Protein AF-0000000066461807 (afdb_homodimer)

InterPro domains:
  IPR013830 SGNH hydrolase-type esterase domain [PF13472] (25-255)
  IPR036514 SGNH hydrolase superfamily [G3DSA:3.40.50.1110] (18-288)
  IPR045136 Isoamyl acetate-hydrolyzing esterase Iah1-like [PTHR14209] (19-285)

Organism: Ajellomyces capsulatus (strain G186AR / H82 / ATCC MYA-2454 / RMSCC 2432) (NCBI:txid447093)

Secondary structure (DSSP, 8-state):
--------------PPP-PPEEEEEEESHHHHGGG---SS----SSSS-----HHHHTTTTEEEEEEE-TT--HHHHHHHHHHHSPPTTT--EEEEEEE--TTTTSPTTSTT---HHHHHHHHHHHHT-HHHHTSTT-EEEEEPPPP--GGG--TTTTT--------------------------HHHHHHHHHHHHHHHHHHT--EE-HHHHHHHHTT--TTS--TT-TTS---HHHHTTBSSSSSB-HHHHHHHHHHHHHHHHHH-GGGSGGGSPPSS--TTTS---/--------------PPP-PPEEEEEEESHHHHGGG---SS-----TTTS----HHHHTTTTEEEEEEE-TT--HHHHHHHHHHHSPPTTT--EEEEEEE--TTTTSPTTSTT---HHHHHHHHHHHHT-HHHHTSTT-EEEEEPPPP--GGG--TTTTT--------------------------HHHHHHHHHHHHHHHHHHT--EE-HHHHHHHHTT--TTS--TT-TTS---HHHHTTBSSSSSB-HHHHHHHHHHHHHHHHHH-GGGSGGGSPPSS--TTTS---

Structure (mmCIF, N/CA/C/O backbone):
data_AF-0000000066461807-model_v1
#
loop_
_entity.id
_entity.type
_entity.pdbx_description
1 polymer 'GDSL Lipase/Acylhydrolase'
#
loop_
_atom_site.group_PDB
_atom_site.id
_atom_site.type_symbol
_atom_site.label_atom_id
_atom_site.label_alt_id
_atom_site.label_comp_id
_atom_site.label_asym_id
_atom_site.label_entity_id
_atom_site.label_seq_id
_atom_site.pdbx_PDB_ins_code
_atom_site.Cartn_x
_atom_site.Cartn_y
_atom_site.Cartn_z
_atom_site.occupancy
_atom_site.B_iso_or_equiv
_atom_site.auth_seq_id
_atom_site.auth_comp_id
_atom_site.auth_asym_id
_atom_site.auth_atom_id
_atom_site.pdbx_PDB_model_num
ATOM 1 N N . MET A 1 1 ? -31.359 -56.625 12.461 1 30.34 1 MET A N 1
ATOM 2 C CA . MET A 1 1 ? -30.047 -56.156 12.062 1 30.34 1 MET A CA 1
ATOM 3 C C . MET A 1 1 ? -30.031 -54.656 11.883 1 30.34 1 MET A C 1
ATOM 5 O O . MET A 1 1 ? -30.688 -54.125 10.977 1 30.34 1 MET A O 1
ATOM 9 N N . LEU A 1 2 ? -29.828 -53.844 12.953 1 30.19 2 LEU A N 1
ATOM 10 C CA . LEU A 1 2 ? -29.969 -52.375 13.094 1 30.19 2 LEU A CA 1
ATOM 11 C C . LEU A 1 2 ? -28.828 -51.656 12.359 1 30.19 2 LEU A C 1
ATOM 13 O O . LEU A 1 2 ? -27.656 -51.844 12.695 1 30.19 2 LEU A O 1
ATOM 17 N N . ILE A 1 3 ? -28.938 -51.406 11.062 1 28.05 3 ILE A N 1
ATOM 18 C CA . ILE A 1 3 ? -27.938 -50.656 10.297 1 28.05 3 ILE A CA 1
ATOM 19 C C . ILE A 1 3 ? -27.641 -49.312 10.969 1 28.05 3 ILE A C 1
ATOM 21 O O . ILE A 1 3 ? -28.516 -48.469 11.055 1 28.05 3 ILE A O 1
ATOM 25 N N . LYS A 1 4 ? -26.703 -49.281 11.93 1 34.62 4 LYS A N 1
ATOM 26 C CA . LYS A 1 4 ? -26.219 -48 12.445 1 34.62 4 LYS A CA 1
ATOM 27 C C . LYS A 1 4 ? -25.859 -47.062 11.312 1 34.62 4 LYS A C 1
ATOM 29 O O . LYS A 1 4 ? -25 -47.375 10.484 1 34.62 4 LYS A O 1
ATOM 34 N N . HIS A 1 5 ? -26.797 -46.188 10.898 1 34.47 5 HIS A N 1
ATOM 35 C CA . HIS A 1 5 ? -26.484 -45.094 9.977 1 34.47 5 HIS A CA 1
ATOM 36 C C . HIS A 1 5 ? -25.266 -44.312 10.445 1 34.47 5 HIS A C 1
ATOM 38 O O . HIS A 1 5 ? -25.281 -43.75 11.539 1 34.47 5 HIS A O 1
ATOM 44 N N . THR A 1 6 ? -24.094 -44.719 10.172 1 34.88 6 THR A N 1
ATOM 45 C CA . THR A 1 6 ? -22.906 -43.906 10.406 1 34.88 6 THR A CA 1
ATOM 46 C C . THR A 1 6 ? -23.141 -42.469 9.945 1 34.88 6 THR A C 1
ATOM 48 O O . THR A 1 6 ? -23.391 -42.219 8.766 1 34.88 6 THR A O 1
ATOM 51 N N . VAL A 1 7 ? -23.641 -41.625 10.797 1 34.41 7 VAL A N 1
ATOM 52 C CA . VAL A 1 7 ? -23.734 -40.188 10.547 1 34.41 7 VAL A CA 1
ATOM 53 C C . VAL A 1 7 ? -22.438 -39.688 9.93 1 34.41 7 VAL A C 1
ATOM 55 O O . VAL A 1 7 ? -21.344 -39.969 10.438 1 34.41 7 VAL A O 1
ATOM 58 N N . ILE A 1 8 ? -22.297 -39.562 8.633 1 36.09 8 ILE A N 1
ATOM 59 C CA . ILE A 1 8 ? -21.219 -38.844 7.973 1 36.09 8 ILE A CA 1
ATOM 60 C C . ILE A 1 8 ? -20.875 -37.594 8.781 1 36.09 8 ILE A C 1
ATOM 62 O O . ILE A 1 8 ? -21.75 -36.844 9.211 1 36.09 8 ILE A O 1
ATOM 66 N N . PRO A 1 9 ? -19.75 -37.594 9.461 1 35.88 9 PRO A N 1
ATOM 67 C CA . PRO A 1 9 ? -19.391 -36.406 10.219 1 35.88 9 PRO A CA 1
ATOM 68 C C . PRO A 1 9 ? -19.797 -35.125 9.5 1 35.88 9 PRO A C 1
ATOM 70 O O . PRO A 1 9 ? -19.859 -35.062 8.273 1 35.88 9 PRO A O 1
ATOM 73 N N . GLU A 1 10 ? -20.609 -34.25 10.102 1 36 10 GLU A N 1
ATOM 74 C CA . GLU A 1 10 ? -21.109 -32.906 9.734 1 36 10 GLU A CA 1
ATOM 75 C C . GLU A 1 10 ? -20.078 -32.156 8.898 1 36 10 GLU A C 1
ATOM 77 O O . GLU A 1 10 ? -18.875 -32.438 8.969 1 36 10 GLU A O 1
ATOM 82 N N . ALA A 1 11 ? -20.453 -31.281 7.93 1 39.19 11 ALA A N 1
ATOM 83 C CA . ALA A 1 11 ? -19.875 -30.281 7.035 1 39.19 11 ALA A CA 1
ATOM 84 C C . ALA A 1 11 ? -18.719 -29.547 7.715 1 39.19 11 ALA A C 1
ATOM 86 O O . ALA A 1 11 ? -18.875 -29.031 8.828 1 39.19 11 ALA A O 1
ATOM 87 N N . SER A 1 12 ? -17.453 -29.859 7.672 1 45.81 12 SER A N 1
ATOM 88 C CA . SER A 1 12 ? -16.203 -29.25 8.102 1 45.81 12 SER A CA 1
ATOM 89 C C . SER A 1 12 ? -16.312 -27.719 8.148 1 45.81 12 SER A C 1
ATOM 91 O O . SER A 1 12 ? -16.609 -27.094 7.137 1 45.81 12 SER A O 1
ATOM 93 N N . SER A 1 13 ? -16.812 -26.969 9.18 1 55.5 13 SER A N 1
ATOM 94 C CA . SER A 1 13 ? -17.078 -25.578 9.492 1 55.5 13 SER A CA 1
ATOM 95 C C . SER A 1 13 ? -15.984 -24.656 8.953 1 55.5 13 SER A C 1
ATOM 97 O O . SER A 1 13 ? -14.805 -24.875 9.234 1 55.5 13 SER A O 1
ATOM 99 N N . SER A 1 14 ? -16.094 -24.047 7.797 1 68.5 14 SER A N 1
ATOM 100 C CA . SER A 1 14 ? -15.188 -23.047 7.254 1 68.5 14 SER A CA 1
ATOM 101 C C . SER A 1 14 ? -14.719 -22.078 8.336 1 68.5 14 SER A C 1
ATOM 103 O O . SER A 1 14 ? -15.484 -21.734 9.234 1 68.5 14 SER A O 1
ATOM 105 N N . PRO A 1 15 ? -13.367 -21.969 8.5 1 79.88 15 PRO A N 1
ATOM 106 C CA . PRO A 1 15 ? -12.875 -21.016 9.5 1 79.88 15 PRO A CA 1
ATOM 107 C C . PRO A 1 15 ? -13.539 -19.641 9.391 1 79.88 15 PRO A C 1
ATOM 109 O O . PRO A 1 15 ? -13.953 -19.234 8.305 1 79.88 15 PRO A O 1
ATOM 112 N N . PRO A 1 16 ? -13.805 -19.062 10.469 1 87.5 16 PRO A N 1
ATOM 113 C CA . PRO A 1 16 ? -14.477 -17.766 10.492 1 87.5 16 PRO A CA 1
ATOM 114 C C . PRO A 1 16 ? -13.664 -16.672 9.797 1 87.5 16 PRO A C 1
ATOM 116 O O . PRO A 1 16 ? -12.438 -16.75 9.75 1 87.5 16 PRO A O 1
ATOM 119 N N . TYR A 1 17 ? -14.375 -15.703 9.297 1 92.5 17 TYR A N 1
ATOM 120 C CA . TYR A 1 17 ? -13.766 -14.531 8.68 1 92.5 17 TYR A CA 1
ATOM 121 C C . TYR A 1 17 ? -13.023 -13.703 9.727 1 92.5 17 TYR A C 1
ATOM 123 O O . TYR A 1 17 ? -13.562 -13.414 10.797 1 92.5 17 TYR A O 1
ATOM 131 N N . VAL A 1 18 ? -11.766 -13.391 9.406 1 93 18 VAL A N 1
ATOM 132 C CA . VAL A 1 18 ? -10.938 -12.531 10.25 1 93 18 VAL A CA 1
ATOM 133 C C . VAL A 1 18 ? -10.836 -11.141 9.625 1 93 18 VAL A C 1
ATOM 135 O O . VAL A 1 18 ? -10.195 -10.961 8.586 1 93 18 VAL A O 1
ATOM 138 N N . GLU A 1 19 ? -11.445 -10.195 10.234 1 92.12 19 GLU A N 1
ATOM 139 C CA . GLU A 1 19 ? -11.406 -8.82 9.75 1 92.12 19 GLU A CA 1
ATOM 140 C C . GLU A 1 19 ? -10.117 -8.125 10.156 1 92.12 19 GLU A C 1
ATOM 142 O O . GLU A 1 19 ? -9.773 -8.07 11.344 1 92.12 19 GLU A O 1
ATOM 147 N N . TYR A 1 20 ? -9.375 -7.645 9.203 1 93.94 20 TYR A N 1
ATOM 148 C CA . TYR A 1 20 ? -8.227 -6.793 9.5 1 93.94 20 TYR A CA 1
ATOM 149 C C . TYR A 1 20 ? -8.68 -5.406 9.945 1 93.94 20 TYR A C 1
ATOM 151 O O . TYR A 1 20 ? -9.469 -4.754 9.25 1 93.94 20 TYR A O 1
ATOM 159 N N . GLU A 1 21 ? -8.25 -5.016 11.078 1 96.06 21 GLU A N 1
ATOM 160 C CA . GLU A 1 21 ? -8.469 -3.629 11.484 1 96.06 21 GLU A CA 1
ATOM 161 C C . GLU A 1 21 ? -7.594 -2.672 10.68 1 96.06 21 GLU A C 1
ATOM 163 O O . GLU A 1 21 ? -6.699 -3.107 9.953 1 96.06 21 GLU A O 1
ATOM 168 N N . GLN A 1 22 ? -7.938 -1.334 10.805 1 95.44 22 GLN A N 1
ATOM 169 C CA . GLN A 1 22 ? -7.344 -0.446 9.812 1 95.44 22 GLN A CA 1
ATOM 170 C C . GLN A 1 22 ? -6.555 0.678 10.477 1 95.44 22 GLN A C 1
ATOM 172 O O . GLN A 1 22 ? -6.941 1.168 11.539 1 95.44 22 GLN A O 1
ATOM 177 N N . PHE A 1 23 ? -5.406 1.031 9.875 1 94.38 23 PHE A N 1
ATOM 178 C CA . PHE A 1 23 ? -4.789 2.348 9.977 1 94.38 23 PHE A CA 1
ATOM 179 C C . PHE A 1 23 ? -5.195 3.232 8.805 1 94.38 23 PHE A C 1
ATOM 181 O O . PHE A 1 23 ? -5.043 2.846 7.648 1 94.38 23 PHE A O 1
ATOM 188 N N . ILE A 1 24 ? -5.777 4.379 9.055 1 95.12 24 ILE A N 1
ATOM 189 C CA . ILE A 1 24 ? -6.117 5.312 7.988 1 95.12 24 ILE A CA 1
ATOM 190 C C . ILE A 1 24 ? -5.145 6.492 8.008 1 95.12 24 ILE A C 1
ATOM 192 O O . ILE A 1 24 ? -4.949 7.129 9.047 1 95.12 24 ILE A O 1
ATOM 196 N N . ILE A 1 25 ? -4.465 6.719 6.895 1 94 25 ILE A N 1
ATOM 197 C CA . ILE A 1 25 ? -3.639 7.906 6.715 1 94 25 ILE A CA 1
ATOM 198 C C . ILE A 1 25 ? -4.391 8.938 5.875 1 94 25 ILE A C 1
ATOM 200 O O . ILE A 1 25 ? -4.613 8.734 4.68 1 94 25 ILE A O 1
ATOM 204 N N . PHE A 1 26 ? -4.832 9.992 6.496 1 97.25 26 PHE A N 1
ATOM 205 C CA . PHE A 1 26 ? -5.664 11.039 5.914 1 97.25 26 PHE A CA 1
ATOM 206 C C . PHE A 1 26 ? -4.855 12.312 5.684 1 97.25 26 PHE A C 1
ATOM 208 O O . PHE A 1 26 ? -4.383 12.938 6.637 1 97.25 26 PHE A O 1
ATOM 215 N N . GLY A 1 27 ? -4.672 12.633 4.402 1 97.25 27 GLY A N 1
ATOM 216 C CA . GLY A 1 27 ? -3.844 13.789 4.102 1 97.25 27 GLY A CA 1
ATOM 217 C C . GLY A 1 27 ? -3.973 14.258 2.666 1 97.25 27 GLY A C 1
ATOM 218 O O . GLY A 1 27 ? -5.012 14.062 2.035 1 97.25 27 GLY A O 1
ATOM 219 N N . ASP A 1 28 ? -3.01 15.023 2.223 1 96 28 ASP A N 1
ATOM 220 C CA . ASP A 1 28 ? -3.043 15.641 0.9 1 96 28 ASP A CA 1
ATOM 221 C C . ASP A 1 28 ? -2.201 14.852 -0.096 1 96 28 ASP A C 1
ATOM 223 O O . ASP A 1 28 ? -2.223 13.617 -0.09 1 96 28 ASP A O 1
ATOM 227 N N . SER A 1 29 ? -1.485 15.539 -1 1 92.56 29 SER A N 1
ATOM 228 C CA . SER A 1 29 ? -0.713 14.883 -2.049 1 92.56 29 SER A CA 1
ATOM 229 C C . SER A 1 29 ? 0.466 14.109 -1.465 1 92.56 29 SER A C 1
ATOM 231 O O . SER A 1 29 ? 0.88 13.086 -2.016 1 92.56 29 SER A O 1
ATOM 233 N N . ILE A 1 30 ? 1.027 14.57 -0.386 1 90.44 30 ILE A N 1
ATOM 234 C CA . ILE A 1 30 ? 2.15 13.883 0.242 1 90.44 30 ILE A CA 1
ATOM 235 C C . ILE A 1 30 ? 1.698 12.516 0.753 1 90.44 30 ILE A C 1
ATOM 237 O O . ILE A 1 30 ? 2.395 11.516 0.567 1 90.44 30 ILE A O 1
ATOM 241 N N . THR A 1 31 ? 0.494 12.445 1.362 1 91.12 31 THR A N 1
ATOM 242 C CA . THR A 1 31 ? -0.103 11.188 1.79 1 91.12 31 THR A CA 1
ATOM 243 C C . THR A 1 31 ? -0.442 10.312 0.586 1 91.12 31 THR A C 1
ATOM 245 O O . THR A 1 31 ? -0.129 9.117 0.57 1 91.12 31 THR A O 1
ATOM 248 N N . GLN A 1 32 ? -1.07 10.977 -0.403 1 86.81 32 GLN A N 1
ATOM 249 C CA . GLN A 1 32 ? -1.472 10.242 -1.598 1 86.81 32 GLN A CA 1
ATOM 250 C C . GLN A 1 32 ? -0.282 9.516 -2.225 1 86.81 32 GLN A C 1
ATOM 252 O O . GLN A 1 32 ? -0.41 8.383 -2.684 1 86.81 32 GLN A O 1
ATOM 257 N N . GLY A 1 33 ? 0.854 10.164 -2.139 1 80 33 GLY A N 1
ATOM 258 C CA . GLY A 1 33 ? 2.049 9.633 -2.775 1 80 33 GLY A CA 1
ATOM 259 C C . GLY A 1 33 ? 2.846 8.711 -1.872 1 80 33 GLY A C 1
ATOM 260 O O . GLY A 1 33 ? 3.875 8.164 -2.281 1 80 33 GLY A O 1
ATOM 261 N N . SER A 1 34 ? 2.396 8.445 -0.672 1 76.56 34 SER A N 1
ATOM 262 C CA . SER A 1 34 ? 3.197 7.719 0.308 1 76.56 34 SER A CA 1
ATOM 263 C C . SER A 1 34 ? 3.238 6.23 -0.008 1 76.56 34 SER A C 1
ATOM 265 O O . SER A 1 34 ? 4.102 5.508 0.494 1 76.56 34 SER A O 1
ATOM 267 N N . CYS A 1 35 ? 2.273 5.629 -0.763 1 60.19 35 CYS A N 1
ATOM 268 C CA . CYS A 1 35 ? 2.311 4.211 -1.104 1 60.19 35 CYS A CA 1
ATOM 269 C C . CYS A 1 35 ? 3.146 3.973 -2.357 1 60.19 35 CYS A C 1
ATOM 271 O O . CYS A 1 35 ? 3.402 2.826 -2.729 1 60.19 35 CYS A O 1
ATOM 273 N N . ASP A 1 36 ? 3.418 4.98 -3.119 1 47.44 36 ASP A N 1
ATOM 274 C CA . ASP A 1 36 ? 4.066 4.898 -4.422 1 47.44 36 ASP A CA 1
ATOM 275 C C . ASP A 1 36 ? 5.566 4.668 -4.277 1 47.44 36 ASP A C 1
ATOM 277 O O . ASP A 1 36 ? 6.375 5.477 -4.738 1 47.44 36 ASP A O 1
ATOM 281 N N . GLN A 1 37 ? 5.957 4.062 -3.283 1 41.78 37 GLN A N 1
ATOM 282 C CA . GLN A 1 37 ? 7.406 4.219 -3.221 1 41.78 37 GLN A CA 1
ATOM 283 C C . GLN A 1 37 ? 8.102 3.283 -4.207 1 41.78 37 GLN A C 1
ATOM 285 O O . GLN A 1 37 ? 8.273 2.094 -3.93 1 41.78 37 GLN A O 1
ATOM 290 N N . GLY A 1 38 ? 7.633 3.098 -5.426 1 33.34 38 GLY A N 1
ATOM 291 C CA . GLY A 1 38 ? 8.367 2.404 -6.473 1 33.34 38 GLY A CA 1
ATOM 292 C C . GLY A 1 38 ? 9.867 2.566 -6.359 1 33.34 38 GLY A C 1
ATOM 293 O O . GLY A 1 38 ? 10.617 2.092 -7.219 1 33.34 38 GLY A O 1
ATOM 294 N N . ARG A 1 39 ? 10.5 3.76 -6.172 1 30.89 39 ARG A N 1
ATOM 295 C CA . ARG A 1 39 ? 11.891 3.705 -6.594 1 30.89 39 ARG A CA 1
ATOM 296 C C . ARG A 1 39 ? 12.617 2.535 -5.941 1 30.89 39 ARG A C 1
ATOM 298 O O . ARG A 1 39 ? 12.133 1.961 -4.965 1 30.89 39 ARG A O 1
ATOM 305 N N . GLY A 1 40 ? 13.922 2.273 -6.449 1 28.5 40 GLY A N 1
ATOM 306 C CA . GLY A 1 40 ? 14.969 1.264 -6.453 1 28.5 40 GLY A CA 1
ATOM 307 C C . GLY A 1 40 ? 15.172 0.615 -5.098 1 28.5 40 GLY A C 1
ATOM 308 O O . GLY A 1 40 ? 16.109 -0.159 -4.91 1 28.5 40 GLY A O 1
ATOM 309 N N . PHE A 1 41 ? 14.883 1.37 -4.055 1 27.2 41 PHE A N 1
ATOM 310 C CA . PHE A 1 41 ? 15.625 0.701 -2.994 1 27.2 41 PHE A CA 1
ATOM 311 C C . PHE A 1 41 ? 14.922 -0.583 -2.57 1 27.2 41 PHE A C 1
ATOM 313 O O . PHE A 1 41 ? 13.922 -0.542 -1.841 1 27.2 41 PHE A O 1
ATOM 320 N N . ALA A 1 42 ? 14.445 -1.368 -3.467 1 28.17 42 ALA A N 1
ATOM 321 C CA . ALA A 1 42 ? 14.062 -2.688 -2.973 1 28.17 42 ALA A CA 1
ATOM 322 C C . ALA A 1 42 ? 14.836 -3.051 -1.712 1 28.17 42 ALA A C 1
ATOM 324 O O . ALA A 1 42 ? 16.031 -3.344 -1.775 1 28.17 42 ALA A O 1
ATOM 325 N N . PHE A 1 43 ? 14.719 -2.221 -0.64 1 26.17 43 PHE A N 1
ATOM 326 C CA . PHE A 1 43 ? 15.305 -2.922 0.498 1 26.17 43 PHE A CA 1
ATOM 327 C C . PHE A 1 43 ? 14.641 -4.281 0.696 1 26.17 43 PHE A C 1
ATOM 329 O O . PHE A 1 43 ? 13.422 -4.406 0.559 1 26.17 43 PHE A O 1
ATOM 336 N N . SER A 1 44 ? 15.055 -5.438 0.244 1 26.92 44 SER A N 1
ATOM 337 C CA . SER A 1 44 ? 14.836 -6.77 0.802 1 26.92 44 SER A CA 1
ATOM 338 C C . SER A 1 44 ? 14.086 -6.695 2.127 1 26.92 44 SER A C 1
ATOM 340 O O . SER A 1 44 ? 14.195 -5.711 2.859 1 26.92 44 SER A O 1
ATOM 342 N N . PRO A 1 45 ? 12.938 -7.301 2.621 1 27.86 45 PRO A N 1
ATOM 343 C CA . PRO A 1 45 ? 12.891 -7.363 4.086 1 27.86 45 PRO A CA 1
ATOM 344 C C . PRO A 1 45 ? 14.172 -6.863 4.742 1 27.86 45 PRO A C 1
ATOM 346 O O . PRO A 1 45 ? 15.203 -6.738 4.078 1 27.86 45 PRO A O 1
ATOM 349 N N . ALA A 1 46 ? 14.406 -7.008 6.125 1 27.53 46 ALA A N 1
ATOM 350 C CA . ALA A 1 46 ? 15.742 -7.168 6.695 1 27.53 46 ALA A CA 1
ATOM 351 C C . ALA A 1 46 ? 16.656 -7.91 5.73 1 27.53 46 ALA A C 1
ATOM 353 O O . ALA A 1 46 ? 17.797 -8.258 6.082 1 27.53 46 ALA A O 1
ATOM 354 N N . LEU A 1 47 ? 16.688 -8.625 4.746 1 29.58 47 LEU A N 1
ATOM 355 C CA . LEU A 1 47 ? 18.094 -9.008 4.855 1 29.58 47 LEU A CA 1
ATOM 356 C C . LEU A 1 47 ? 18.984 -7.781 4.867 1 29.58 47 LEU A C 1
ATOM 358 O O . LEU A 1 47 ? 19.891 -7.672 5.699 1 29.58 47 LEU A O 1
ATOM 362 N N . GLN A 1 48 ? 19.812 -7.113 3.926 1 28.39 48 GLN A N 1
ATOM 363 C CA . GLN A 1 48 ? 20.672 -6.098 4.539 1 28.39 48 GLN A CA 1
ATOM 364 C C . GLN A 1 48 ? 19.891 -4.816 4.816 1 28.39 48 GLN A C 1
ATOM 366 O O . GLN A 1 48 ? 19.953 -4.277 5.922 1 28.39 48 GLN A O 1
ATOM 371 N N . SER A 1 49 ? 19.734 -3.662 3.871 1 30.11 49 SER A N 1
ATOM 372 C CA . SER A 1 49 ? 19.609 -2.293 4.363 1 30.11 49 SER A CA 1
ATOM 373 C C . SER A 1 49 ? 18.156 -1.964 4.699 1 30.11 49 SER A C 1
ATOM 375 O O . SER A 1 49 ? 17.234 -2.629 4.223 1 30.11 49 SER A O 1
ATOM 377 N N . GLY A 1 50 ? 17.594 -0.958 5.789 1 33.09 50 GLY A N 1
ATOM 378 C CA . GLY A 1 50 ? 16.703 -0.312 6.738 1 33.09 50 GLY A CA 1
ATOM 379 C C . GLY A 1 50 ? 15.398 0.158 6.117 1 33.09 50 GLY A C 1
ATOM 380 O O . GLY A 1 50 ? 14.555 0.733 6.797 1 33.09 50 GLY A O 1
ATOM 381 N N . GLY A 1 51 ? 15.078 0.556 4.934 1 40.34 51 GLY A N 1
ATOM 382 C CA . GLY A 1 51 ? 13.93 1.448 4.887 1 40.34 51 GLY A CA 1
ATOM 383 C C . GLY A 1 51 ? 12.609 0.713 4.805 1 40.34 51 GLY A C 1
ATOM 384 O O . GLY A 1 51 ? 12.227 0.225 3.736 1 40.34 51 GLY A O 1
ATOM 385 N N . ILE A 1 52 ? 12 -0.026 5.883 1 48.44 52 ILE A N 1
ATOM 386 C CA . ILE A 1 52 ? 10.703 -0.657 6.07 1 48.44 52 ILE A CA 1
ATOM 387 C C . ILE A 1 52 ? 9.602 0.406 6.059 1 48.44 52 ILE A C 1
ATOM 389 O O . ILE A 1 52 ? 9.766 1.479 6.645 1 48.44 52 ILE A O 1
ATOM 393 N N . THR A 1 53 ? 8.508 0.259 4.93 1 60.88 53 THR A N 1
ATOM 394 C CA . THR A 1 53 ? 7.312 1.099 4.934 1 60.88 53 THR A CA 1
ATOM 395 C C . THR A 1 53 ? 6.344 0.661 6.027 1 60.88 53 THR A C 1
ATOM 397 O O . THR A 1 53 ? 6.512 -0.407 6.621 1 60.88 53 THR A O 1
ATOM 400 N N . LEU A 1 54 ? 5.488 1.592 6.465 1 60.53 54 LEU A N 1
ATOM 401 C CA . LEU A 1 54 ? 4.422 1.284 7.41 1 60.53 54 LEU A CA 1
ATOM 402 C C . LEU A 1 54 ? 3.639 0.053 6.965 1 60.53 54 LEU A C 1
ATOM 404 O O . LEU A 1 54 ? 3.287 -0.795 7.789 1 60.53 54 LEU A O 1
ATOM 408 N N . SER A 1 55 ? 3.396 -0.126 5.656 1 63.12 55 SER A N 1
ATOM 409 C CA . SER A 1 55 ? 2.611 -1.234 5.125 1 63.12 55 SER A CA 1
ATOM 410 C C . SER A 1 55 ? 3.312 -2.568 5.352 1 63.12 55 SER A C 1
ATOM 412 O O . SER A 1 55 ? 2.676 -3.557 5.727 1 63.12 55 SER A O 1
ATOM 414 N N . LEU A 1 56 ? 4.562 -2.582 5.203 1 67.69 56 LEU A N 1
ATOM 415 C CA . LEU A 1 56 ? 5.289 -3.834 5.395 1 67.69 56 LEU A CA 1
ATOM 416 C C . LEU A 1 56 ? 5.387 -4.188 6.875 1 67.69 56 LEU A C 1
ATOM 418 O O . LEU A 1 56 ? 5.309 -5.359 7.242 1 67.69 56 LEU A O 1
ATOM 422 N N . ASN A 1 57 ? 5.488 -3.105 7.715 1 76.19 57 ASN A N 1
ATOM 423 C CA . ASN A 1 57 ? 5.59 -3.336 9.148 1 76.19 57 ASN A CA 1
ATOM 424 C C . ASN A 1 57 ? 4.309 -3.941 9.711 1 76.19 57 ASN A C 1
ATOM 426 O O . ASN A 1 57 ? 4.348 -4.703 10.68 1 76.19 57 ASN A O 1
ATOM 430 N N . TYR A 1 58 ? 3.262 -3.623 8.977 1 85.62 58 TYR A N 1
ATOM 431 C CA . TYR A 1 58 ? 1.991 -4.051 9.547 1 85.62 58 TYR A CA 1
ATOM 432 C C . TYR A 1 58 ? 1.33 -5.113 8.68 1 85.62 58 TYR A C 1
ATOM 434 O O . TYR A 1 58 ? 0.144 -5.406 8.836 1 85.62 58 TYR A O 1
ATOM 442 N N . ILE A 1 59 ? 2.131 -5.645 7.758 1 82.69 59 ILE A N 1
ATOM 443 C CA . ILE A 1 59 ? 1.604 -6.703 6.902 1 82.69 59 ILE A CA 1
ATOM 444 C C . ILE A 1 59 ? 1.087 -7.852 7.762 1 82.69 59 ILE A C 1
ATOM 446 O O . ILE A 1 59 ? 1.707 -8.211 8.766 1 82.69 59 ILE A O 1
ATOM 450 N N . ARG A 1 60 ? -0.143 -8.43 7.402 1 87.88 60 ARG A N 1
ATOM 451 C CA . ARG A 1 60 ? -0.811 -9.531 8.094 1 87.88 60 ARG A CA 1
ATOM 452 C C . ARG A 1 60 ? -1.293 -9.094 9.477 1 87.88 60 ARG A C 1
ATOM 454 O O . ARG A 1 60 ? -1.668 -9.922 10.305 1 87.88 60 ARG A O 1
ATOM 461 N N . ARG A 1 61 ? -1.178 -7.777 9.82 1 92.44 61 ARG A N 1
ATOM 462 C CA . ARG A 1 61 ? -1.607 -7.234 11.109 1 92.44 61 ARG A CA 1
ATOM 463 C C . ARG A 1 61 ? -2.748 -6.238 10.922 1 92.44 61 ARG A C 1
ATOM 465 O O . ARG A 1 61 ? -3.873 -6.488 11.359 1 92.44 61 ARG A O 1
ATOM 472 N N . PHE A 1 62 ? -2.488 -5.164 10.25 1 92.69 62 PHE A N 1
ATOM 473 C CA . PHE A 1 62 ? -3.467 -4.129 9.945 1 92.69 62 PHE A CA 1
ATOM 474 C C . PHE A 1 62 ? -3.482 -3.832 8.445 1 92.69 62 PHE A C 1
ATOM 476 O O . PHE A 1 62 ? -2.459 -3.963 7.773 1 92.69 62 PHE A O 1
ATOM 483 N N . ASP A 1 63 ? -4.684 -3.488 7.953 1 90.62 63 ASP A N 1
ATOM 484 C CA . ASP A 1 63 ? -4.727 -2.855 6.637 1 90.62 63 ASP A CA 1
ATOM 485 C C . ASP A 1 63 ? -4.391 -1.369 6.73 1 90.62 63 ASP A C 1
ATOM 487 O O . ASP A 1 63 ? -4.969 -0.647 7.547 1 90.62 63 ASP A O 1
ATOM 491 N N . ILE A 1 64 ? -3.422 -0.932 5.965 1 88.69 64 ILE A N 1
ATOM 492 C CA . ILE A 1 64 ? -3.094 0.487 5.867 1 88.69 64 ILE A CA 1
ATOM 493 C C . ILE A 1 64 ? -3.879 1.121 4.723 1 88.69 64 ILE A C 1
ATOM 495 O O . ILE A 1 64 ? -3.695 0.757 3.559 1 88.69 64 ILE A O 1
ATOM 499 N N . ILE A 1 65 ? -4.77 2.049 5.035 1 90.56 65 ILE A N 1
ATOM 500 C CA . ILE A 1 65 ? -5.664 2.676 4.066 1 90.56 65 ILE A CA 1
ATOM 501 C C . ILE A 1 65 ? -5.191 4.098 3.773 1 90.56 65 ILE A C 1
ATOM 503 O O . ILE A 1 65 ? -5.109 4.93 4.68 1 90.56 65 ILE A O 1
ATOM 507 N N . ASN A 1 66 ? -4.805 4.312 2.516 1 88.56 66 ASN A N 1
ATOM 508 C CA . ASN A 1 66 ? -4.375 5.633 2.062 1 88.56 66 ASN A CA 1
ATOM 509 C C . ASN A 1 66 ? -5.562 6.5 1.656 1 88.56 66 ASN A C 1
ATOM 511 O O . ASN A 1 66 ? -6.266 6.188 0.694 1 88.56 66 ASN A O 1
ATOM 515 N N . ARG A 1 67 ? -5.805 7.473 2.402 1 93.5 67 ARG A N 1
ATOM 516 C CA . ARG A 1 67 ? -6.785 8.508 2.076 1 93.5 67 ARG A CA 1
ATOM 517 C C . ARG A 1 67 ? -6.109 9.852 1.843 1 93.5 67 ARG A C 1
ATOM 519 O O . ARG A 1 67 ? -6.387 10.82 2.549 1 93.5 67 ARG A O 1
ATOM 526 N N . GLY A 1 68 ? -5.195 9.828 0.852 1 92.25 68 GLY A N 1
ATOM 527 C CA . GLY A 1 68 ? -4.539 11.039 0.375 1 92.25 68 GLY A CA 1
ATOM 528 C C . GLY A 1 68 ? -5.297 11.727 -0.744 1 92.25 68 GLY A C 1
ATOM 529 O O . GLY A 1 68 ? -5.75 11.078 -1.688 1 92.25 68 GLY A O 1
ATOM 530 N N . PHE A 1 69 ? -5.441 13.016 -0.627 1 93.94 69 PHE A N 1
ATOM 531 C CA . PHE A 1 69 ? -6.164 13.82 -1.607 1 93.94 69 PHE A CA 1
ATOM 532 C C . PHE A 1 69 ? -5.305 14.984 -2.084 1 93.94 69 PHE A C 1
ATOM 534 O O . PHE A 1 69 ? -5.23 16.016 -1.418 1 93.94 69 PHE A O 1
ATOM 541 N N . SER A 1 70 ? -4.723 14.773 -3.252 1 91.94 70 SER A N 1
ATOM 542 C CA . SER A 1 70 ? -3.771 15.734 -3.797 1 91.94 70 SER A CA 1
ATOM 543 C C . SER A 1 70 ? -4.379 17.141 -3.861 1 91.94 70 SER A C 1
ATOM 545 O O . SER A 1 70 ? -5.477 17.312 -4.387 1 91.94 70 SER A O 1
ATOM 547 N N . GLY A 1 71 ? -3.691 18.047 -3.291 1 95.81 71 GLY A N 1
ATOM 548 C CA . GLY A 1 71 ? -4.055 19.453 -3.375 1 95.81 71 GLY A CA 1
ATOM 549 C C . GLY A 1 71 ? -5.035 19.891 -2.299 1 95.81 71 GLY A C 1
ATOM 550 O O . GLY A 1 71 ? -5.246 21.078 -2.086 1 95.81 71 GLY A O 1
ATOM 551 N N . TYR A 1 72 ? -5.629 18.953 -1.583 1 97.06 72 TYR A N 1
ATOM 552 C CA . TYR A 1 72 ? -6.656 19.281 -0.599 1 97.06 72 TYR A CA 1
ATOM 553 C C . TYR A 1 72 ? -6.062 20.078 0.562 1 97.06 72 TYR A C 1
ATOM 555 O O . TYR A 1 72 ? -4.914 19.844 0.951 1 97.06 72 TYR A O 1
ATOM 563 N N . THR A 1 73 ? -6.801 20.969 1.069 1 98.38 73 THR A N 1
ATOM 564 C CA . THR A 1 73 ? -6.52 21.688 2.309 1 98.38 73 THR A CA 1
ATOM 565 C C . THR A 1 73 ? -7.344 21.125 3.461 1 98.38 73 THR A C 1
ATOM 567 O O . THR A 1 73 ? -8.18 20.234 3.258 1 98.38 73 THR A O 1
ATOM 570 N N . SER A 1 74 ? -7.059 21.625 4.676 1 98.56 74 SER A N 1
ATOM 571 C CA . SER A 1 74 ? -7.824 21.219 5.848 1 98.56 74 SER A CA 1
ATOM 572 C C . SER A 1 74 ? -9.305 21.516 5.672 1 98.56 74 SER A C 1
ATOM 574 O O . SER A 1 74 ? -10.164 20.812 6.215 1 98.56 74 SER A O 1
ATOM 576 N N . GLN A 1 75 ? -9.648 22.516 4.887 1 97.69 75 GLN A N 1
ATOM 577 C CA . GLN A 1 75 ? -11.039 22.891 4.641 1 97.69 75 GLN A CA 1
ATOM 578 C C . GLN A 1 75 ? -11.75 21.828 3.803 1 97.69 75 GLN A C 1
ATOM 580 O O . GLN A 1 75 ? -12.867 21.438 4.117 1 97.69 75 GLN A O 1
ATOM 585 N N . GLN A 1 76 ? -11.133 21.438 2.814 1 97.31 76 GLN A N 1
ATOM 586 C CA . GLN A 1 76 ? -11.695 20.391 1.953 1 97.31 76 GLN A CA 1
ATOM 587 C C . GLN A 1 76 ? -11.727 19.047 2.666 1 97.31 76 GLN A C 1
ATOM 589 O O . GLN A 1 76 ? -12.672 18.281 2.506 1 97.31 76 GLN A O 1
ATOM 594 N N . ALA A 1 77 ? -10.648 18.812 3.443 1 97.75 77 ALA A N 1
ATOM 595 C CA . ALA A 1 77 ? -10.578 17.594 4.246 1 97.75 77 ALA A CA 1
ATOM 596 C C . ALA A 1 77 ? -11.781 17.469 5.176 1 97.75 77 ALA A C 1
ATOM 598 O O . ALA A 1 77 ? -12.406 16.406 5.262 1 97.75 77 ALA A O 1
ATOM 599 N N . LEU A 1 78 ? -12.07 18.531 5.852 1 97.38 78 LEU A N 1
ATOM 600 C CA . LEU A 1 78 ? -13.195 18.547 6.781 1 97.38 78 LEU A CA 1
ATOM 601 C C . LEU A 1 78 ? -14.5 18.266 6.051 1 97.38 78 LEU A C 1
ATOM 603 O O . LEU A 1 78 ? -15.344 17.516 6.551 1 97.38 78 LEU A O 1
ATOM 607 N N . ALA A 1 79 ? -14.664 18.75 4.855 1 96.44 79 ALA A N 1
ATOM 608 C CA . ALA A 1 79 ? -15.898 18.625 4.086 1 96.44 79 ALA A CA 1
ATOM 609 C C . ALA A 1 79 ? -16.125 17.172 3.664 1 96.44 79 ALA A C 1
ATOM 611 O O . ALA A 1 79 ? -17.266 16.688 3.664 1 96.44 79 ALA A O 1
ATOM 612 N N . ILE A 1 80 ? -15.062 16.422 3.361 1 95.81 80 ILE A N 1
ATOM 613 C CA . ILE A 1 80 ? -15.258 15.102 2.781 1 95.81 80 ILE A CA 1
ATOM 614 C C . ILE A 1 80 ? -15.141 14.039 3.871 1 95.81 80 ILE A C 1
ATOM 616 O O . ILE A 1 80 ? -15.453 12.867 3.641 1 95.81 80 ILE A O 1
ATOM 620 N N . PHE A 1 81 ? -14.773 14.414 5.078 1 96.5 81 PHE A N 1
ATOM 621 C CA . PHE A 1 81 ? -14.445 13.484 6.152 1 96.5 81 PHE A CA 1
ATOM 622 C C . PHE A 1 81 ? -15.578 12.484 6.371 1 96.5 81 PHE A C 1
ATOM 624 O O . PHE A 1 81 ? -15.352 11.273 6.383 1 96.5 81 PHE A O 1
ATOM 631 N N . PRO A 1 82 ? -16.844 12.906 6.426 1 95.25 82 PRO A N 1
ATOM 632 C CA . PRO A 1 82 ? -17.938 11.953 6.68 1 95.25 82 PRO A CA 1
ATOM 633 C C . PRO A 1 82 ? -18.125 10.961 5.539 1 95.25 82 PRO A C 1
ATOM 635 O O . PRO A 1 82 ? -18.688 9.883 5.738 1 95.25 82 PRO A O 1
ATOM 638 N N . SER A 1 83 ? -17.625 11.359 4.383 1 94.44 83 SER A N 1
ATOM 639 C CA . SER A 1 83 ? -17.891 10.531 3.209 1 94.44 83 SER A CA 1
ATOM 640 C C . SER A 1 83 ? -16.875 9.398 3.092 1 94.44 83 SER A C 1
ATOM 642 O O . SER A 1 83 ? -17.141 8.391 2.436 1 94.44 83 SER A O 1
ATOM 644 N N . PHE A 1 84 ? -15.719 9.531 3.713 1 93.38 84 PHE A N 1
ATOM 645 C CA . PHE A 1 84 ? -14.758 8.453 3.484 1 93.38 84 PHE A CA 1
ATOM 646 C C . PHE A 1 84 ? -14.484 7.691 4.773 1 93.38 84 PHE A C 1
ATOM 648 O O . PHE A 1 84 ? -13.977 6.57 4.742 1 93.38 84 PHE A O 1
ATOM 655 N N . PHE A 1 85 ? -14.656 8.281 5.965 1 96.44 85 PHE A N 1
ATOM 656 C CA . PHE A 1 85 ? -14.391 7.586 7.219 1 96.44 85 PHE A CA 1
ATOM 657 C C . PHE A 1 85 ? -15.445 6.52 7.48 1 96.44 85 PHE A C 1
ATOM 659 O O . PHE A 1 85 ? -16.641 6.824 7.535 1 96.44 85 PHE A O 1
ATOM 666 N N . PRO A 1 86 ? -15.055 5.297 7.672 1 96.12 86 PRO A N 1
ATOM 667 C CA . PRO A 1 86 ? -16.031 4.211 7.688 1 96.12 86 PRO A CA 1
ATOM 668 C C . PRO A 1 86 ? -16.844 4.16 8.984 1 96.12 86 PRO A C 1
ATOM 670 O O . PRO A 1 86 ? -16.297 4.422 10.062 1 96.12 86 PRO A O 1
ATOM 673 N N . PRO A 1 87 ? -18.125 3.867 8.906 1 95.19 87 PRO A N 1
ATOM 674 C CA . PRO A 1 87 ? -18.859 3.518 10.125 1 95.19 87 PRO A CA 1
ATOM 675 C C . PRO A 1 87 ? -18.328 2.25 10.789 1 95.19 87 PRO A C 1
ATOM 677 O O . PRO A 1 87 ? -17.656 1.441 10.141 1 95.19 87 PRO A O 1
ATOM 680 N N . VAL A 1 88 ? -18.641 2.01 12.008 1 94.5 88 VAL A N 1
ATOM 681 C CA . VAL A 1 88 ? -18.062 0.944 12.82 1 94.5 88 VAL A CA 1
ATOM 682 C C . VAL A 1 88 ? -18.484 -0.415 12.258 1 94.5 88 VAL A C 1
ATOM 684 O O . VAL A 1 88 ? -17.766 -1.407 12.438 1 94.5 88 VAL A O 1
ATOM 687 N N . GLN A 1 89 ? -19.609 -0.465 11.5 1 92.38 89 GLN A N 1
ATOM 688 C CA . GLN A 1 89 ? -20.094 -1.721 10.945 1 92.38 89 GLN A CA 1
ATOM 689 C C . GLN A 1 89 ? -19.297 -2.131 9.711 1 92.38 89 GLN A C 1
ATOM 691 O O . GLN A 1 89 ? -19.281 -3.305 9.336 1 92.38 89 GLN A O 1
ATOM 696 N N . LYS A 1 90 ? -18.609 -1.136 9.133 1 93.75 90 LYS A N 1
ATOM 697 C CA . LYS A 1 90 ? -17.891 -1.392 7.887 1 93.75 90 LYS A CA 1
ATOM 698 C C . LYS A 1 90 ? -16.422 -1.696 8.156 1 93.75 90 LYS A C 1
ATOM 700 O O . LYS A 1 90 ? -15.828 -2.547 7.488 1 93.75 90 LYS A O 1
ATOM 705 N N . ALA A 1 91 ? -15.898 -1.028 9.148 1 95.19 91 ALA A N 1
ATOM 706 C CA . ALA A 1 91 ? -14.492 -1.239 9.477 1 95.19 91 ALA A CA 1
ATOM 707 C C . ALA A 1 91 ? -14.188 -0.778 10.898 1 95.19 91 ALA A C 1
ATOM 709 O O . ALA A 1 91 ? -14.906 0.047 11.461 1 95.19 91 ALA A O 1
ATOM 710 N N . LYS A 1 92 ? -13.18 -1.317 11.43 1 96.25 92 LYS A N 1
ATOM 711 C CA . LYS A 1 92 ? -12.641 -0.875 12.711 1 96.25 92 LYS A CA 1
ATOM 712 C C . LYS A 1 92 ? -11.328 -0.116 12.523 1 96.25 92 LYS A C 1
ATOM 714 O O . LYS A 1 92 ? -10.328 -0.696 12.102 1 96.25 92 LYS A O 1
ATOM 719 N N . VAL A 1 93 ? -11.328 1.128 12.844 1 97.94 93 VAL A N 1
ATOM 720 C CA . VAL A 1 93 ? -10.156 1.975 12.688 1 97.94 93 VAL A CA 1
ATOM 721 C C . VAL A 1 93 ? -9.383 2.035 14.008 1 97.94 93 VAL A C 1
ATOM 723 O O . VAL A 1 93 ? -9.906 2.512 15.016 1 97.94 93 VAL A O 1
ATOM 726 N N . ARG A 1 94 ? -8.133 1.571 13.984 1 97.56 94 ARG A N 1
ATOM 727 C CA . ARG A 1 94 ? -7.328 1.513 15.203 1 97.56 94 ARG A CA 1
ATOM 728 C C . ARG A 1 94 ? -6.43 2.738 15.32 1 97.56 94 ARG A C 1
ATOM 730 O O . ARG A 1 94 ? -6.074 3.146 16.438 1 97.56 94 ARG A O 1
ATOM 737 N N . LEU A 1 95 ? -6.074 3.248 14.203 1 97.81 95 LEU A N 1
ATOM 738 C CA . LEU A 1 95 ? -5.254 4.453 14.156 1 97.81 95 LEU A CA 1
ATOM 739 C C . LEU A 1 95 ? -5.668 5.348 12.992 1 97.81 95 LEU A C 1
ATOM 741 O O . LEU A 1 95 ? -5.84 4.867 11.867 1 97.81 95 LEU A O 1
ATOM 745 N N . MET A 1 96 ? -5.867 6.578 13.258 1 97.94 96 MET A N 1
ATOM 746 C CA . MET A 1 96 ? -6.09 7.602 12.242 1 97.94 96 MET A CA 1
ATOM 747 C C . MET A 1 96 ? -4.988 8.656 12.281 1 97.94 96 MET A C 1
ATOM 749 O O . MET A 1 96 ? -4.797 9.32 13.305 1 97.94 96 MET A O 1
ATOM 753 N N . ILE A 1 97 ? -4.289 8.75 11.195 1 97.62 97 ILE A N 1
ATOM 754 C CA . ILE A 1 97 ? -3.252 9.758 11.039 1 97.62 97 ILE A CA 1
ATOM 755 C C . ILE A 1 97 ? -3.799 10.938 10.234 1 97.62 97 ILE A C 1
ATOM 757 O O . ILE A 1 97 ? -4.445 10.75 9.203 1 97.62 97 ILE A O 1
ATOM 761 N N . VAL A 1 98 ? -3.643 12.141 10.734 1 98.75 98 VAL A N 1
ATOM 762 C CA . VAL A 1 98 ? -4.098 13.359 10.078 1 98.75 98 VAL A CA 1
ATOM 763 C C . VAL A 1 98 ? -2.895 14.203 9.672 1 98.75 98 VAL A C 1
ATOM 765 O O . VAL A 1 98 ? -2.068 14.57 10.516 1 98.75 98 VAL A O 1
ATOM 768 N N . PHE A 1 99 ? -2.785 14.492 8.328 1 98.44 99 PHE A N 1
ATOM 769 C CA . PHE A 1 99 ? -1.589 15.133 7.797 1 98.44 99 PHE A CA 1
ATOM 770 C C . PHE A 1 99 ? -1.957 16.203 6.773 1 98.44 99 PHE A C 1
ATOM 772 O O . PHE A 1 99 ? -1.935 15.953 5.566 1 98.44 99 PHE A O 1
ATOM 779 N N . PHE A 1 100 ? -2.271 17.438 7.273 1 98.69 100 PHE A N 1
ATOM 780 C CA . PHE A 1 100 ? -2.604 18.578 6.434 1 98.69 100 PHE A CA 1
ATOM 781 C C . PHE A 1 100 ? -1.804 19.812 6.852 1 98.69 100 PHE A C 1
ATOM 783 O O . PHE A 1 100 ? -1.135 19.797 7.887 1 98.69 100 PHE A O 1
ATOM 790 N N . GLY A 1 101 ? -1.849 20.844 6.078 1 98.75 101 GLY A N 1
ATOM 791 C CA . GLY A 1 101 ? -1.179 22.094 6.375 1 98.75 101 GLY A CA 1
ATOM 792 C C . GLY A 1 101 ? -0.273 22.578 5.254 1 98.75 101 GLY A C 1
ATOM 793 O O . GLY A 1 101 ? -0.056 23.781 5.094 1 98.75 101 GLY A O 1
ATOM 794 N N . ALA A 1 102 ? 0.295 21.625 4.453 1 98.06 102 ALA A N 1
ATOM 795 C CA . ALA A 1 102 ? 1.195 21.984 3.363 1 98.06 102 ALA A CA 1
ATOM 796 C C . ALA A 1 102 ? 0.5 22.906 2.365 1 98.06 102 ALA A C 1
ATOM 798 O O . ALA A 1 102 ? 1.036 23.953 2.004 1 98.06 102 ALA A O 1
ATOM 799 N N . ASN A 1 103 ? -0.675 22.531 1.946 1 98.06 103 ASN A N 1
ATOM 800 C CA . ASN A 1 103 ? -1.427 23.359 0.997 1 98.06 103 ASN A CA 1
ATOM 801 C C . ASN A 1 103 ? -2.104 24.531 1.685 1 98.06 103 ASN A C 1
ATOM 803 O O . ASN A 1 103 ? -2.221 25.609 1.102 1 98.06 103 ASN A O 1
ATOM 807 N N . ASP A 1 104 ? -2.473 24.375 2.953 1 98.62 104 ASP A N 1
ATOM 808 C CA . ASP A 1 104 ? -3.086 25.453 3.73 1 98.62 104 ASP A CA 1
ATOM 809 C C . ASP A 1 104 ? -2.148 26.656 3.846 1 98.62 104 ASP A C 1
ATOM 811 O O . ASP A 1 104 ? -2.6 27.797 3.871 1 98.62 104 ASP A O 1
ATOM 815 N N . ALA A 1 105 ? -0.933 26.391 3.861 1 98.62 105 ALA A N 1
ATOM 816 C CA . ALA A 1 105 ? 0.085 27.391 4.172 1 98.62 105 ALA A CA 1
ATOM 817 C C . ALA A 1 105 ? 0.437 28.219 2.941 1 98.62 105 ALA A C 1
ATOM 819 O O . ALA A 1 105 ? 1.28 29.125 3.01 1 98.62 105 ALA A O 1
ATOM 820 N N . VAL A 1 106 ? -0.174 27.922 1.854 1 97.38 106 VAL A N 1
ATOM 821 C CA . VAL A 1 106 ? -0.017 28.781 0.69 1 97.38 106 VAL A CA 1
ATOM 822 C C . VAL A 1 106 ? -0.329 30.234 1.076 1 97.38 106 VAL A C 1
ATOM 824 O O . VAL A 1 106 ? -1.202 30.484 1.91 1 97.38 106 VAL A O 1
ATOM 827 N N . LEU A 1 107 ? 0.389 31.156 0.447 1 96.5 107 LEU A N 1
ATOM 828 C CA . LEU A 1 107 ? 0.288 32.562 0.838 1 96.5 107 LEU A CA 1
ATOM 829 C C . LEU A 1 107 ? -1.092 33.125 0.505 1 96.5 107 LEU A C 1
ATOM 831 O O . LEU A 1 107 ? -1.759 32.625 -0.41 1 96.5 107 LEU A O 1
ATOM 835 N N . PRO A 1 108 ? -1.525 34.125 1.333 1 95.94 108 PRO A N 1
ATOM 836 C CA . PRO A 1 108 ? -2.781 34.781 0.985 1 95.94 108 PRO A CA 1
ATOM 837 C C . PRO A 1 108 ? -2.797 35.312 -0.454 1 95.94 108 PRO A C 1
ATOM 839 O O . PRO A 1 108 ? -1.777 35.781 -0.953 1 95.94 108 PRO A O 1
ATOM 842 N N . GLY A 1 109 ? -3.99 35.188 -1.09 1 93.75 109 GLY A N 1
ATOM 843 C CA . GLY A 1 109 ? -4.121 35.625 -2.473 1 93.75 109 GLY A CA 1
ATOM 844 C C . GLY A 1 109 ? -4.168 34.469 -3.457 1 93.75 109 GLY A C 1
ATOM 845 O O . GLY A 1 109 ? -4.605 34.656 -4.598 1 93.75 109 GLY A O 1
ATOM 846 N N . PHE A 1 110 ? -3.66 33.406 -2.975 1 93.19 110 PHE A N 1
ATOM 847 C CA . PHE A 1 110 ? -3.729 32.219 -3.811 1 93.19 110 PHE A CA 1
ATOM 848 C C . PHE A 1 110 ? -4.902 31.328 -3.4 1 93.19 110 PHE A C 1
ATOM 850 O O . PHE A 1 110 ? -5.336 31.359 -2.248 1 93.19 110 PHE A O 1
ATOM 857 N N . GLU A 1 111 ? -5.395 30.469 -4.262 1 92 111 GLU A N 1
ATOM 858 C CA . GLU A 1 111 ? -6.648 29.75 -4.117 1 92 111 GLU A CA 1
ATOM 859 C C . GLU A 1 111 ? -6.582 28.766 -2.955 1 92 111 GLU A C 1
ATOM 861 O O . GLU A 1 111 ? -7.574 28.547 -2.254 1 92 111 GLU A O 1
ATOM 866 N N . GLN A 1 112 ? -5.477 28.156 -2.682 1 95.75 112 GLN A N 1
ATOM 867 C CA . GLN A 1 112 ? -5.383 27.094 -1.689 1 95.75 112 GLN A CA 1
ATOM 868 C C . GLN A 1 112 ? -5.191 27.656 -0.287 1 95.75 112 GLN A C 1
ATOM 870 O O . GLN A 1 112 ? -5.297 26.938 0.703 1 95.75 112 GLN A O 1
ATOM 875 N N . HIS A 1 113 ? -4.934 28.953 -0.192 1 97.38 113 HIS A N 1
ATOM 876 C CA . HIS A 1 113 ? -4.629 29.547 1.105 1 97.38 113 HIS A CA 1
ATOM 877 C C . HIS A 1 113 ? -5.773 29.344 2.09 1 97.38 113 HIS A C 1
ATOM 879 O O . HIS A 1 113 ? -6.934 29.594 1.765 1 97.38 113 HIS A O 1
ATOM 885 N N . VAL A 1 114 ? -5.473 28.828 3.289 1 98.44 114 VAL A N 1
ATOM 886 C CA . VAL A 1 114 ? -6.371 28.781 4.438 1 98.44 114 VAL A CA 1
ATOM 887 C C . VAL A 1 114 ? -5.801 29.625 5.578 1 98.44 114 VAL A C 1
ATOM 889 O O . VAL A 1 114 ? -4.723 29.312 6.094 1 98.44 114 VAL A O 1
ATOM 892 N N . PRO A 1 115 ? -6.492 30.672 5.965 1 98.69 115 PRO A N 1
ATOM 893 C CA . PRO A 1 115 ? -5.973 31.453 7.086 1 98.69 115 PRO A CA 1
ATOM 894 C C . PRO A 1 115 ? -5.641 30.609 8.305 1 98.69 115 PRO A C 1
ATOM 896 O O . PRO A 1 115 ? -6.348 29.641 8.602 1 98.69 115 PRO A O 1
ATOM 899 N N . LEU A 1 116 ? -4.578 31 9.039 1 98.69 116 LEU A N 1
ATOM 900 C CA . LEU A 1 116 ? -4.012 30.203 10.133 1 98.69 116 LEU A CA 1
ATOM 901 C C . LEU A 1 116 ? -5.078 29.859 11.172 1 98.69 116 LEU A C 1
ATOM 903 O O . LEU A 1 116 ? -5.211 28.703 11.57 1 98.69 116 LEU A O 1
ATOM 907 N N . PRO A 1 117 ? -5.934 30.797 11.648 1 98.62 117 PRO A N 1
ATOM 908 C CA . PRO A 1 117 ? -6.965 30.438 12.625 1 98.62 117 PRO A CA 1
ATOM 909 C C . PRO A 1 117 ? -7.961 29.422 12.078 1 98.62 117 PRO A C 1
ATOM 911 O O . PRO A 1 117 ? -8.422 28.547 12.82 1 98.62 117 PRO A O 1
ATOM 914 N N . THR A 1 118 ? -8.305 29.562 10.812 1 98.69 118 THR A N 1
ATOM 915 C CA . THR A 1 118 ? -9.219 28.609 10.172 1 98.69 118 THR A CA 1
ATOM 916 C C . THR A 1 118 ? -8.594 27.219 10.094 1 98.69 118 THR A C 1
ATOM 918 O O . THR A 1 118 ? -9.266 26.219 10.352 1 98.69 118 THR A O 1
ATOM 921 N N . TYR A 1 119 ? -7.332 27.172 9.758 1 98.75 119 TYR A N 1
ATOM 922 C CA . TYR A 1 119 ? -6.59 25.922 9.734 1 98.75 119 TYR A CA 1
ATOM 923 C C . TYR A 1 119 ? -6.637 25.219 11.094 1 98.75 119 TYR A C 1
ATOM 925 O O . TYR A 1 119 ? -6.961 24.031 11.18 1 98.75 119 TYR A O 1
ATOM 933 N N . GLU A 1 120 ? -6.32 25.953 12.117 1 98.81 120 GLU A N 1
ATOM 934 C CA . GLU A 1 120 ? -6.355 25.406 13.469 1 98.81 120 GLU A CA 1
ATOM 935 C C . GLU A 1 120 ? -7.746 24.859 13.812 1 98.81 120 GLU A C 1
ATOM 937 O O . GLU A 1 120 ? -7.879 23.766 14.359 1 98.81 120 GLU A O 1
ATOM 942 N N . ALA A 1 121 ? -8.766 25.656 13.492 1 98.75 121 ALA A N 1
ATOM 943 C CA . ALA A 1 121 ? -10.141 25.25 13.773 1 98.75 121 ALA A CA 1
ATOM 944 C C . ALA A 1 121 ? -10.508 23.984 13.016 1 98.75 121 ALA A C 1
ATOM 946 O O . ALA A 1 121 ? -11.188 23.109 13.555 1 98.75 121 ALA A O 1
ATOM 947 N N . ASN A 1 122 ? -10.133 23.953 11.773 1 98.75 122 ASN A N 1
ATOM 948 C CA . ASN A 1 122 ? -10.422 22.781 10.961 1 98.75 122 ASN A CA 1
ATOM 949 C C . ASN A 1 122 ? -9.781 21.516 11.547 1 98.75 122 ASN A C 1
ATOM 951 O O . ASN A 1 122 ? -10.422 20.469 11.609 1 98.75 122 ASN A O 1
ATOM 955 N N . LEU A 1 123 ? -8.461 21.594 11.969 1 98.88 123 LEU A N 1
ATOM 956 C CA . LEU A 1 123 ? -7.801 20.453 12.594 1 98.88 123 LEU A CA 1
ATOM 957 C C . LEU A 1 123 ? -8.57 20 13.828 1 98.88 123 LEU A C 1
ATOM 959 O O . LEU A 1 123 ? -8.773 18.797 14.023 1 98.88 123 LEU A O 1
ATOM 963 N N . ARG A 1 124 ? -8.984 20.953 14.641 1 98.81 124 ARG A N 1
ATOM 964 C CA . ARG A 1 124 ? -9.734 20.625 15.844 1 98.81 124 ARG A CA 1
ATOM 965 C C . ARG A 1 124 ? -11.016 19.875 15.508 1 98.81 124 ARG A C 1
ATOM 967 O O . ARG A 1 124 ? -11.352 18.875 16.141 1 98.81 124 ARG A O 1
ATOM 974 N N . LYS A 1 125 ? -11.734 20.344 14.5 1 98.5 125 LYS A N 1
ATOM 975 C CA . LYS A 1 125 ? -13 19.719 14.102 1 98.5 125 LYS A CA 1
ATOM 976 C C . LYS A 1 125 ? -12.766 18.312 13.555 1 98.5 125 LYS A C 1
ATOM 978 O O . LYS A 1 125 ? -13.547 17.406 13.836 1 98.5 125 LYS A O 1
ATOM 983 N N . ILE A 1 126 ? -11.703 18.125 12.789 1 98.44 126 ILE A N 1
ATOM 984 C CA . ILE A 1 126 ? -11.398 16.812 12.242 1 98.44 126 ILE A CA 1
ATOM 985 C C . ILE A 1 126 ? -11.055 15.852 13.367 1 98.44 126 ILE A C 1
ATOM 987 O O . ILE A 1 126 ? -11.617 14.75 13.445 1 98.44 126 ILE A O 1
ATOM 991 N N . LEU A 1 127 ? -10.219 16.266 14.312 1 98.69 127 LEU A N 1
ATOM 992 C CA . LEU A 1 127 ? -9.688 15.398 15.359 1 98.69 127 LEU A CA 1
ATOM 993 C C . LEU A 1 127 ? -10.758 15.078 16.391 1 98.69 127 LEU A C 1
ATOM 995 O O . LEU A 1 127 ? -10.633 14.109 17.156 1 98.69 127 LEU A O 1
ATOM 999 N N . THR A 1 128 ? -11.82 15.891 16.453 1 98.25 128 THR A N 1
ATOM 1000 C CA . THR A 1 128 ? -12.875 15.68 17.438 1 98.25 128 THR A CA 1
ATOM 1001 C C . THR A 1 128 ? -14.18 15.266 16.75 1 98.25 128 THR A C 1
ATOM 1003 O O . THR A 1 128 ? -15.25 15.344 17.359 1 98.25 128 THR A O 1
ATOM 1006 N N . HIS A 1 129 ? -14.102 14.898 15.523 1 97.25 129 HIS A N 1
ATOM 1007 C CA . HIS A 1 129 ? -15.297 14.594 14.75 1 97.25 129 HIS A CA 1
ATOM 1008 C C . HIS A 1 129 ? -16.109 13.492 15.414 1 97.25 129 HIS A C 1
ATOM 1010 O O . HIS A 1 129 ? -15.555 12.508 15.898 1 97.25 129 HIS A O 1
ATOM 1016 N N . PRO A 1 130 ? -17.422 13.492 15.398 1 96.31 130 PRO A N 1
ATOM 1017 C CA . PRO A 1 130 ? -18.281 12.508 16.062 1 96.31 130 PRO A CA 1
ATOM 1018 C C . PRO A 1 130 ? -18.094 11.102 15.492 1 96.31 130 PRO A C 1
ATOM 1020 O O . PRO A 1 130 ? -18.203 10.117 16.234 1 96.31 130 PRO A O 1
ATOM 1023 N N . LEU A 1 131 ? -17.828 10.969 14.25 1 95.94 131 LEU A N 1
ATOM 1024 C CA . LEU A 1 131 ? -17.656 9.664 13.633 1 95.94 131 LEU A CA 1
ATOM 1025 C C . LEU A 1 131 ? -16.469 8.93 14.227 1 95.94 131 LEU A C 1
ATOM 1027 O O . LEU A 1 131 ? -16.484 7.707 14.359 1 95.94 131 LEU A O 1
ATOM 1031 N N . ILE A 1 132 ? -15.398 9.68 14.586 1 96.94 132 ILE A N 1
ATOM 1032 C CA . ILE A 1 132 ? -14.234 9.078 15.219 1 96.94 132 ILE A CA 1
ATOM 1033 C C . ILE A 1 132 ? -14.609 8.555 16.609 1 96.94 132 ILE A C 1
ATOM 1035 O O . ILE A 1 132 ? -14.188 7.473 17.016 1 96.94 132 ILE A O 1
ATOM 1039 N N . LYS A 1 133 ? -15.422 9.281 17.266 1 95.31 133 LYS A N 1
ATOM 1040 C CA . LYS A 1 133 ? -15.82 8.93 18.625 1 95.31 133 LYS A CA 1
ATOM 1041 C C . LYS A 1 133 ? -16.609 7.621 18.656 1 95.31 133 LYS A C 1
ATOM 1043 O O . LYS A 1 133 ? -16.641 6.926 19.672 1 95.31 133 LYS A O 1
ATOM 1048 N N . GLU A 1 134 ? -17.281 7.359 17.562 1 96 134 GLU A N 1
ATOM 1049 C CA . GLU A 1 134 ? -18.016 6.098 17.469 1 96 134 GLU A CA 1
ATOM 1050 C C . GLU A 1 134 ? -17.047 4.91 17.5 1 96 134 GLU A C 1
ATOM 1052 O O . GLU A 1 134 ? -17.453 3.795 17.844 1 96 134 GLU A O 1
ATOM 1057 N N . HIS A 1 135 ? -15.82 5.102 17 1 96.69 135 HIS A N 1
ATOM 1058 C CA . HIS A 1 135 ? -14.766 4.094 17.094 1 96.69 135 HIS A CA 1
ATOM 1059 C C . HIS A 1 135 ? -14.039 4.172 18.422 1 96.69 135 HIS A C 1
ATOM 1061 O O . HIS A 1 135 ? -13.047 4.898 18.547 1 96.69 135 HIS A O 1
ATOM 1067 N N . LYS A 1 136 ? -14.375 3.449 19.375 1 95.06 136 LYS A N 1
ATOM 1068 C CA . LYS A 1 136 ? -13.93 3.59 20.75 1 95.06 136 LYS A CA 1
ATOM 1069 C C . LYS A 1 136 ? -12.438 3.291 20.875 1 95.06 136 LYS A C 1
ATOM 1071 O O . LYS A 1 136 ? -11.773 3.797 21.797 1 95.06 136 LYS A O 1
ATOM 1076 N N . GLU A 1 137 ? -11.938 2.529 19.984 1 96.31 137 GLU A N 1
ATOM 1077 C CA . GLU A 1 137 ? -10.555 2.092 20.125 1 96.31 137 GLU A CA 1
ATOM 1078 C C . GLU A 1 137 ? -9.633 2.875 19.188 1 96.31 137 GLU A C 1
ATOM 1080 O O . GLU A 1 137 ? -8.445 2.562 19.078 1 96.31 137 GLU A O 1
ATOM 1085 N N . THR A 1 138 ? -10.133 3.877 18.5 1 98.06 138 THR A N 1
ATOM 1086 C CA . THR A 1 138 ? -9.32 4.621 17.531 1 98.06 138 THR A CA 1
ATOM 1087 C C . THR A 1 138 ? -8.328 5.527 18.25 1 98.06 138 THR A C 1
ATOM 1089 O O . THR A 1 138 ? -8.703 6.277 19.156 1 98.06 138 THR A O 1
ATOM 1092 N N . ASN A 1 139 ? -7.113 5.402 17.922 1 98.44 139 ASN A N 1
ATOM 1093 C CA . ASN A 1 139 ? -6.066 6.344 18.312 1 98.44 139 ASN A CA 1
ATOM 1094 C C . ASN A 1 139 ? -5.82 7.391 17.234 1 98.44 139 ASN A C 1
ATOM 1096 O O . ASN A 1 139 ? -6.043 7.129 16.047 1 98.44 139 ASN A O 1
ATOM 1100 N N . LEU A 1 140 ? -5.441 8.586 17.688 1 98.75 140 LEU A N 1
ATOM 1101 C CA . LEU A 1 140 ? -5.195 9.68 16.75 1 98.75 140 LEU A CA 1
ATOM 1102 C C . LEU A 1 140 ? -3.725 10.086 16.766 1 98.75 140 LEU A C 1
ATOM 1104 O O . LEU A 1 140 ? -3.096 10.125 17.812 1 98.75 140 LEU A O 1
ATOM 1108 N N . LEU A 1 141 ? -3.166 10.32 15.625 1 98.75 141 LEU A N 1
ATOM 1109 C CA . LEU A 1 141 ? -1.818 10.852 15.453 1 98.75 141 LEU A CA 1
ATOM 1110 C C . LEU A 1 141 ? -1.812 12.016 14.469 1 98.75 141 LEU A C 1
ATOM 1112 O O . LEU A 1 141 ? -2.252 11.867 13.328 1 98.75 141 LEU A O 1
ATOM 1116 N N . LEU A 1 142 ? -1.403 13.164 14.914 1 98.94 142 LEU A N 1
ATOM 1117 C CA . LEU A 1 142 ? -1.355 14.375 14.109 1 98.94 142 LEU A CA 1
ATOM 1118 C C . LEU A 1 142 ? 0.055 14.625 13.578 1 98.94 142 LEU A C 1
ATOM 1120 O O . LEU A 1 142 ? 1.03 14.492 14.32 1 98.94 142 LEU A O 1
ATOM 1124 N N . LEU A 1 143 ? 0.21 14.859 12.273 1 98.88 143 LEU A N 1
ATOM 1125 C CA . LEU A 1 143 ? 1.506 15.18 11.68 1 98.88 143 LEU A CA 1
ATOM 1126 C C . LEU A 1 143 ? 1.598 16.656 11.32 1 98.88 143 LEU A C 1
ATOM 1128 O O . LEU A 1 143 ? 0.654 17.219 10.766 1 98.88 143 LEU A O 1
ATOM 1132 N N . THR A 1 144 ? 2.676 17.297 11.625 1 98.94 144 THR A N 1
ATOM 1133 C CA . THR A 1 144 ? 2.895 18.672 11.188 1 98.94 144 THR A CA 1
ATOM 1134 C C . THR A 1 144 ? 3.225 18.719 9.695 1 98.94 144 THR A C 1
ATOM 1136 O O . THR A 1 144 ? 3.818 17.781 9.156 1 98.94 144 THR A O 1
ATOM 1139 N N . PRO A 1 145 ? 2.785 19.797 9 1 98.75 145 PRO A N 1
ATOM 1140 C CA . PRO A 1 145 ? 3.266 19.922 7.625 1 98.75 145 PRO A CA 1
ATOM 1141 C C . PRO A 1 145 ? 4.789 20 7.535 1 98.75 145 PRO A C 1
ATOM 1143 O O . PRO A 1 145 ? 5.434 20.516 8.453 1 98.75 145 PRO A O 1
ATOM 1146 N N . PRO A 1 146 ? 5.371 19.453 6.477 1 98.25 146 PRO A N 1
ATOM 1147 C CA . PRO A 1 146 ? 6.824 19.5 6.301 1 98.25 146 PRO A CA 1
ATOM 1148 C C . PRO A 1 146 ? 7.32 20.891 5.883 1 98.25 146 PRO A C 1
ATOM 1150 O O . PRO A 1 146 ? 6.523 21.734 5.5 1 98.25 146 PRO A O 1
ATOM 1153 N N . PRO A 1 147 ? 8.633 21.141 6.094 1 98.56 147 PRO A N 1
ATOM 1154 C CA . PRO A 1 147 ? 9.188 22.375 5.531 1 98.56 147 PRO A CA 1
ATOM 1155 C C . PRO A 1 147 ? 9.18 22.375 4.004 1 98.56 147 PRO A C 1
ATOM 1157 O O . PRO A 1 147 ? 8.977 21.344 3.379 1 98.56 147 PRO A O 1
ATOM 1160 N N . VAL A 1 148 ? 9.297 23.562 3.406 1 97.94 148 VAL A N 1
ATOM 1161 C CA . VAL A 1 148 ? 9.453 23.719 1.963 1 97.94 148 VAL A CA 1
ATOM 1162 C C . VAL A 1 148 ? 10.844 24.25 1.642 1 97.94 148 VAL A C 1
ATOM 1164 O O . VAL A 1 148 ? 11.539 24.766 2.52 1 97.94 148 VAL A O 1
ATOM 1167 N N . ASP A 1 149 ? 11.281 24.031 0.462 1 97.38 149 ASP A N 1
ATOM 1168 C CA . ASP A 1 149 ? 12.5 24.625 -0.076 1 97.38 149 ASP A CA 1
ATOM 1169 C C . ASP A 1 149 ? 12.188 25.578 -1.223 1 97.38 149 ASP A C 1
ATOM 1171 O O . ASP A 1 149 ? 11.961 25.141 -2.355 1 97.38 149 ASP A O 1
ATOM 1175 N N . GLU A 1 150 ? 12.289 26.859 -0.944 1 96 150 GLU A N 1
ATOM 1176 C CA . GLU A 1 150 ? 11.922 27.906 -1.897 1 96 150 GLU A CA 1
ATOM 1177 C C . GLU A 1 150 ? 12.781 27.828 -3.154 1 96 150 GLU A C 1
ATOM 1179 O O . GLU A 1 150 ? 12.328 28.188 -4.242 1 96 150 GLU A O 1
ATOM 1184 N N . TYR A 1 151 ? 13.961 27.312 -3.07 1 94.56 151 TYR A N 1
ATOM 1185 C CA . TYR A 1 151 ? 14.891 27.25 -4.191 1 94.56 151 TYR A CA 1
ATOM 1186 C C . TYR A 1 151 ? 14.406 26.281 -5.254 1 94.56 151 TYR A C 1
ATOM 1188 O O . TYR A 1 151 ? 14.781 26.375 -6.422 1 94.56 151 TYR A O 1
ATOM 1196 N N . GLN A 1 152 ? 13.602 25.344 -4.879 1 93.44 152 GLN A N 1
ATOM 1197 C CA . GLN A 1 152 ? 13.219 24.281 -5.797 1 93.44 152 GLN A CA 1
ATOM 1198 C C . GLN A 1 152 ? 11.898 24.609 -6.496 1 93.44 152 GLN A C 1
ATOM 1200 O O . GLN A 1 152 ? 11.445 23.859 -7.359 1 93.44 152 GLN A O 1
ATOM 1205 N N . PHE A 1 153 ? 11.352 25.719 -6.102 1 89.12 153 PHE A N 1
ATOM 1206 C CA . PHE A 1 153 ? 10.125 26.109 -6.785 1 89.12 153 PHE A CA 1
ATOM 1207 C C . PHE A 1 153 ? 10.438 26.688 -8.156 1 89.12 153 PHE A C 1
ATOM 1209 O O . PHE A 1 153 ? 11.422 27.422 -8.32 1 89.12 153 PHE A O 1
ATOM 1216 N N . SER A 1 154 ? 9.844 26.062 -9.18 1 72.81 154 SER A N 1
ATOM 1217 C CA . SER A 1 154 ? 10.023 26.594 -10.523 1 72.81 154 SER A CA 1
ATOM 1218 C C . SER A 1 154 ? 9.102 27.781 -10.773 1 72.81 154 SER A C 1
ATOM 1220 O O . SER A 1 154 ? 8.133 27.984 -10.039 1 72.81 154 SER A O 1
ATOM 1222 N N . ALA A 1 155 ? 9.555 28.719 -11.781 1 57.5 155 ALA A N 1
ATOM 1223 C CA . ALA A 1 155 ? 8.742 29.844 -12.219 1 57.5 155 ALA A CA 1
ATOM 1224 C C . ALA A 1 155 ? 7.312 29.406 -12.531 1 57.5 155 ALA A C 1
ATOM 1226 O O . ALA A 1 155 ? 6.367 30.188 -12.375 1 57.5 155 ALA A O 1
ATOM 1227 N N . ALA A 1 156 ? 7.152 28.188 -13.086 1 49.31 156 ALA A N 1
ATOM 1228 C CA . ALA A 1 156 ? 5.848 27.656 -13.477 1 49.31 156 ALA A CA 1
ATOM 1229 C C . ALA A 1 156 ? 5.082 27.141 -12.266 1 49.31 156 ALA A C 1
ATOM 1231 O O . ALA A 1 156 ? 3.904 26.797 -12.367 1 49.31 156 ALA A O 1
ATOM 1232 N N . ASP A 1 157 ? 5.789 27 -11.25 1 51.75 157 ASP A N 1
ATOM 1233 C CA . ASP A 1 157 ? 5.141 26.438 -10.07 1 51.75 157 ASP A CA 1
ATOM 1234 C C . ASP A 1 157 ? 4.039 27.359 -9.555 1 51.75 157 ASP A C 1
ATOM 1236 O O . ASP A 1 157 ? 4.152 27.922 -8.453 1 51.75 157 ASP A O 1
ATOM 1240 N N . THR A 1 158 ? 3.588 28.172 -10.609 1 42.19 158 THR A N 1
ATOM 1241 C CA . THR A 1 158 ? 2.34 28.891 -10.336 1 42.19 158 THR A CA 1
ATOM 1242 C C . THR A 1 158 ? 1.209 27.891 -10.062 1 42.19 158 THR A C 1
ATOM 1244 O O . THR A 1 158 ? 1.348 26.703 -10.32 1 42.19 158 THR A O 1
ATOM 1247 N N . ASP A 1 159 ? 0.112 28.359 -9.766 1 42.75 159 ASP A N 1
ATOM 1248 C CA . ASP A 1 159 ? -1.083 27.594 -9.43 1 42.75 159 ASP A CA 1
ATOM 1249 C C . ASP A 1 159 ? -1.261 26.406 -10.383 1 42.75 159 ASP A C 1
ATOM 1251 O O . ASP A 1 159 ? -2.367 25.891 -10.531 1 42.75 159 ASP A O 1
ATOM 1255 N N . THR A 1 160 ? -0.3 26.188 -11.273 1 37.56 160 THR A N 1
ATOM 1256 C CA . THR A 1 160 ? -0.576 25.203 -12.312 1 37.56 160 THR A CA 1
ATOM 1257 C C . THR A 1 160 ? -0.667 23.812 -11.711 1 37.56 160 THR A C 1
ATOM 1259 O O . THR A 1 160 ? -0.324 22.828 -12.375 1 37.56 160 THR A O 1
ATOM 1262 N N . ASP A 1 161 ? -0.626 23.734 -10.516 1 37.28 161 ASP A N 1
ATOM 1263 C CA . ASP A 1 161 ? -0.925 22.328 -10.211 1 37.28 161 ASP A CA 1
ATOM 1264 C C . ASP A 1 161 ? -2.035 21.797 -11.117 1 37.28 161 ASP A C 1
ATOM 1266 O O . ASP A 1 161 ? -2.975 21.156 -10.641 1 37.28 161 ASP A O 1
ATOM 1270 N N . MET A 1 162 ? -2.354 22.609 -12.273 1 31.42 162 MET A N 1
ATOM 1271 C CA . MET A 1 162 ? -3.35 22.172 -13.242 1 31.42 162 MET A CA 1
ATOM 1272 C C . MET A 1 162 ? -2.891 20.906 -13.961 1 31.42 162 MET A C 1
ATOM 1274 O O . MET A 1 162 ? -1.756 20.828 -14.43 1 31.42 162 MET A O 1
ATOM 1278 N N . GLY A 1 163 ? -3.236 19.844 -13.672 1 31.03 163 GLY A N 1
ATOM 1279 C CA . GLY A 1 163 ? -3.111 18.594 -14.398 1 31.03 163 GLY A CA 1
ATOM 1280 C C . GLY A 1 163 ? -3.133 18.766 -15.906 1 31.03 163 GLY A C 1
ATOM 1281 O O . GLY A 1 163 ? -3.324 17.797 -16.641 1 31.03 163 GLY A O 1
ATOM 1282 N N . THR A 1 164 ? -3.443 20.078 -16.469 1 28.36 164 THR A N 1
ATOM 1283 C CA . THR A 1 164 ? -3.59 20.031 -17.922 1 28.36 164 THR A CA 1
ATOM 1284 C C . THR A 1 164 ? -2.225 20 -18.594 1 28.36 164 THR A C 1
ATOM 1286 O O . THR A 1 164 ? -1.422 20.922 -18.422 1 28.36 164 THR A O 1
ATOM 1289 N N . ASP A 1 165 ? -1.596 18.969 -18.875 1 28.7 165 ASP A N 1
ATOM 1290 C CA . ASP A 1 165 ? -0.507 18.812 -19.844 1 28.7 165 ASP A CA 1
ATOM 1291 C C . ASP A 1 165 ? -0.841 19.484 -21.156 1 28.7 165 ASP A C 1
ATOM 1293 O O . ASP A 1 165 ? -1.364 18.859 -22.078 1 28.7 165 ASP A O 1
ATOM 1297 N N . THR A 1 166 ? -1.587 20.672 -21.266 1 27.44 166 THR A N 1
ATOM 1298 C CA . THR A 1 166 ? -1.623 21.203 -22.625 1 27.44 166 THR A CA 1
ATOM 1299 C C . THR A 1 166 ? -0.236 21.672 -23.062 1 27.44 166 THR A C 1
ATOM 1301 O O . THR A 1 166 ? 0.372 22.531 -22.406 1 27.44 166 THR A O 1
ATOM 1304 N N . GLY A 1 167 ? 0.582 20.906 -23.766 1 26.97 167 GLY A N 1
ATOM 1305 C CA . GLY A 1 167 ? 1.785 21.094 -24.562 1 26.97 167 GLY A CA 1
ATOM 1306 C C . GLY A 1 167 ? 1.744 22.328 -25.422 1 26.97 167 GLY A C 1
ATOM 1307 O O . GLY A 1 167 ? 2.277 22.328 -26.531 1 26.97 167 GLY A O 1
ATOM 1308 N N . THR A 1 168 ? 0.901 23.375 -25.25 1 26.77 168 THR A N 1
ATOM 1309 C CA . THR A 1 168 ? 1.139 24.344 -26.312 1 26.77 168 THR A CA 1
ATOM 1310 C C . THR A 1 168 ? 2.498 25.016 -26.141 1 26.77 168 THR A C 1
ATOM 1312 O O . THR A 1 168 ? 2.873 25.391 -25.031 1 26.77 168 THR A O 1
ATOM 1315 N N . ALA A 1 169 ? 3.398 24.906 -27.109 1 28.23 169 ALA A N 1
ATOM 1316 C CA . ALA A 1 169 ? 4.695 25.531 -27.375 1 28.23 169 ALA A CA 1
ATOM 1317 C C . ALA A 1 169 ? 4.609 27.047 -27.297 1 28.23 169 ALA A C 1
ATOM 1319 O O . ALA A 1 169 ? 3.967 27.688 -28.141 1 28.23 169 ALA A O 1
ATOM 1320 N N . THR A 1 170 ? 4.297 27.781 -26.141 1 27.81 170 THR A N 1
ATOM 1321 C CA . THR A 1 170 ? 4.363 29.234 -26.312 1 27.81 170 THR A CA 1
ATOM 1322 C C . THR A 1 170 ? 5.766 29.656 -26.734 1 27.81 170 THR A C 1
ATOM 1324 O O . THR A 1 170 ? 6.758 29.031 -26.359 1 27.81 170 THR A O 1
ATOM 1327 N N . PRO A 1 171 ? 5.879 30.734 -27.562 1 30.28 171 PRO A N 1
ATOM 1328 C CA . PRO A 1 171 ? 7.043 31.344 -28.219 1 30.28 171 PRO A CA 1
ATOM 1329 C C . PRO A 1 171 ? 8.109 31.797 -27.234 1 30.28 171 PRO A C 1
ATOM 1331 O O . PRO A 1 171 ? 7.812 32.031 -26.062 1 30.28 171 PRO A O 1
ATOM 1334 N N . SER A 1 172 ? 9.5 31.875 -27.688 1 31.62 172 SER A N 1
ATOM 1335 C CA . SER A 1 172 ? 10.883 32 -27.234 1 31.62 172 SER A CA 1
ATOM 1336 C C . SER A 1 172 ? 11.109 33.344 -26.562 1 31.62 172 SER A C 1
ATOM 1338 O O . SER A 1 172 ? 12.242 33.719 -26.219 1 31.62 172 SER A O 1
ATOM 1340 N N . GLY A 1 173 ? 10.266 34.438 -26.766 1 33.91 173 GLY A N 1
ATOM 1341 C CA . GLY A 1 173 ? 10.938 35.625 -26.266 1 33.91 173 GLY A CA 1
ATOM 1342 C C . GLY A 1 173 ? 11.273 35.562 -24.797 1 33.91 173 GLY A C 1
ATOM 1343 O O . GLY A 1 173 ? 10.578 34.906 -24.016 1 33.91 173 GLY A O 1
ATOM 1344 N N . THR A 1 174 ? 12.602 35.75 -24.5 1 35.38 174 THR A N 1
ATOM 1345 C CA . THR A 1 174 ? 13.297 35.688 -23.219 1 35.38 174 THR A CA 1
ATOM 1346 C C . THR A 1 174 ? 12.602 36.594 -22.203 1 35.38 174 THR A C 1
ATOM 1348 O O . THR A 1 174 ? 12.859 37.812 -22.156 1 35.38 174 THR A O 1
ATOM 1351 N N . PRO A 1 175 ? 11.242 36.938 -22.312 1 34.97 175 PRO A N 1
ATOM 1352 C CA . PRO A 1 175 ? 10.938 37.969 -21.328 1 34.97 175 PRO A CA 1
ATOM 1353 C C . PRO A 1 175 ? 11.516 37.656 -19.953 1 34.97 175 PRO A C 1
ATOM 1355 O O . PRO A 1 175 ? 11.789 36.5 -19.641 1 34.97 175 PRO A O 1
ATOM 1358 N N . GLU A 1 176 ? 12.047 38.844 -19.281 1 37.5 176 GLU A N 1
ATOM 1359 C CA . GLU A 1 176 ? 12.469 38.75 -17.875 1 37.5 176 GLU A CA 1
ATOM 1360 C C . GLU A 1 176 ? 11.633 37.719 -17.125 1 37.5 176 GLU A C 1
ATOM 1362 O O . GLU A 1 176 ? 10.414 37.656 -17.328 1 37.5 176 GLU A O 1
ATOM 1367 N N . PRO A 1 177 ? 12.266 36.656 -16.781 1 37.53 177 PRO A N 1
ATOM 1368 C CA . PRO A 1 177 ? 11.43 35.688 -16.062 1 37.53 177 PRO A CA 1
ATOM 1369 C C . PRO A 1 177 ? 10.375 36.344 -15.18 1 37.53 177 PRO A C 1
ATOM 1371 O O . PRO A 1 177 ? 10.695 37.25 -14.422 1 37.53 177 PRO A O 1
ATOM 1374 N N . ALA A 1 178 ? 9.281 36.812 -15.727 1 37 178 ALA A N 1
ATOM 1375 C CA . ALA A 1 178 ? 8.172 37.312 -14.93 1 37 178 ALA A CA 1
ATOM 1376 C C . ALA A 1 178 ? 8.281 36.844 -13.484 1 37 178 ALA A C 1
ATOM 1378 O O . ALA A 1 178 ? 8.68 35.719 -13.219 1 37 178 ALA A O 1
ATOM 1379 N N . SER A 1 179 ? 8.562 37.812 -12.477 1 40.97 179 SER A N 1
ATOM 1380 C CA . SER A 1 179 ? 8.602 37.562 -11.039 1 40.97 179 SER A CA 1
ATOM 1381 C C . SER A 1 179 ? 7.691 36.438 -10.633 1 40.97 179 SER A C 1
ATOM 1383 O O . SER A 1 179 ? 6.477 36.5 -10.812 1 40.97 179 SER A O 1
ATOM 1385 N N . VAL A 1 180 ? 7.941 35.219 -10.953 1 48.09 180 VAL A N 1
ATOM 1386 C CA . VAL A 1 180 ? 7.195 34 -10.594 1 48.09 180 VAL A CA 1
ATOM 1387 C C . VAL A 1 180 ? 6.73 34.094 -9.141 1 48.09 180 VAL A C 1
ATOM 1389 O O . VAL A 1 180 ? 7.551 34.219 -8.227 1 48.09 180 VAL A O 1
ATOM 1392 N N . ALA A 1 181 ? 5.535 34.781 -8.891 1 57.38 181 ALA A N 1
ATOM 1393 C CA . ALA A 1 181 ? 4.945 34.938 -7.562 1 57.38 181 ALA A CA 1
ATOM 1394 C C . ALA A 1 181 ? 5.133 33.688 -6.727 1 57.38 181 ALA A C 1
ATOM 1396 O O . ALA A 1 181 ? 4.824 32.594 -7.18 1 57.38 181 ALA A O 1
ATOM 1397 N N . VAL A 1 182 ? 5.957 33.812 -5.648 1 80.12 182 VAL A N 1
ATOM 1398 C CA . VAL A 1 182 ? 6.242 32.781 -4.652 1 80.12 182 VAL A CA 1
ATOM 1399 C C . VAL A 1 182 ? 4.965 32.406 -3.9 1 80.12 182 VAL A C 1
ATOM 1401 O O . VAL A 1 182 ? 4.348 33.25 -3.264 1 80.12 182 VAL A O 1
ATOM 1404 N N . MET A 1 183 ? 4.445 31.25 -4.09 1 91.12 183 MET A N 1
ATOM 1405 C CA . MET A 1 183 ? 3.188 30.812 -3.502 1 91.12 183 MET A CA 1
ATOM 1406 C C . MET A 1 183 ? 3.414 30.234 -2.105 1 91.12 183 MET A C 1
ATOM 1408 O O . MET A 1 183 ? 2.488 30.188 -1.294 1 91.12 183 MET A O 1
ATOM 1412 N N . ARG A 1 184 ? 4.637 29.828 -1.851 1 95.81 184 ARG A N 1
ATOM 1413 C CA . ARG A 1 184 ? 4.977 29.188 -0.585 1 95.81 184 ARG A CA 1
ATOM 1414 C C . ARG A 1 184 ? 6.277 29.75 -0.016 1 95.81 184 ARG A C 1
ATOM 1416 O O . ARG A 1 184 ? 7.227 30.016 -0.76 1 95.81 184 ARG A O 1
ATOM 1423 N N . LYS A 1 185 ? 6.266 29.984 1.251 1 96.88 185 LYS A N 1
ATOM 1424 C CA . LYS A 1 185 ? 7.457 30.453 1.96 1 96.88 185 LYS A CA 1
ATOM 1425 C C . LYS A 1 185 ? 7.781 29.547 3.143 1 96.88 185 LYS A C 1
ATOM 1427 O O . LYS A 1 185 ? 6.875 29.078 3.846 1 96.88 185 LYS A O 1
ATOM 1432 N N . ALA A 1 186 ? 9.047 29.344 3.371 1 97.88 186 ALA A N 1
ATOM 1433 C CA . ALA A 1 186 ? 9.5 28.516 4.488 1 97.88 186 ALA A CA 1
ATOM 1434 C C . ALA A 1 186 ? 8.984 29.062 5.816 1 97.88 186 ALA A C 1
ATOM 1436 O O . ALA A 1 186 ? 8.555 28.297 6.684 1 97.88 186 ALA A O 1
ATOM 1437 N N . SER A 1 187 ? 9.055 30.406 5.93 1 97.81 187 SER A N 1
ATOM 1438 C CA . SER A 1 187 ? 8.617 31.047 7.172 1 97.81 187 SER A CA 1
ATOM 1439 C C . SER A 1 187 ? 7.125 30.844 7.402 1 97.81 187 SER A C 1
ATOM 1441 O O . SER A 1 187 ? 6.691 30.609 8.531 1 97.81 187 SER A O 1
ATOM 1443 N N . GLN A 1 188 ? 6.336 30.938 6.336 1 98.06 188 GLN A N 1
ATOM 1444 C CA . GLN A 1 188 ? 4.895 30.734 6.43 1 98.06 188 GLN A CA 1
ATOM 1445 C C . GLN A 1 188 ? 4.566 29.281 6.816 1 98.06 188 GLN A C 1
ATOM 1447 O O . GLN A 1 188 ? 3.732 29.047 7.695 1 98.06 188 GLN A O 1
ATOM 1452 N N . THR A 1 189 ? 5.203 28.359 6.207 1 98.12 189 THR A N 1
ATOM 1453 C CA . THR A 1 189 ? 4.973 26.953 6.5 1 98.12 189 THR A CA 1
ATOM 1454 C C . THR A 1 189 ? 5.328 26.625 7.949 1 98.12 189 THR A C 1
ATOM 1456 O O . THR A 1 189 ? 4.648 25.828 8.602 1 98.12 189 THR A O 1
ATOM 1459 N N . LYS A 1 190 ? 6.398 27.234 8.445 1 98.62 190 LYS A N 1
ATOM 1460 C CA . LYS A 1 190 ? 6.773 27.047 9.844 1 98.62 190 LYS A CA 1
ATOM 1461 C C . LYS A 1 190 ? 5.645 27.469 10.781 1 98.62 190 LYS A C 1
ATOM 1463 O O . LYS A 1 190 ? 5.387 26.812 11.789 1 98.62 190 LYS A O 1
ATOM 1468 N N . LYS A 1 191 ? 4.961 28.562 10.469 1 98.69 191 LYS A N 1
ATOM 1469 C CA . LYS A 1 191 ? 3.842 29.031 11.289 1 98.69 191 LYS A CA 1
ATOM 1470 C C . LYS A 1 191 ? 2.746 27.969 11.367 1 98.69 191 LYS A C 1
ATOM 1472 O O . LYS A 1 191 ? 2.156 27.766 12.43 1 98.69 191 LYS A O 1
ATOM 1477 N N . TYR A 1 192 ? 2.488 27.344 10.32 1 98.88 192 TYR A N 1
ATOM 1478 C CA . TYR A 1 192 ? 1.441 26.328 10.281 1 98.88 192 TYR A CA 1
ATOM 1479 C C . TYR A 1 192 ? 1.877 25.062 11.023 1 98.88 192 TYR A C 1
ATOM 1481 O O . TYR A 1 192 ? 1.062 24.406 11.68 1 98.88 192 TYR A O 1
ATOM 1489 N N . ALA A 1 193 ? 3.166 24.688 10.953 1 98.88 193 ALA A N 1
ATOM 1490 C CA . ALA A 1 193 ? 3.68 23.578 11.75 1 98.88 193 ALA A CA 1
ATOM 1491 C C . ALA A 1 193 ? 3.555 23.875 13.242 1 98.88 193 ALA A C 1
ATOM 1493 O O . ALA A 1 193 ? 3.15 23.016 14.023 1 98.88 193 ALA A O 1
ATOM 1494 N N . ASP A 1 194 ? 3.893 25.141 13.586 1 98.81 194 ASP A N 1
ATOM 1495 C CA . ASP A 1 194 ? 3.764 25.562 14.977 1 98.81 194 ASP A CA 1
ATOM 1496 C C . ASP A 1 194 ? 2.311 25.484 15.445 1 98.81 194 ASP A C 1
ATOM 1498 O O . ASP A 1 194 ? 2.027 24.984 16.531 1 98.81 194 ASP A O 1
ATOM 1502 N N . ALA A 1 195 ? 1.453 25.969 14.609 1 98.88 195 ALA A N 1
ATOM 1503 C CA . ALA A 1 195 ? 0.029 25.922 14.93 1 98.88 195 ALA A CA 1
ATOM 1504 C C . ALA A 1 195 ? -0.459 24.484 15.078 1 98.88 195 ALA A C 1
ATOM 1506 O O . ALA A 1 195 ? -1.253 24.172 15.969 1 98.88 195 ALA A O 1
ATOM 1507 N N . CYS A 1 196 ? -0.02 23.609 14.211 1 98.94 196 CYS A N 1
ATOM 1508 C CA . CYS A 1 196 ? -0.367 22.203 14.266 1 98.94 196 CYS A CA 1
ATOM 1509 C C . CYS A 1 196 ? 0.046 21.594 15.602 1 98.94 196 CYS A C 1
ATOM 1511 O O . CYS A 1 196 ? -0.744 20.891 16.234 1 98.94 196 CYS A O 1
ATOM 1513 N N . ARG A 1 197 ? 1.28 21.875 16.062 1 98.81 197 ARG A N 1
ATOM 1514 C CA . ARG A 1 197 ? 1.767 21.391 17.344 1 98.81 197 ARG A CA 1
ATOM 1515 C C . ARG A 1 197 ? 0.88 21.875 18.484 1 98.81 197 ARG A C 1
ATOM 1517 O O . ARG A 1 197 ? 0.568 21.125 19.406 1 98.81 197 ARG A O 1
ATOM 1524 N N . GLN A 1 198 ? 0.469 23.094 18.359 1 98.81 198 GLN A N 1
ATOM 1525 C CA . GLN A 1 198 ? -0.358 23.688 19.406 1 98.81 198 GLN A CA 1
ATOM 1526 C C . GLN A 1 198 ? -1.729 23.016 19.469 1 98.81 198 GLN A C 1
ATOM 1528 O O . GLN A 1 198 ? -2.264 22.781 20.562 1 98.81 198 GLN A O 1
ATOM 1533 N N . VAL A 1 199 ? -2.312 22.734 18.312 1 98.88 199 VAL A N 1
ATOM 1534 C CA . VAL A 1 199 ? -3.598 22.047 18.281 1 98.88 199 VAL A CA 1
ATOM 1535 C C . VAL A 1 199 ? -3.461 20.656 18.922 1 98.88 199 VAL A C 1
ATOM 1537 O O . VAL A 1 199 ? -4.301 20.25 19.734 1 98.88 199 VAL A O 1
ATOM 1540 N N . GLY A 1 200 ? -2.377 19.906 18.531 1 98.88 200 GLY A N 1
ATOM 1541 C CA . GLY A 1 200 ? -2.133 18.609 19.141 1 98.88 200 GLY A CA 1
ATOM 1542 C C . GLY A 1 200 ? -2.031 18.672 20.656 1 98.88 200 GLY A C 1
ATOM 1543 O O . GLY A 1 200 ? -2.652 17.891 21.359 1 98.88 200 GLY A O 1
ATOM 1544 N N . LYS A 1 201 ? -1.312 19.641 21.141 1 98.75 201 LYS A N 1
ATOM 1545 C CA . LYS A 1 201 ? -1.14 19.844 22.578 1 98.75 201 LYS A CA 1
ATOM 1546 C C . LYS A 1 201 ? -2.471 20.172 23.25 1 98.75 201 LYS A C 1
ATOM 1548 O O . LYS A 1 201 ? -2.816 19.562 24.266 1 98.75 201 LYS A O 1
ATOM 1553 N N . ALA A 1 202 ? -3.186 21.078 22.688 1 98.75 202 ALA A N 1
ATOM 1554 C CA . ALA A 1 202 ? -4.445 21.531 23.266 1 98.75 202 ALA A CA 1
ATOM 1555 C C . ALA A 1 202 ? -5.449 20.375 23.375 1 98.75 202 ALA A C 1
ATOM 1557 O O . ALA A 1 202 ? -6.234 20.328 24.328 1 98.75 202 ALA A O 1
ATOM 1558 N N . LEU A 1 203 ? -5.457 19.469 22.438 1 98.62 203 LEU A N 1
ATOM 1559 C CA . LEU A 1 203 ? -6.43 18.391 22.375 1 98.62 203 LEU A CA 1
ATOM 1560 C C . LEU A 1 203 ? -5.859 17.125 23 1 98.62 203 LEU A C 1
ATOM 1562 O O . LEU A 1 203 ? -6.539 16.094 23.062 1 98.62 203 LEU A O 1
ATOM 1566 N N . ASN A 1 204 ? -4.574 17.172 23.453 1 98.44 204 ASN A N 1
ATOM 1567 C CA . ASN A 1 204 ? -3.865 15.992 23.953 1 98.44 204 ASN A CA 1
ATOM 1568 C C . ASN A 1 204 ? -3.811 14.883 22.922 1 98.44 204 ASN A C 1
ATOM 1570 O O . ASN A 1 204 ? -4.098 13.727 23.219 1 98.44 204 ASN A O 1
ATOM 1574 N N . VAL A 1 205 ? -3.643 15.25 21.703 1 98.81 205 VAL A N 1
ATOM 1575 C CA . VAL A 1 205 ? -3.389 14.32 20.594 1 98.81 205 VAL A CA 1
ATOM 1576 C C . VAL A 1 205 ? -1.894 14.289 20.281 1 98.81 205 VAL A C 1
ATOM 1578 O O . VAL A 1 205 ? -1.282 15.328 20.031 1 98.81 205 VAL A O 1
ATOM 1581 N N . PRO A 1 206 ? -1.26 13.078 20.359 1 98.88 206 PRO A N 1
ATOM 1582 C CA . PRO A 1 206 ? 0.164 12.992 20.016 1 98.88 206 PRO A CA 1
ATOM 1583 C C . PRO A 1 206 ? 0.475 13.555 18.641 1 98.88 206 PRO A C 1
ATOM 1585 O O . PRO A 1 206 ? -0.318 13.391 17.703 1 98.88 206 PRO A O 1
ATOM 1588 N N . VAL A 1 207 ? 1.634 14.195 18.562 1 98.88 207 VAL A N 1
ATOM 1589 C CA . VAL A 1 207 ? 2.084 14.805 17.312 1 98.88 207 VAL A CA 1
ATOM 1590 C C . VAL A 1 207 ? 3.361 14.117 16.828 1 98.88 207 VAL A C 1
ATOM 1592 O O . VAL A 1 207 ? 4.32 13.977 17.594 1 98.88 207 VAL A O 1
ATOM 1595 N N . ALA A 1 208 ? 3.342 13.531 15.633 1 98.62 208 ALA A N 1
ATOM 1596 C CA . ALA A 1 208 ? 4.582 13.266 14.906 1 98.62 208 ALA A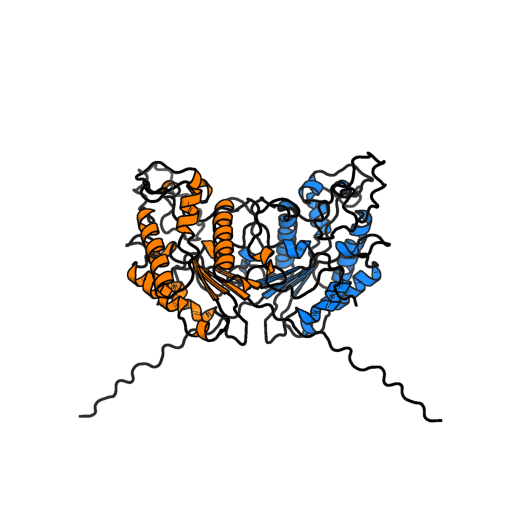 CA 1
ATOM 1597 C C . ALA A 1 208 ? 5.078 14.516 14.195 1 98.62 208 ALA A C 1
ATOM 1599 O O . ALA A 1 208 ? 4.496 14.938 13.195 1 98.62 208 ALA A O 1
ATOM 1600 N N . ASP A 1 209 ? 6.074 15.07 14.672 1 98.81 209 ASP A N 1
ATOM 1601 C CA . ASP A 1 209 ? 6.531 16.391 14.227 1 98.81 209 ASP A CA 1
ATOM 1602 C C . ASP A 1 209 ? 7.406 16.266 12.977 1 98.81 209 ASP A C 1
ATOM 1604 O O . ASP A 1 209 ? 8.633 16.359 13.062 1 98.81 209 ASP A O 1
ATOM 1608 N N . ILE A 1 210 ? 6.781 16.188 11.867 1 98.5 210 ILE A N 1
ATOM 1609 C CA . ILE A 1 210 ? 7.441 15.977 10.586 1 98.5 210 ILE A CA 1
ATOM 1610 C C . ILE A 1 210 ? 8.32 17.172 10.25 1 98.5 210 ILE A C 1
ATOM 1612 O O . ILE A 1 210 ? 9.438 17.016 9.758 1 98.5 210 ILE A O 1
ATOM 1616 N N . TRP A 1 211 ? 7.816 18.391 10.492 1 98.75 211 TRP A N 1
ATOM 1617 C CA . TRP A 1 211 ? 8.602 19.594 10.227 1 98.75 211 TRP A CA 1
ATOM 1618 C C . TRP A 1 211 ? 9.953 19.547 10.93 1 98.75 211 TRP A C 1
ATOM 1620 O O . TRP A 1 211 ? 11 19.672 10.297 1 98.75 211 TRP A O 1
ATOM 1630 N N . THR A 1 212 ? 9.969 19.328 12.195 1 98.5 212 THR A N 1
ATOM 1631 C CA . THR A 1 212 ? 11.195 19.297 12.992 1 98.5 212 THR A CA 1
ATOM 1632 C C . THR A 1 212 ? 12.102 18.141 12.539 1 98.5 212 THR A C 1
ATOM 1634 O O . THR A 1 212 ? 13.32 18.297 12.484 1 98.5 212 THR A O 1
ATOM 1637 N N . ALA A 1 213 ? 11.477 16.969 12.273 1 98.19 213 ALA A N 1
ATOM 1638 C CA . ALA A 1 213 ? 12.266 15.836 11.812 1 98.19 213 ALA A CA 1
ATOM 1639 C C . ALA A 1 213 ? 13.047 16.188 10.547 1 98.19 213 ALA A C 1
ATOM 1641 O O . ALA A 1 213 ? 14.219 15.828 10.414 1 98.19 213 ALA A O 1
ATOM 1642 N N . PHE A 1 214 ? 12.375 16.875 9.602 1 98.38 214 PHE A N 1
ATOM 1643 C CA . PHE A 1 214 ? 13.039 17.297 8.367 1 98.38 214 PHE A CA 1
ATOM 1644 C C . PHE A 1 214 ? 14.141 18.312 8.664 1 98.38 214 PHE A C 1
ATOM 1646 O O . PHE A 1 214 ? 15.242 18.219 8.117 1 98.38 214 PHE A O 1
ATOM 1653 N N . MET A 1 215 ? 13.836 19.25 9.523 1 98.44 215 MET A N 1
ATOM 1654 C CA . MET A 1 215 ? 14.82 20.281 9.859 1 98.44 215 MET A CA 1
ATOM 1655 C C . MET A 1 215 ? 16.031 19.672 10.562 1 98.44 215 MET A C 1
ATOM 1657 O O . MET A 1 215 ? 17.156 20.078 10.312 1 98.44 215 MET A O 1
ATOM 1661 N N . THR A 1 216 ? 15.789 18.719 11.43 1 98.25 216 THR A N 1
ATOM 1662 C CA . THR A 1 216 ? 16.875 18 12.094 1 98.25 216 THR A CA 1
ATOM 1663 C C . THR A 1 216 ? 17.719 17.25 11.078 1 98.25 216 THR A C 1
ATOM 1665 O O . THR A 1 216 ? 18.953 17.312 11.117 1 98.25 216 THR A O 1
ATOM 1668 N N . ALA A 1 217 ? 17.078 16.547 10.141 1 97.5 217 ALA A N 1
ATOM 1669 C CA . ALA A 1 217 ? 17.797 15.836 9.086 1 97.5 217 ALA A CA 1
ATOM 1670 C C . ALA A 1 217 ? 18.625 16.797 8.227 1 97.5 217 ALA A C 1
ATOM 1672 O O . ALA A 1 217 ? 19.672 16.422 7.703 1 97.5 217 ALA A O 1
ATOM 1673 N N . ALA A 1 218 ? 18.109 18.016 8.156 1 97.75 218 ALA A N 1
ATOM 1674 C CA . ALA A 1 218 ? 18.781 19.047 7.363 1 97.75 218 ALA A CA 1
ATOM 1675 C C . ALA A 1 218 ? 19.922 19.688 8.148 1 97.75 218 ALA A C 1
ATOM 1677 O O . ALA A 1 218 ? 20.656 20.531 7.621 1 97.75 218 ALA A O 1
ATOM 1678 N N . GLY A 1 219 ? 20.062 19.375 9.391 1 97.56 219 GLY A N 1
ATOM 1679 C CA . GLY A 1 219 ? 21.141 19.875 10.227 1 97.56 219 GLY A CA 1
ATOM 1680 C C . GLY A 1 219 ? 20.781 21.188 10.914 1 97.56 219 GLY A C 1
ATOM 1681 O O . GLY A 1 219 ? 21.672 21.906 11.383 1 97.56 219 GLY A O 1
ATOM 1682 N N . TRP A 1 220 ? 19.562 21.516 10.938 1 96.81 220 TRP A N 1
ATOM 1683 C CA . TRP A 1 220 ? 19.125 22.781 11.516 1 96.81 220 TRP A CA 1
ATOM 1684 C C . TRP A 1 220 ? 18.875 22.641 13.016 1 96.81 220 TRP A C 1
ATOM 1686 O O . TRP A 1 220 ? 18.344 21.641 13.469 1 96.81 220 TRP A O 1
ATOM 1696 N N . VAL A 1 221 ? 19.219 23.672 13.773 1 94.19 221 VAL A N 1
ATOM 1697 C CA . VAL A 1 221 ? 18.922 23.797 15.195 1 94.19 221 VAL A CA 1
ATOM 1698 C C . VAL A 1 221 ? 18.141 25.094 15.453 1 94.19 221 VAL A C 1
ATOM 1700 O O . VAL A 1 221 ? 18.359 26.094 14.758 1 94.19 221 VAL A O 1
ATOM 1703 N N . GLU A 1 222 ? 17.297 25.016 16.438 1 92.12 222 GLU A N 1
ATOM 1704 C CA . GLU A 1 222 ? 16.484 26.188 16.766 1 92.12 222 GLU A CA 1
ATOM 1705 C C . GLU A 1 222 ? 17.359 27.406 17 1 92.12 222 GLU A C 1
ATOM 1707 O O . GLU A 1 222 ? 18.406 27.328 17.641 1 92.12 222 GLU A O 1
ATOM 1712 N N . GLY A 1 223 ? 16.969 28.484 16.469 1 91.81 223 GLY A N 1
ATOM 1713 C CA . GLY A 1 223 ? 17.734 29.719 16.594 1 91.81 223 GLY A CA 1
ATOM 1714 C C . GLY A 1 223 ? 18.547 30.047 15.359 1 91.81 223 GLY A C 1
ATOM 1715 O O . GLY A 1 223 ? 18.969 31.188 15.188 1 91.81 223 GLY A O 1
ATOM 1716 N N . GLN A 1 224 ? 18.844 29.094 14.578 1 94.5 224 GLN A N 1
ATOM 1717 C CA . GLN A 1 224 ? 19.562 29.328 13.328 1 94.5 224 GLN A CA 1
ATOM 1718 C C . GLN A 1 224 ? 18.625 29.844 12.242 1 94.5 224 GLN A C 1
ATOM 1720 O O . GLN A 1 224 ? 17.406 29.719 12.352 1 94.5 224 GLN A O 1
ATOM 1725 N N . PRO A 1 225 ? 19.281 30.469 11.219 1 95.44 225 PRO A N 1
ATOM 1726 C CA . PRO A 1 225 ? 18.453 30.875 10.094 1 95.44 225 PRO A CA 1
ATOM 1727 C C . PRO A 1 225 ? 17.688 29.719 9.461 1 95.44 225 PRO A C 1
ATOM 1729 O O . PRO A 1 225 ? 18.172 28.578 9.461 1 95.44 225 PRO A O 1
ATOM 1732 N N . LEU A 1 226 ? 16.594 30.031 8.906 1 97.12 226 LEU A N 1
ATOM 1733 C CA . LEU A 1 226 ? 15.625 29.016 8.492 1 97.12 226 LEU A CA 1
ATOM 1734 C C . LEU A 1 226 ? 16 28.422 7.141 1 97.12 226 LEU A C 1
ATOM 1736 O O . LEU A 1 226 ? 15.797 29.047 6.102 1 97.12 226 LEU A O 1
ATOM 1740 N N . PRO A 1 227 ? 16.453 27.156 7.141 1 96.88 227 PRO A N 1
ATOM 1741 C CA . PRO A 1 227 ? 16.688 26.516 5.84 1 96.88 227 PRO A CA 1
ATOM 1742 C C . PRO A 1 227 ? 15.438 26.516 4.961 1 96.88 227 PRO A C 1
ATOM 1744 O O . PRO A 1 227 ? 14.32 26.375 5.469 1 96.88 227 PRO A O 1
ATOM 1747 N N . GLY A 1 228 ? 15.68 26.484 3.6 1 96.94 228 GLY A N 1
ATOM 1748 C CA . GLY A 1 228 ? 14.586 26.516 2.643 1 96.94 228 GLY A CA 1
ATOM 1749 C C . GLY A 1 228 ? 14.172 27.922 2.248 1 96.94 228 GLY A C 1
ATOM 1750 O O . GLY A 1 228 ? 13.516 28.125 1.221 1 96.94 228 GLY A O 1
ATOM 1751 N N . SER A 1 229 ? 14.43 28.906 3.109 1 96.81 229 SER A N 1
ATOM 1752 C CA . SER A 1 229 ? 14.18 30.312 2.787 1 96.81 229 SER A CA 1
ATOM 1753 C C . SER A 1 229 ? 15.242 30.859 1.843 1 96.81 229 SER A C 1
ATOM 1755 O O . SER A 1 229 ? 16.438 30.578 2.006 1 96.81 229 SER A O 1
ATOM 1757 N N . ARG A 1 230 ? 14.836 31.688 0.947 1 94.5 230 ARG A N 1
ATOM 1758 C CA . ARG A 1 230 ? 15.789 32.312 0.02 1 94.5 230 ARG A CA 1
ATOM 1759 C C . ARG A 1 230 ? 16.578 33.406 0.697 1 94.5 230 ARG A C 1
ATOM 1761 O O . ARG A 1 230 ? 17.5 33.969 0.105 1 94.5 230 ARG A O 1
ATOM 1768 N N . ASP A 1 231 ? 16.234 33.656 1.9 1 94.75 231 ASP A N 1
ATOM 1769 C CA . ASP A 1 231 ? 16.969 34.656 2.674 1 94.75 231 ASP A CA 1
ATOM 1770 C C . ASP A 1 231 ? 18.297 34.094 3.166 1 94.75 231 ASP A C 1
ATOM 1772 O O . ASP A 1 231 ? 19.141 34.844 3.666 1 94.75 231 ASP A O 1
ATOM 1776 N N . VAL A 1 232 ? 18.5 32.844 3.154 1 96.25 232 VAL A N 1
ATOM 1777 C CA . VAL A 1 232 ? 19.719 32.156 3.545 1 96.25 232 VAL A CA 1
ATOM 1778 C C . VAL A 1 232 ? 20.188 31.234 2.412 1 96.25 232 VAL A C 1
ATOM 1780 O O . VAL A 1 232 ? 19.422 30.953 1.484 1 96.25 232 VAL A O 1
ATOM 1783 N N . PRO A 1 233 ? 21.422 30.812 2.424 1 96.31 233 PRO A N 1
ATOM 1784 C CA . PRO A 1 233 ? 21.891 29.906 1.366 1 96.31 233 PRO A CA 1
ATOM 1785 C C . PRO A 1 233 ? 21.094 28.609 1.301 1 96.31 233 PRO A C 1
ATOM 1787 O O . PRO A 1 233 ? 20.578 28.141 2.322 1 96.31 233 PRO A O 1
ATOM 1790 N N . ALA A 1 234 ? 21.062 28.141 0.116 1 97.06 234 ALA A N 1
ATOM 1791 C CA . ALA A 1 234 ? 20.359 26.875 -0.09 1 97.06 234 ALA A CA 1
ATOM 1792 C C . ALA A 1 234 ? 20.938 25.781 0.8 1 97.06 234 ALA A C 1
ATOM 1794 O O . ALA A 1 234 ? 22.156 25.703 0.991 1 97.06 234 ALA A O 1
ATOM 1795 N N . ASN A 1 235 ? 20.125 25 1.386 1 98 235 ASN A N 1
ATOM 1796 C CA . ASN A 1 235 ? 20.516 23.859 2.217 1 98 235 ASN A CA 1
ATOM 1797 C C . ASN A 1 235 ? 20.422 22.547 1.445 1 98 235 ASN A C 1
ATOM 1799 O O . ASN A 1 235 ? 19.328 22.031 1.196 1 98 235 ASN A O 1
ATOM 1803 N N . LYS A 1 236 ? 21.547 21.922 1.113 1 97.94 236 LYS A N 1
ATOM 1804 C CA . LYS A 1 236 ? 21.594 20.75 0.249 1 97.94 236 LYS A CA 1
ATOM 1805 C C . LYS A 1 236 ? 20.953 19.531 0.921 1 97.94 236 LYS A C 1
ATOM 1807 O O . LYS A 1 236 ? 20.375 18.688 0.249 1 97.94 236 LYS A O 1
ATOM 1812 N N . LYS A 1 237 ? 21.078 19.453 2.211 1 98.19 237 LYS A N 1
ATOM 1813 C CA . LYS A 1 237 ? 20.484 18.328 2.939 1 98.19 237 LYS A CA 1
ATOM 1814 C C . LYS A 1 237 ? 18.953 18.391 2.887 1 98.19 237 LYS A C 1
ATOM 1816 O O . LYS A 1 237 ? 18.297 17.359 2.711 1 98.19 237 LYS A O 1
ATOM 1821 N N . LEU A 1 238 ? 18.375 19.547 3.051 1 98.25 238 LEU A N 1
ATOM 1822 C CA . LEU A 1 238 ? 16.938 19.688 2.918 1 98.25 238 LEU A CA 1
ATOM 1823 C C . LEU A 1 238 ? 16.484 19.391 1.49 1 98.25 238 LEU A C 1
ATOM 1825 O O . LEU A 1 238 ? 15.5 18.688 1.281 1 98.25 238 LEU A O 1
ATOM 1829 N N . GLN A 1 239 ? 17.203 19.891 0.521 1 97.25 239 GLN A N 1
ATOM 1830 C CA . GLN A 1 239 ? 16.891 19.688 -0.886 1 97.25 239 GLN A CA 1
ATOM 1831 C C . GLN A 1 239 ? 16.891 18.203 -1.233 1 97.25 239 GLN A C 1
ATOM 1833 O O . GLN A 1 239 ? 16.125 17.75 -2.088 1 97.25 239 GLN A O 1
ATOM 1838 N N . ALA A 1 240 ? 17.703 17.5 -0.526 1 95.56 240 ALA A N 1
ATOM 1839 C CA . ALA A 1 240 ? 17.859 16.062 -0.801 1 95.56 240 ALA A CA 1
ATOM 1840 C C . ALA A 1 240 ? 16.656 15.273 -0.279 1 95.56 240 ALA A C 1
ATOM 1842 O O . ALA A 1 240 ? 16.531 14.078 -0.558 1 95.56 240 ALA A O 1
ATOM 1843 N N . LEU A 1 241 ? 15.758 15.914 0.405 1 94.25 241 LEU A N 1
ATOM 1844 C CA . LEU A 1 241 ? 14.594 15.234 0.973 1 94.25 241 LEU A CA 1
ATOM 1845 C C . LEU A 1 241 ? 13.336 15.555 0.175 1 94.25 241 LEU A C 1
ATOM 1847 O O . LEU A 1 241 ? 12.289 14.945 0.391 1 94.25 241 LEU A O 1
ATOM 1851 N N . LEU A 1 242 ? 13.469 16.547 -0.74 1 93.12 242 LEU A N 1
ATOM 1852 C CA . LEU A 1 242 ? 12.312 17.047 -1.476 1 93.12 242 LEU A CA 1
ATOM 1853 C C . LEU A 1 242 ? 12.531 16.922 -2.98 1 93.12 242 LEU A C 1
ATOM 1855 O O . LEU A 1 242 ? 13.656 17.031 -3.459 1 93.12 242 LEU A O 1
ATOM 1859 N N . SER A 1 243 ? 11.484 16.703 -3.734 1 88 243 SER A N 1
ATOM 1860 C CA . SER A 1 243 ? 11.602 16.547 -5.18 1 88 243 SER A CA 1
ATOM 1861 C C . SER A 1 243 ? 11.398 17.875 -5.902 1 88 243 SER A C 1
ATOM 1863 O O . SER A 1 243 ? 11.961 18.094 -6.98 1 88 243 SER A O 1
ATOM 1865 N N . ASP A 1 244 ? 10.555 18.75 -5.305 1 89.75 244 ASP A N 1
ATOM 1866 C CA . ASP A 1 244 ? 10.211 20 -5.969 1 89.75 244 ASP A CA 1
ATOM 1867 C C . ASP A 1 244 ? 10.016 21.125 -4.953 1 89.75 244 ASP A C 1
ATOM 1869 O O . ASP A 1 244 ? 9.273 22.078 -5.207 1 89.75 244 ASP A O 1
ATOM 1873 N N . GLY A 1 245 ? 10.562 20.922 -3.789 1 95.06 245 GLY A N 1
ATOM 1874 C CA . GLY A 1 245 ? 10.469 21.922 -2.738 1 95.06 245 GLY A CA 1
ATOM 1875 C C . GLY A 1 245 ? 9.281 21.719 -1.819 1 95.06 245 GLY A C 1
ATOM 1876 O O . GLY A 1 245 ? 9.172 22.359 -0.777 1 95.06 245 GLY A O 1
ATOM 1877 N N . LEU A 1 246 ? 8.391 20.812 -2.211 1 93.94 246 LEU A N 1
ATOM 1878 C CA . LEU A 1 246 ? 7.172 20.547 -1.45 1 93.94 246 LEU A CA 1
ATOM 1879 C C . LEU A 1 246 ? 7 19.047 -1.202 1 93.94 246 LEU A C 1
ATOM 1881 O O . LEU A 1 246 ? 6.883 18.609 -0.054 1 93.94 246 LEU A O 1
ATOM 1885 N N . HIS A 1 247 ? 7.086 18.297 -2.311 1 91.81 247 HIS A N 1
ATOM 1886 C CA . HIS A 1 247 ? 6.836 16.875 -2.227 1 91.81 247 HIS A CA 1
ATOM 1887 C C . HIS A 1 247 ? 8.094 16.109 -1.81 1 91.81 247 HIS A C 1
ATOM 1889 O O . HIS A 1 247 ? 9.211 16.531 -2.129 1 91.81 247 HIS A O 1
ATOM 1895 N N . PHE A 1 248 ? 7.867 14.992 -1.17 1 89.25 248 PHE A N 1
ATOM 1896 C CA . PHE A 1 248 ? 8.977 14.188 -0.671 1 89.25 248 PHE A CA 1
ATOM 1897 C C . PHE A 1 248 ? 9.586 13.359 -1.793 1 89.25 248 PHE A C 1
ATOM 1899 O O . PHE A 1 248 ? 8.883 12.914 -2.699 1 89.25 248 PHE A O 1
ATOM 1906 N N . ASN A 1 249 ? 10.812 13.227 -1.767 1 83.81 249 ASN A N 1
ATOM 1907 C CA . ASN A 1 249 ? 11.438 12.102 -2.451 1 83.81 249 ASN A CA 1
ATOM 1908 C C . ASN A 1 249 ? 11.594 10.898 -1.527 1 83.81 249 ASN A C 1
ATOM 1910 O O . ASN A 1 249 ? 11.125 10.922 -0.387 1 83.81 249 ASN A O 1
ATOM 1914 N N . PRO A 1 250 ? 12.102 9.75 -1.927 1 79.19 250 PRO A N 1
ATOM 1915 C CA . PRO A 1 250 ? 12.156 8.562 -1.069 1 79.19 250 PRO A CA 1
ATOM 1916 C C . PRO A 1 250 ? 12.852 8.828 0.262 1 79.19 250 PRO A C 1
ATOM 1918 O O . PRO A 1 250 ? 12.414 8.344 1.305 1 79.19 250 PRO A O 1
ATOM 1921 N N . ALA A 1 251 ? 13.898 9.578 0.224 1 86 251 ALA A N 1
ATOM 1922 C CA . ALA A 1 251 ? 14.602 9.914 1.462 1 86 251 ALA A CA 1
ATOM 1923 C C . ALA A 1 251 ? 13.695 10.711 2.4 1 86 251 ALA A C 1
ATOM 1925 O O . ALA A 1 251 ? 13.727 10.516 3.617 1 86 251 ALA A O 1
ATOM 1926 N N . GLY A 1 252 ? 12.938 11.633 1.839 1 90.62 252 GLY A N 1
ATOM 1927 C CA . GLY A 1 252 ? 11.977 12.375 2.635 1 90.62 252 GLY A CA 1
ATOM 1928 C C . GLY A 1 252 ? 10.906 11.5 3.248 1 90.62 252 GLY A C 1
ATOM 1929 O O . GLY A 1 252 ? 10.547 11.672 4.414 1 90.62 252 GLY A O 1
ATOM 1930 N N . TYR A 1 253 ? 10.391 10.562 2.498 1 87.44 253 TYR A N 1
ATOM 1931 C CA . TYR A 1 253 ? 9.398 9.641 3.027 1 87.44 253 TYR A CA 1
ATOM 1932 C C . TYR A 1 253 ? 9.992 8.781 4.145 1 87.44 253 TYR A C 1
ATOM 1934 O O . TYR A 1 253 ? 9.289 8.422 5.094 1 87.44 253 TYR A O 1
ATOM 1942 N N . GLN A 1 254 ? 11.242 8.469 4 1 86.19 254 GLN A N 1
ATOM 1943 C CA . GLN A 1 254 ? 11.891 7.707 5.066 1 86.19 254 GLN A CA 1
ATOM 1944 C C . GLN A 1 254 ? 11.906 8.5 6.371 1 86.19 254 GLN A C 1
ATOM 1946 O O . GLN A 1 254 ? 11.656 7.953 7.441 1 86.19 254 GLN A O 1
ATOM 1951 N N . VAL A 1 255 ? 12.25 9.773 6.246 1 91.75 255 VAL A N 1
ATOM 1952 C CA . VAL A 1 255 ? 12.234 10.633 7.426 1 91.75 255 VAL A CA 1
ATOM 1953 C C . VAL A 1 255 ? 10.844 10.625 8.055 1 91.75 255 VAL A C 1
ATOM 1955 O O . VAL A 1 255 ? 10.703 10.508 9.273 1 91.75 255 VAL A O 1
ATOM 1958 N N . MET A 1 256 ? 9.789 10.711 7.219 1 91.69 256 MET A N 1
ATOM 1959 C CA . MET A 1 256 ? 8.414 10.688 7.703 1 91.69 256 MET A CA 1
ATOM 1960 C C . MET A 1 256 ? 8.094 9.352 8.375 1 91.69 256 MET A C 1
ATOM 1962 O O . MET A 1 256 ? 7.531 9.328 9.477 1 91.69 256 MET A O 1
ATOM 1966 N N . TYR A 1 257 ? 8.453 8.266 7.746 1 87.19 257 TYR A N 1
ATOM 1967 C CA . TYR A 1 257 ? 8.172 6.941 8.281 1 87.19 257 TYR A CA 1
ATOM 1968 C C . TYR A 1 257 ? 8.836 6.754 9.641 1 87.19 257 TYR A C 1
ATOM 1970 O O . TYR A 1 257 ? 8.219 6.238 10.578 1 87.19 257 TYR A O 1
ATOM 1978 N N . ASP A 1 258 ? 10.086 7.172 9.727 1 90.5 258 ASP A N 1
ATOM 1979 C CA . ASP A 1 258 ? 10.812 7.043 10.984 1 90.5 258 ASP A CA 1
ATOM 1980 C C . ASP A 1 258 ? 10.133 7.832 12.094 1 90.5 258 ASP A C 1
ATOM 1982 O O . ASP A 1 258 ? 9.969 7.332 13.211 1 90.5 258 ASP A O 1
ATOM 1986 N N . GLU A 1 259 ? 9.773 9.008 11.781 1 95.06 259 GLU A N 1
ATOM 1987 C CA . GLU A 1 259 ? 9.148 9.859 12.797 1 95.06 259 GLU A CA 1
ATOM 1988 C C . GLU A 1 259 ? 7.781 9.32 13.203 1 95.06 259 GLU A C 1
ATOM 1990 O O . GLU A 1 259 ? 7.43 9.344 14.383 1 95.06 259 GLU A O 1
ATOM 1995 N N . VAL A 1 260 ? 6.98 8.852 12.258 1 94.62 260 VAL A N 1
ATOM 1996 C CA . VAL A 1 260 ? 5.664 8.289 12.539 1 94.62 260 VAL A CA 1
ATOM 1997 C C . VAL A 1 260 ? 5.816 7.027 13.391 1 94.62 260 VAL A C 1
ATOM 1999 O O . VAL A 1 260 ? 5.105 6.848 14.383 1 94.62 260 VAL A O 1
ATOM 2002 N N . THR A 1 261 ? 6.754 6.184 13 1 92.31 261 THR A N 1
ATOM 2003 C CA . THR A 1 261 ? 6.996 4.953 13.75 1 92.31 261 THR A CA 1
ATOM 2004 C C . THR A 1 261 ? 7.449 5.262 15.172 1 92.31 261 THR A C 1
ATOM 2006 O O . THR A 1 261 ? 6.996 4.625 16.125 1 92.31 261 THR A O 1
ATOM 2009 N N . ARG A 1 262 ? 8.352 6.219 15.305 1 95.62 262 ARG A N 1
ATOM 2010 C CA . ARG A 1 262 ? 8.789 6.645 16.625 1 95.62 262 ARG A CA 1
ATOM 2011 C C . ARG A 1 262 ? 7.605 7.117 17.469 1 95.62 262 ARG A C 1
ATOM 2013 O O . ARG A 1 262 ? 7.48 6.754 18.641 1 95.62 262 ARG A O 1
ATOM 2020 N N . ALA A 1 263 ? 6.766 7.957 16.891 1 97.56 263 ALA A N 1
ATOM 2021 C CA . ALA A 1 263 ? 5.609 8.5 17.594 1 97.56 263 ALA A CA 1
ATOM 2022 C C . ALA A 1 263 ? 4.672 7.379 18.047 1 97.56 263 ALA A C 1
ATOM 2024 O O . ALA A 1 263 ? 4.156 7.402 19.156 1 97.56 263 ALA A O 1
ATOM 2025 N N . ILE A 1 264 ? 4.426 6.379 17.172 1 96.62 264 ILE A N 1
ATOM 2026 C CA . ILE A 1 264 ? 3.566 5.25 17.516 1 96.62 264 ILE A CA 1
ATOM 2027 C C . ILE A 1 264 ? 4.168 4.48 18.688 1 96.62 264 ILE A C 1
ATOM 2029 O O . ILE A 1 264 ? 3.471 4.172 19.656 1 96.62 264 ILE A O 1
ATOM 2033 N N . ARG A 1 265 ? 5.445 4.227 18.609 1 96.62 265 ARG A N 1
ATOM 2034 C CA . ARG A 1 265 ? 6.121 3.492 19.672 1 96.62 265 ARG A CA 1
ATOM 2035 C C . ARG A 1 265 ? 6.02 4.234 21 1 96.62 265 ARG A C 1
ATOM 2037 O O . ARG A 1 265 ? 5.844 3.611 22.047 1 96.62 265 ARG A O 1
ATOM 2044 N N . THR A 1 266 ? 6.137 5.5 20.938 1 98.25 266 THR A N 1
ATOM 2045 C CA . THR A 1 266 ? 6.16 6.332 22.141 1 98.25 266 THR A CA 1
ATOM 2046 C C . THR A 1 266 ? 4.762 6.469 22.734 1 98.25 266 THR A C 1
ATOM 2048 O O . THR A 1 266 ? 4.574 6.301 23.938 1 98.25 266 THR A O 1
ATOM 2051 N N . HIS A 1 267 ? 3.76 6.684 21.891 1 98.56 267 HIS A N 1
ATOM 2052 C CA . HIS A 1 267 ? 2.463 7.105 22.406 1 98.56 267 HIS A CA 1
ATOM 2053 C C . HIS A 1 267 ? 1.457 5.961 22.359 1 98.56 267 HIS A C 1
ATOM 2055 O O . HIS A 1 267 ? 0.469 5.973 23.109 1 98.56 267 HIS A O 1
ATOM 2061 N N . TYR A 1 268 ? 1.642 5.016 21.469 1 98.12 268 TYR A N 1
ATOM 2062 C CA . TYR A 1 268 ? 0.766 3.855 21.328 1 98.12 268 TYR A CA 1
ATOM 2063 C C . TYR A 1 268 ? 1.575 2.568 21.219 1 98.12 268 TYR A C 1
ATOM 2065 O O . TYR A 1 268 ? 1.471 1.839 20.234 1 98.12 268 TYR A O 1
ATOM 2073 N N . PRO A 1 269 ? 2.33 2.238 22.25 1 97.25 269 PRO A N 1
ATOM 2074 C CA . PRO A 1 269 ? 3.199 1.061 22.188 1 97.25 269 PRO A CA 1
ATOM 2075 C C . PRO A 1 269 ? 2.438 -0.215 21.828 1 97.25 269 PRO A C 1
ATOM 2077 O O . PRO A 1 269 ? 3.006 -1.131 21.234 1 97.25 269 PRO A O 1
ATOM 2080 N N . HIS A 1 270 ? 1.153 -0.319 22.141 1 97.06 270 HIS A N 1
ATOM 2081 C CA . HIS A 1 270 ? 0.352 -1.5 21.844 1 97.06 270 HIS A CA 1
ATOM 2082 C C . HIS A 1 270 ? 0.117 -1.641 20.344 1 97.06 270 HIS A C 1
ATOM 2084 O O . HIS A 1 270 ? -0.325 -2.693 19.875 1 97.06 270 HIS A O 1
ATOM 2090 N N . LEU A 1 271 ? 0.424 -0.582 19.578 1 96.5 271 LEU A N 1
ATOM 2091 C CA . LEU A 1 271 ? 0.262 -0.624 18.125 1 96.5 271 LEU A CA 1
ATOM 2092 C C . LEU A 1 271 ? 1.606 -0.828 17.438 1 96.5 271 LEU A C 1
ATOM 2094 O O . LEU A 1 271 ? 1.675 -0.88 16.203 1 96.5 271 LEU A O 1
ATOM 2098 N N . THR A 1 272 ? 2.664 -0.908 18.203 1 94.38 272 THR A N 1
ATOM 2099 C CA . THR A 1 272 ? 3.963 -1.204 17.609 1 94.38 272 THR A CA 1
ATOM 2100 C C . THR A 1 272 ? 3.959 -2.588 16.953 1 94.38 272 THR A C 1
ATOM 2102 O O . THR A 1 272 ? 3.43 -3.543 17.531 1 94.38 272 THR A O 1
ATOM 2105 N N . PRO A 1 273 ? 4.48 -2.742 15.711 1 88.56 273 PRO A N 1
ATOM 2106 C CA . PRO A 1 273 ? 4.387 -4.008 14.977 1 88.56 273 PRO A CA 1
ATOM 2107 C C . PRO A 1 273 ? 4.738 -5.215 15.844 1 88.56 273 PRO A C 1
ATOM 2109 O O . PRO A 1 273 ? 4.039 -6.23 15.797 1 88.56 273 PRO A O 1
ATOM 2112 N N . GLY A 1 274 ? 5.711 -5.211 16.609 1 88.62 274 GLY A N 1
ATOM 2113 C CA . GLY A 1 274 ? 6.113 -6.316 17.453 1 88.62 274 GLY A CA 1
ATOM 2114 C C . GLY A 1 274 ? 5.09 -6.648 18.531 1 88.62 274 GLY A C 1
ATOM 2115 O O . GLY A 1 274 ? 5.113 -7.742 19.094 1 88.62 274 GLY A O 1
ATOM 2116 N N . ASN A 1 275 ? 4.18 -5.742 18.766 1 92.88 275 ASN A N 1
ATOM 2117 C CA . ASN A 1 275 ? 3.197 -5.918 19.828 1 92.88 275 ASN A CA 1
ATOM 2118 C C . ASN A 1 275 ? 1.812 -6.219 19.266 1 92.88 275 ASN A C 1
ATOM 2120 O O . ASN A 1 275 ? 0.856 -6.402 20.031 1 92.88 275 ASN A O 1
ATOM 2124 N N . VAL A 1 276 ? 1.668 -6.234 17.969 1 92.69 276 VAL A N 1
ATOM 2125 C CA . VAL A 1 276 ? 0.403 -6.535 17.312 1 92.69 276 VAL A CA 1
ATOM 2126 C C . VAL A 1 276 ? 0.406 -7.98 16.828 1 92.69 276 VAL A C 1
ATOM 2128 O O . VAL A 1 276 ? 1.31 -8.391 16.094 1 92.69 276 VAL A O 1
ATOM 2131 N N . PRO A 1 277 ? -0.526 -8.742 17.219 1 90.88 277 PRO A N 1
ATOM 2132 C CA . PRO A 1 277 ? -0.567 -10.133 16.766 1 90.88 277 PRO A CA 1
ATOM 2133 C C . PRO A 1 277 ? -0.727 -10.266 15.258 1 90.88 277 PRO A C 1
ATOM 2135 O O . PRO A 1 277 ? -1.415 -9.453 14.633 1 90.88 277 PRO A O 1
ATOM 2138 N N . ILE A 1 278 ? -0.139 -11.336 14.703 1 90 278 ILE A N 1
ATOM 2139 C CA . ILE A 1 278 ? -0.288 -11.648 13.281 1 90 278 ILE A CA 1
ATOM 2140 C C . ILE A 1 278 ? -1.512 -12.539 13.078 1 90 278 ILE A C 1
ATOM 2142 O O . ILE A 1 278 ? -1.759 -13.461 13.867 1 90 278 ILE A O 1
ATOM 2146 N N . HIS A 1 279 ? -2.477 -12.312 12.211 1 89.12 279 HIS A N 1
ATOM 2147 C CA . HIS A 1 279 ? -3.709 -13.062 12 1 89.12 279 HIS A CA 1
ATOM 2148 C C . HIS A 1 279 ? -3.414 -14.461 11.469 1 89.12 279 HIS A C 1
ATOM 2150 O O . HIS A 1 279 ? -4.066 -15.43 11.859 1 89.12 279 HIS A O 1
ATOM 2156 N N . PHE A 1 280 ? -2.492 -14.734 10.547 1 91.56 280 PHE A N 1
ATOM 2157 C CA . PHE A 1 280 ? -2.182 -16.016 9.906 1 91.56 280 PHE A CA 1
ATOM 2158 C C . PHE A 1 280 ? -0.73 -16.406 10.156 1 91.56 280 PHE A C 1
ATOM 2160 O O . PHE A 1 280 ? 0.181 -15.602 9.938 1 91.56 280 PHE A O 1
ATOM 2167 N N . PRO A 1 281 ? -0.57 -17.609 10.648 1 90.62 281 PRO A N 1
ATOM 2168 C CA . PRO A 1 281 ? 0.753 -18.016 11.125 1 90.62 281 PRO A CA 1
ATOM 2169 C C . PRO A 1 281 ? 1.78 -18.141 10.008 1 90.62 281 PRO A C 1
ATOM 2171 O O . PRO A 1 281 ? 1.414 -18.141 8.828 1 90.62 281 PRO A O 1
ATOM 2174 N N . PRO A 1 282 ? 3.041 -18.219 10.406 1 90.44 282 PRO A N 1
ATOM 2175 C CA . PRO A 1 282 ? 4.078 -18.531 9.422 1 90.44 282 PRO A CA 1
ATOM 2176 C C . PRO A 1 282 ? 3.84 -19.859 8.703 1 90.44 282 PRO A C 1
ATOM 2178 O O . PRO A 1 282 ? 3.115 -20.719 9.211 1 90.44 282 PRO A O 1
ATOM 2181 N N . TRP A 1 283 ? 4.371 -19.969 7.555 1 92.12 283 TRP A N 1
ATOM 2182 C CA . TRP A 1 283 ? 4.02 -21.062 6.66 1 92.12 283 TRP A CA 1
ATOM 2183 C C . TRP A 1 283 ? 4.352 -22.406 7.297 1 92.12 283 TRP A C 1
ATOM 2185 O O . TRP A 1 283 ? 3.688 -23.422 7.031 1 92.12 283 TRP A O 1
ATOM 2195 N N . GLN A 1 284 ? 5.328 -22.406 8.164 1 90.81 284 GLN A N 1
ATOM 2196 C CA . GLN A 1 284 ? 5.762 -23.641 8.789 1 90.81 284 GLN A CA 1
ATOM 2197 C C . GLN A 1 284 ? 4.656 -24.25 9.648 1 90.81 284 GLN A C 1
ATOM 2199 O O . GLN A 1 284 ? 4.598 -25.469 9.836 1 90.81 284 GLN A O 1
ATOM 2204 N N . THR A 1 285 ? 3.777 -23.359 10.156 1 91.5 285 THR A N 1
ATOM 2205 C CA . THR A 1 285 ? 2.732 -23.828 11.062 1 91.5 285 THR A CA 1
ATOM 2206 C C . THR A 1 285 ? 1.35 -23.547 10.484 1 91.5 285 THR A C 1
ATOM 2208 O O . THR A 1 285 ? 0.334 -23.797 11.133 1 91.5 285 THR A O 1
ATOM 2211 N N . ALA A 1 286 ? 1.335 -23.047 9.273 1 91.88 286 ALA A N 1
ATOM 2212 C CA . ALA A 1 286 ? 0.057 -22.719 8.641 1 91.88 286 ALA A CA 1
ATOM 2213 C C . ALA A 1 286 ? -0.712 -23.984 8.273 1 91.88 286 ALA A C 1
ATOM 2215 O O . ALA A 1 286 ? -0.114 -24.984 7.883 1 91.88 286 ALA A O 1
ATOM 2216 N N . PRO A 1 287 ? -2.047 -23.953 8.398 1 88.06 287 PRO A N 1
ATOM 2217 C CA . PRO A 1 287 ? -2.848 -25.125 8.031 1 88.06 287 PRO A CA 1
ATOM 2218 C C . PRO A 1 287 ? -2.746 -25.469 6.551 1 88.06 287 PRO A C 1
ATOM 2220 O O . PRO A 1 287 ? -2.523 -24.594 5.719 1 88.06 287 PRO A O 1
ATOM 2223 N N . LYS A 1 288 ? -2.791 -26.812 6.34 1 85.69 288 LYS A N 1
ATOM 2224 C CA . LYS A 1 288 ? -2.814 -27.328 4.973 1 85.69 288 LYS A CA 1
ATOM 2225 C C . LYS A 1 288 ? -4.043 -28.203 4.738 1 85.69 288 LYS A C 1
ATOM 2227 O O . LYS A 1 288 ? -4.457 -28.953 5.625 1 85.69 288 LYS A O 1
ATOM 2232 N N . LEU A 1 289 ? -4.719 -27.953 3.641 1 76.19 289 LEU A N 1
ATOM 2233 C CA . LEU A 1 289 ? -5.852 -28.812 3.338 1 76.19 289 LEU A CA 1
ATOM 2234 C C . LEU A 1 289 ? -5.414 -30 2.488 1 76.19 289 LEU A C 1
ATOM 2236 O O . LEU A 1 289 ? -4.496 -29.891 1.678 1 76.19 289 LEU A O 1
ATOM 2240 N N . MET B 1 1 ? -50.219 39.906 16.094 1 31.02 1 MET B N 1
ATOM 2241 C CA . MET B 1 1 ? -48.906 40.031 15.508 1 31.02 1 MET B CA 1
ATOM 2242 C C . MET B 1 1 ? -48.156 38.688 15.578 1 31.02 1 MET B C 1
ATOM 2244 O O . MET B 1 1 ? -47.781 38.25 16.672 1 31.02 1 MET B O 1
ATOM 2248 N N . LEU B 1 2 ? -48.375 37.719 14.641 1 30.67 2 LEU B N 1
ATOM 2249 C CA . LEU B 1 2 ? -48 36.312 14.586 1 30.67 2 LEU B CA 1
ATOM 2250 C C . LEU B 1 2 ? -46.5 36.156 14.273 1 30.67 2 LEU B C 1
ATOM 2252 O O . LEU B 1 2 ? -46.031 36.594 13.219 1 30.67 2 LEU B O 1
ATOM 2256 N N . ILE B 1 3 ? -45.625 36.188 15.281 1 28.67 3 ILE B N 1
ATOM 2257 C CA . ILE B 1 3 ? -44.188 36 15.117 1 28.67 3 ILE B CA 1
ATOM 2258 C C . ILE B 1 3 ? -43.875 34.719 14.344 1 28.67 3 ILE B C 1
ATOM 2260 O O . ILE B 1 3 ? -44.188 33.625 14.82 1 28.67 3 ILE B O 1
ATOM 2264 N N . LYS B 1 4 ? -43.812 34.781 13.008 1 34.84 4 LYS B N 1
ATOM 2265 C CA . LYS B 1 4 ? -43.375 33.656 12.203 1 34.84 4 LYS B CA 1
ATOM 2266 C C . LYS B 1 4 ? -42.062 33.094 12.695 1 34.84 4 LYS B C 1
ATOM 2268 O O . LYS B 1 4 ? -41.062 33.844 12.734 1 34.84 4 LYS B O 1
ATOM 2273 N N . HIS B 1 5 ? -42.094 32.125 13.609 1 34.94 5 HIS B N 1
ATOM 2274 C CA . HIS B 1 5 ? -40.875 31.406 13.992 1 34.94 5 HIS B CA 1
ATOM 2275 C C . HIS B 1 5 ? -40.094 30.953 12.766 1 34.94 5 HIS B C 1
ATOM 2277 O O . HIS B 1 5 ? -40.594 30.188 11.945 1 34.94 5 HIS B O 1
ATOM 2283 N N . THR B 1 6 ? -39.281 31.781 12.227 1 35.06 6 THR B N 1
ATOM 2284 C CA . THR B 1 6 ? -38.375 31.359 11.172 1 35.06 6 THR B CA 1
ATOM 2285 C C . THR B 1 6 ? -37.688 30.047 11.547 1 35.06 6 THR B C 1
ATOM 2287 O O . THR B 1 6 ? -36.969 29.984 12.547 1 35.06 6 THR B O 1
ATOM 2290 N N . VAL B 1 7 ? -38.25 28.891 11.164 1 33.59 7 VAL B N 1
ATOM 2291 C CA . VAL B 1 7 ? -37.625 27.578 11.289 1 33.59 7 VAL B CA 1
ATOM 2292 C C . VAL B 1 7 ? -36.156 27.656 10.805 1 33.59 7 VAL B C 1
ATOM 2294 O O . VAL B 1 7 ? -35.906 28.141 9.703 1 33.59 7 VAL B O 1
ATOM 2297 N N . ILE B 1 8 ? -35.25 27.859 11.664 1 36.84 8 ILE B N 1
ATOM 2298 C CA . ILE B 1 8 ? -33.844 27.672 11.359 1 36.84 8 ILE B CA 1
ATOM 2299 C C . ILE B 1 8 ? -33.656 26.453 10.445 1 36.84 8 ILE B C 1
ATOM 2301 O O . ILE B 1 8 ? -34.25 25.391 10.688 1 36.84 8 ILE B O 1
ATOM 2305 N N . PRO B 1 9 ? -33.375 26.734 9.172 1 35.94 9 PRO B N 1
ATOM 2306 C CA . PRO B 1 9 ? -33.219 25.578 8.297 1 35.94 9 PRO B CA 1
ATOM 2307 C C . PRO B 1 9 ? -32.562 24.391 9 1 35.94 9 PRO B C 1
ATOM 2309 O O . PRO B 1 9 ? -31.75 24.562 9.898 1 35.94 9 PRO B O 1
ATOM 2312 N N . GLU B 1 10 ? -33.188 23.203 9 1 33.41 10 GLU B N 1
ATOM 2313 C CA . GLU B 1 10 ? -32.906 21.844 9.453 1 33.41 10 GLU B CA 1
ATOM 2314 C C . GLU B 1 10 ? -31.406 21.531 9.312 1 33.41 10 GLU B C 1
ATOM 2316 O O . GLU B 1 10 ? -30.703 22.203 8.555 1 33.41 10 GLU B O 1
ATOM 2321 N N . ALA B 1 11 ? -31.016 20.312 9.906 1 37.81 11 ALA B N 1
ATOM 2322 C CA . ALA B 1 11 ? -29.781 19.531 10.109 1 37.81 11 ALA B CA 1
ATOM 2323 C C . ALA B 1 11 ? -29.016 19.391 8.797 1 37.81 11 ALA B C 1
ATOM 2325 O O . ALA B 1 11 ? -29.531 18.859 7.816 1 37.81 11 ALA B O 1
ATOM 2326 N N . SER B 1 12 ? -28.25 20.25 8.195 1 43.94 12 SER B N 1
ATOM 2327 C CA . SER B 1 12 ? -27.328 20.156 7.062 1 43.94 12 SER B CA 1
ATOM 2328 C C . SER B 1 12 ? -26.844 18.719 6.883 1 43.94 12 SER B C 1
ATOM 2330 O O . SER B 1 12 ? -26.188 18.172 7.773 1 43.94 12 SER B O 1
ATOM 2332 N N . SER B 1 13 ? -27.406 17.672 6.223 1 54.59 13 SER B N 1
ATOM 2333 C CA . SER B 1 13 ? -27.266 16.234 6.012 1 54.59 13 SER B CA 1
ATOM 2334 C C . SER B 1 13 ? -25.844 15.852 5.652 1 54.59 13 SER B C 1
ATOM 2336 O O . SER B 1 13 ? -25.25 16.422 4.73 1 54.59 13 SER B O 1
ATOM 2338 N N . SER B 1 14 ? -24.969 15.406 6.551 1 67.75 14 SER B N 1
ATOM 2339 C CA . SER B 1 14 ? -23.641 14.875 6.293 1 67.75 14 SER B CA 1
ATOM 2340 C C . SER B 1 14 ? -23.625 14.008 5.039 1 67.75 14 SER B C 1
ATOM 2342 O O . SER B 1 14 ? -24.578 13.281 4.766 1 67.75 14 SER B O 1
ATOM 2344 N N . PRO B 1 15 ? -22.703 14.367 4.082 1 79.62 15 PRO B N 1
ATOM 2345 C CA . PRO B 1 15 ? -22.625 13.539 2.877 1 79.62 15 PRO B CA 1
ATOM 2346 C C . PRO B 1 15 ? -22.547 12.047 3.189 1 79.62 15 PRO B C 1
ATOM 2348 O O . PRO B 1 15 ? -22.031 11.664 4.242 1 79.62 15 PRO B O 1
ATOM 2351 N N . PRO B 1 16 ? -23.172 11.258 2.434 1 87.31 16 PRO B N 1
ATOM 2352 C CA . PRO B 1 16 ? -23.172 9.812 2.652 1 87.31 16 PRO B CA 1
ATOM 2353 C C . PRO B 1 16 ? -21.781 9.195 2.562 1 87.31 16 PRO B C 1
ATOM 2355 O O . PRO B 1 16 ? -20.922 9.727 1.869 1 87.31 16 PRO B O 1
ATOM 2358 N N . TYR B 1 17 ? -21.625 8.117 3.283 1 92.56 17 TYR B N 1
ATOM 2359 C CA . TYR B 1 17 ? -20.391 7.336 3.24 1 92.56 17 TYR B CA 1
ATOM 2360 C C . TYR B 1 17 ? -20.188 6.707 1.865 1 92.56 17 TYR B C 1
ATOM 2362 O O . TYR B 1 17 ? -21.125 6.102 1.313 1 92.56 17 TYR B O 1
ATOM 2370 N N . VAL B 1 18 ? -19.016 6.926 1.308 1 93.06 18 VAL B N 1
ATOM 2371 C CA . VAL B 1 18 ? -18.625 6.328 0.035 1 93.06 18 VAL B CA 1
ATOM 2372 C C . VAL B 1 18 ? -17.672 5.164 0.28 1 93.06 18 VAL B C 1
ATOM 2374 O O . VAL B 1 18 ? -16.516 5.375 0.686 1 93.06 18 VAL B O 1
ATOM 2377 N N . GLU B 1 19 ? -18.125 4 0.049 1 92.12 19 GLU B N 1
ATOM 2378 C CA . GLU B 1 19 ? -17.312 2.809 0.229 1 92.12 19 GLU B CA 1
ATOM 2379 C C . GLU B 1 19 ? -16.391 2.586 -0.968 1 92.12 19 GLU B C 1
ATOM 2381 O O . GLU B 1 19 ? -16.859 2.5 -2.107 1 92.12 19 GLU B O 1
ATOM 2386 N N . TYR B 1 20 ? -15.102 2.553 -0.733 1 93.94 20 TYR B N 1
ATOM 2387 C CA . TYR B 1 20 ? -14.172 2.143 -1.778 1 93.94 20 TYR B CA 1
ATOM 2388 C C . TYR B 1 20 ? -14.258 0.641 -2.023 1 93.94 20 TYR B C 1
ATOM 2390 O O . TYR B 1 20 ? -14.148 -0.154 -1.087 1 93.94 20 TYR B O 1
ATOM 2398 N N . GLU B 1 21 ? -14.492 0.29 -3.229 1 96.12 21 GLU B N 1
ATOM 2399 C CA . GLU B 1 21 ? -14.391 -1.122 -3.586 1 96.12 21 GLU B CA 1
ATOM 2400 C C . GLU B 1 21 ? -12.93 -1.581 -3.611 1 96.12 21 GLU B C 1
ATOM 2402 O O . GLU B 1 21 ? -12.016 -0.76 -3.531 1 96.12 21 GLU B O 1
ATOM 2407 N N . GLN B 1 22 ? -12.758 -2.957 -3.672 1 95.44 22 GLN B N 1
ATOM 2408 C CA . GLN B 1 22 ? -11.414 -3.432 -3.365 1 95.44 22 GLN B CA 1
ATOM 2409 C C . GLN B 1 22 ? -10.852 -4.266 -4.516 1 95.44 22 GLN B C 1
ATOM 2411 O O . GLN B 1 22 ? -11.586 -5 -5.176 1 95.44 22 GLN B O 1
ATOM 2416 N N . PHE B 1 23 ? -9.547 -4.086 -4.797 1 94.31 23 PHE B N 1
ATOM 2417 C CA . PHE B 1 23 ? -8.695 -5.086 -5.43 1 94.31 23 PHE B CA 1
ATOM 2418 C C . PHE B 1 23 ? -7.949 -5.902 -4.383 1 94.31 23 PHE B C 1
ATOM 2420 O O . PHE B 1 23 ? -7.277 -5.34 -3.516 1 94.31 23 PHE B O 1
ATOM 2427 N N . ILE B 1 24 ? -8.078 -7.211 -4.375 1 95.12 24 ILE B N 1
ATOM 2428 C CA . ILE B 1 24 ? -7.328 -8.055 -3.457 1 95.12 24 ILE B CA 1
ATOM 2429 C C . ILE B 1 24 ? -6.223 -8.789 -4.215 1 95.12 24 ILE B C 1
ATOM 2431 O O . ILE B 1 24 ? -6.484 -9.438 -5.234 1 95.12 24 ILE B O 1
ATOM 2435 N N . ILE B 1 25 ? -4.992 -8.602 -3.789 1 93.88 25 ILE B N 1
ATOM 2436 C CA . ILE B 1 25 ? -3.865 -9.375 -4.305 1 93.88 25 ILE B CA 1
ATOM 2437 C C . ILE B 1 25 ? -3.51 -10.492 -3.326 1 93.88 25 ILE B C 1
ATOM 2439 O O . ILE B 1 25 ? -3.014 -10.227 -2.229 1 93.88 25 ILE B O 1
ATOM 2443 N N . PHE B 1 26 ? -3.801 -11.703 -3.678 1 97.25 26 PHE B N 1
ATOM 2444 C CA . PHE B 1 26 ? -3.652 -12.898 -2.855 1 97.25 26 PHE B CA 1
ATOM 2445 C C . PHE B 1 26 ? -2.479 -13.742 -3.334 1 97.25 26 PHE B C 1
ATOM 2447 O O . PHE B 1 26 ? -2.494 -14.258 -4.453 1 97.25 26 PHE B O 1
ATOM 2454 N N . GLY B 1 27 ? -1.452 -13.805 -2.48 1 97.19 27 GLY B N 1
ATOM 2455 C CA . GLY B 1 27 ? -0.263 -14.523 -2.904 1 97.19 27 GLY B CA 1
ATOM 2456 C C . GLY B 1 27 ? 0.693 -14.82 -1.763 1 97.19 27 GLY B C 1
ATOM 2457 O O . GLY B 1 27 ? 0.276 -14.922 -0.607 1 97.19 27 GLY B O 1
ATOM 2458 N N . ASP B 1 28 ? 1.926 -15.117 -2.104 1 96 28 ASP B N 1
ATOM 2459 C CA . ASP B 1 28 ? 2.932 -15.523 -1.127 1 96 28 ASP B CA 1
ATOM 2460 C C . ASP B 1 28 ? 3.838 -14.352 -0.753 1 96 28 ASP B C 1
ATOM 2462 O O . ASP B 1 28 ? 3.367 -13.227 -0.582 1 96 28 ASP B O 1
ATOM 2466 N N . SER B 1 29 ? 5.148 -14.609 -0.575 1 92.56 29 SER B N 1
ATOM 2467 C CA . SER B 1 29 ? 6.09 -13.578 -0.137 1 92.56 29 SER B CA 1
ATOM 2468 C C . SER B 1 29 ? 6.285 -12.516 -1.209 1 92.56 29 SER B C 1
ATOM 2470 O O . SER B 1 29 ? 6.547 -11.352 -0.896 1 92.56 29 SER B O 1
ATOM 2472 N N . ILE B 1 30 ? 6.191 -12.875 -2.455 1 90.44 30 ILE B N 1
ATOM 2473 C CA . ILE B 1 30 ? 6.348 -11.914 -3.539 1 90.44 30 ILE B CA 1
ATOM 2474 C C . ILE B 1 30 ? 5.219 -10.883 -3.482 1 90.44 30 ILE B C 1
ATOM 2476 O O . ILE B 1 30 ? 5.457 -9.68 -3.627 1 90.44 30 ILE B O 1
ATOM 2480 N N . THR B 1 31 ? 3.971 -11.352 -3.217 1 91.06 31 THR B N 1
ATOM 2481 C CA . THR B 1 31 ? 2.828 -10.469 -3.02 1 91.06 31 THR B CA 1
ATOM 2482 C C . THR B 1 31 ? 3 -9.633 -1.755 1 91.06 31 THR B C 1
ATOM 2484 O O . THR B 1 31 ? 2.791 -8.422 -1.773 1 91.06 31 THR B O 1
ATOM 2487 N N . GLN B 1 32 ? 3.408 -10.336 -0.682 1 86.81 32 GLN B N 1
ATOM 2488 C CA . GLN B 1 32 ? 3.582 -9.648 0.595 1 86.81 32 GLN B CA 1
ATOM 2489 C C . GLN B 1 32 ? 4.539 -8.469 0.46 1 86.81 32 GLN B C 1
ATOM 2491 O O . GLN B 1 32 ? 4.312 -7.41 1.05 1 86.81 32 GLN B O 1
ATOM 2496 N N . GLY B 1 33 ? 5.516 -8.656 -0.395 1 80.06 33 GLY B N 1
ATOM 2497 C CA . GLY B 1 33 ? 6.551 -7.648 -0.551 1 80.06 33 GLY B CA 1
ATOM 2498 C C . GLY B 1 33 ? 6.227 -6.625 -1.623 1 80.06 33 GLY B C 1
ATOM 2499 O O . GLY B 1 33 ? 7.008 -5.699 -1.862 1 80.06 33 GLY B O 1
ATOM 2500 N N . SER B 1 34 ? 5.09 -6.691 -2.25 1 76.62 34 SER B N 1
ATOM 2501 C CA . SER B 1 34 ? 4.793 -5.863 -3.414 1 76.62 34 SER B CA 1
ATOM 2502 C C . SER B 1 34 ? 4.473 -4.43 -3.006 1 76.62 34 SER B C 1
ATOM 2504 O O . SER B 1 34 ? 4.512 -3.518 -3.834 1 76.62 34 SER B O 1
ATOM 2506 N N . CYS B 1 35 ? 4.043 -4.109 -1.76 1 60.38 35 CYS B N 1
ATOM 2507 C CA . CYS B 1 35 ? 3.756 -2.742 -1.343 1 60.38 35 CYS B CA 1
ATOM 2508 C C . CYS B 1 35 ? 5.02 -2.047 -0.847 1 60.38 35 CYS B C 1
ATOM 2510 O O . CYS B 1 35 ? 5.004 -0.846 -0.576 1 60.38 35 CYS B O 1
ATOM 2512 N N . ASP B 1 36 ? 6.066 -2.764 -0.565 1 47.47 36 ASP B N 1
ATOM 2513 C CA . ASP B 1 36 ? 7.285 -2.277 0.075 1 47.47 36 ASP B CA 1
ATOM 2514 C C . ASP B 1 36 ? 8.18 -1.551 -0.927 1 47.47 36 ASP B C 1
ATOM 2516 O O . ASP B 1 36 ? 9.398 -1.519 -0.767 1 47.47 36 ASP B O 1
ATOM 2520 N N . GLN B 1 37 ? 7.668 -1.05 -1.945 1 41.84 37 GLN B N 1
ATOM 2521 C CA . GLN B 1 37 ? 8.734 -0.721 -2.889 1 41.84 37 GLN B CA 1
ATOM 2522 C C . GLN B 1 37 ? 9.469 0.547 -2.465 1 41.84 37 GLN B C 1
ATOM 2524 O O . GLN B 1 37 ? 8.984 1.657 -2.684 1 41.84 37 GLN B O 1
ATOM 2529 N N . GLY B 1 38 ? 9.789 0.737 -1.191 1 33.28 38 GLY B N 1
ATOM 2530 C CA . GLY B 1 38 ? 10.688 1.804 -0.777 1 33.28 38 GLY B CA 1
ATOM 2531 C C . GLY B 1 38 ? 11.805 2.064 -1.77 1 33.28 38 GLY B C 1
ATOM 2532 O O . GLY B 1 38 ? 12.688 2.883 -1.514 1 33.28 38 GLY B O 1
ATOM 2533 N N . ARG B 1 39 ? 12.531 1.024 -2.33 1 29.77 39 ARG B N 1
ATOM 2534 C CA . ARG B 1 39 ? 13.828 1.476 -2.824 1 29.77 39 ARG B CA 1
ATOM 2535 C C . ARG B 1 39 ? 13.664 2.658 -3.773 1 29.77 39 ARG B C 1
ATOM 2537 O O . ARG B 1 39 ? 12.633 2.805 -4.426 1 29.77 39 ARG B O 1
ATOM 2544 N N . GLY B 1 40 ? 14.633 3.623 -3.768 1 28.52 40 GLY B N 1
ATOM 2545 C CA . GLY B 1 40 ? 15.094 4.906 -4.266 1 28.52 40 GLY B CA 1
ATOM 2546 C C . GLY B 1 40 ? 14.336 5.391 -5.48 1 28.52 40 GLY B C 1
ATOM 2547 O O . GLY B 1 40 ? 14.719 6.371 -6.117 1 28.52 40 GLY B O 1
ATOM 2548 N N . PHE B 1 41 ? 13.883 4.406 -6.238 1 27.42 41 PHE B N 1
ATOM 2549 C CA . PHE B 1 41 ? 13.578 5.133 -7.465 1 27.42 41 PHE B CA 1
ATOM 2550 C C . PHE B 1 41 ? 12.398 6.074 -7.254 1 27.42 41 PHE B C 1
ATOM 2552 O O . PHE B 1 41 ? 11.25 5.637 -7.227 1 27.42 41 PHE B O 1
ATOM 2559 N N . ALA B 1 42 ? 12.359 6.688 -6.168 1 27.55 42 ALA B N 1
ATOM 2560 C CA . ALA B 1 42 ? 11.352 7.746 -6.203 1 27.55 42 ALA B CA 1
ATOM 2561 C C . ALA B 1 42 ? 11.109 8.234 -7.629 1 27.55 42 ALA B C 1
ATOM 2563 O O . ALA B 1 42 ? 11.977 8.875 -8.227 1 27.55 42 ALA B O 1
ATOM 2564 N N . PHE B 1 43 ? 10.844 7.289 -8.555 1 26 43 PHE B N 1
ATOM 2565 C CA . PHE B 1 43 ? 10.344 8.055 -9.695 1 26 43 PHE B CA 1
ATOM 2566 C C . PHE B 1 43 ? 9.352 9.117 -9.234 1 26 43 PHE B C 1
ATOM 2568 O O . PHE B 1 43 ? 8.602 8.898 -8.281 1 26 43 PHE B O 1
ATOM 2575 N N . SER B 1 44 ? 9.625 10.352 -9.156 1 26.59 44 SER B N 1
ATOM 2576 C CA . SER B 1 44 ? 8.695 11.469 -9.242 1 26.59 44 SER B CA 1
ATOM 2577 C C . SER B 1 44 ? 7.293 11 -9.625 1 26.59 44 SER B C 1
ATOM 2579 O O . SER B 1 44 ? 7.137 9.977 -10.289 1 26.59 44 SER B O 1
ATOM 2581 N N . PRO B 1 45 ? 6.078 11.234 -9.023 1 27.2 45 PRO B N 1
ATOM 2582 C CA . PRO B 1 45 ? 5.051 11.18 -10.07 1 27.2 45 PRO B CA 1
ATOM 2583 C C . PRO B 1 45 ? 5.645 11.117 -11.477 1 27.2 45 PRO B C 1
ATOM 2585 O O . PRO B 1 45 ? 6.754 11.609 -11.703 1 27.2 45 PRO B O 1
ATOM 2588 N N . ALA B 1 46 ? 5.324 10.445 -12.57 1 27.33 46 ALA B N 1
ATOM 2589 C CA . ALA B 1 46 ? 4.973 11.203 -13.766 1 27.33 46 ALA B CA 1
ATOM 2590 C C . ALA B 1 46 ? 4.246 12.5 -13.398 1 27.33 46 ALA B C 1
ATOM 2592 O O . ALA B 1 46 ? 3.098 12.469 -12.953 1 27.33 46 ALA B O 1
ATOM 2593 N N . LEU B 1 47 ? 4.277 13.508 -12.727 1 29.2 47 LEU B N 1
ATOM 2594 C CA . LEU B 1 47 ? 4.574 14.438 -13.812 1 29.2 47 LEU B CA 1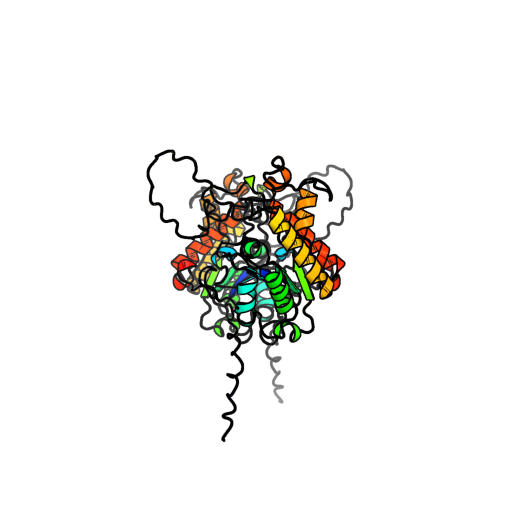
ATOM 2595 C C . LEU B 1 47 ? 5.629 13.867 -14.75 1 29.2 47 LEU B C 1
ATOM 2597 O O . LEU B 1 47 ? 5.469 13.906 -15.977 1 29.2 47 LEU B O 1
ATOM 2601 N N . GLN B 1 48 ? 7.07 13.836 -14.742 1 27.67 48 GLN B N 1
ATOM 2602 C CA . GLN B 1 48 ? 7.625 13.219 -15.945 1 27.67 48 GLN B CA 1
ATOM 2603 C C . GLN B 1 48 ? 7.625 11.695 -15.82 1 27.67 48 GLN B C 1
ATOM 2605 O O . GLN B 1 48 ? 7.207 11 -16.75 1 27.67 48 GLN B O 1
ATOM 2610 N N . SER B 1 49 ? 8.703 10.828 -15.195 1 29.7 49 SER B N 1
ATOM 2611 C CA . SER B 1 49 ? 8.961 9.492 -15.727 1 29.7 49 SER B CA 1
ATOM 2612 C C . SER B 1 49 ? 8.039 8.453 -15.094 1 29.7 4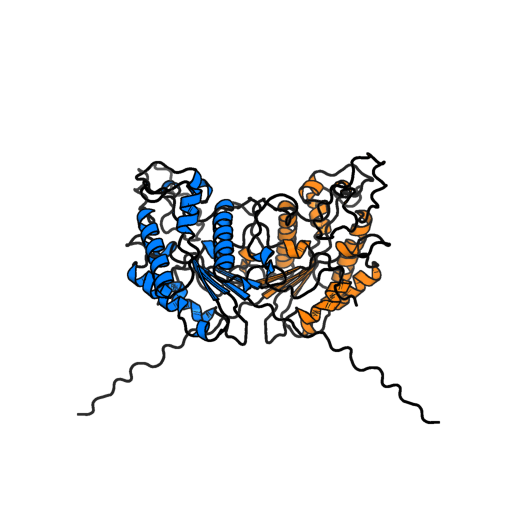9 SER B C 1
ATOM 2614 O O . SER B 1 49 ? 7.477 8.688 -14.023 1 29.7 49 SER B O 1
ATOM 2616 N N . GLY B 1 50 ? 7.621 7.023 -15.633 1 32.72 50 GLY B N 1
ATOM 2617 C CA . GLY B 1 50 ? 6.762 5.883 -15.898 1 32.72 50 GLY B CA 1
ATOM 2618 C C . GLY B 1 50 ? 6.527 5.016 -14.68 1 32.72 50 GLY B C 1
ATOM 2619 O O . GLY B 1 50 ? 5.801 4.023 -14.742 1 32.72 50 GLY B O 1
ATOM 2620 N N . GLY B 1 51 ? 7.312 4.734 -13.633 1 39.72 51 GLY B N 1
ATOM 2621 C CA . GLY B 1 51 ? 6.953 3.479 -12.992 1 39.72 51 GLY B CA 1
ATOM 2622 C C . GLY B 1 51 ? 5.832 3.629 -11.977 1 39.72 51 GLY B C 1
ATOM 2623 O O . GLY B 1 51 ? 6.059 4.102 -10.859 1 39.72 51 GLY B O 1
ATOM 2624 N N . ILE B 1 52 ? 4.516 3.879 -12.281 1 47.81 52 ILE B N 1
ATOM 2625 C CA . ILE B 1 52 ? 3.275 3.943 -11.516 1 47.81 52 ILE B CA 1
ATOM 2626 C C . ILE B 1 52 ? 2.936 2.559 -10.969 1 47.81 52 ILE B C 1
ATOM 2628 O O . ILE B 1 52 ? 3.059 1.557 -11.672 1 47.81 52 ILE B O 1
ATOM 2632 N N . THR B 1 53 ? 2.934 2.398 -9.367 1 60.66 53 THR B N 1
ATOM 2633 C CA . THR B 1 53 ? 2.41 1.188 -8.742 1 60.66 53 THR B CA 1
ATOM 2634 C C . THR B 1 53 ? 0.899 1.089 -8.938 1 60.66 53 THR B C 1
ATOM 2636 O O . THR B 1 53 ? 0.258 2.055 -9.359 1 60.66 53 THR B O 1
ATOM 2639 N N . LEU B 1 54 ? 0.397 -0.159 -8.875 1 59.97 54 LEU B N 1
ATOM 2640 C CA . LEU B 1 54 ? -1.042 -0.393 -8.914 1 59.97 54 LEU B CA 1
ATOM 2641 C C . LEU B 1 54 ? -1.769 0.51 -7.922 1 59.97 54 LEU B C 1
ATOM 2643 O O . LEU B 1 54 ? -2.83 1.055 -8.234 1 59.97 54 LEU B O 1
ATOM 2647 N N . SER B 1 55 ? -1.187 0.751 -6.727 1 63 55 SER B N 1
ATOM 2648 C CA . SER B 1 55 ? -1.822 1.549 -5.684 1 63 55 SER B CA 1
ATOM 2649 C C . SER B 1 55 ? -1.956 3.008 -6.109 1 63 55 SER B C 1
ATOM 2651 O O . SER B 1 55 ? -2.99 3.635 -5.871 1 63 55 SER B O 1
ATOM 2653 N N . LEU B 1 56 ? -0.991 3.494 -6.766 1 67.75 56 LEU B N 1
ATOM 2654 C CA . LEU B 1 56 ? -1.053 4.891 -7.188 1 67.75 56 LEU B CA 1
ATOM 2655 C C . LEU B 1 56 ? -2.02 5.062 -8.352 1 67.75 56 LEU B C 1
ATOM 2657 O O . LEU B 1 56 ?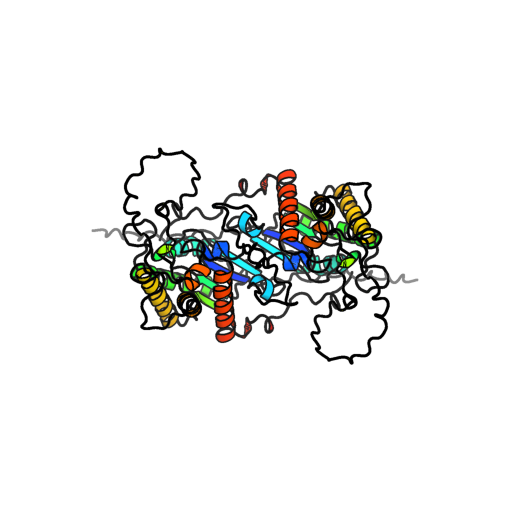 -2.729 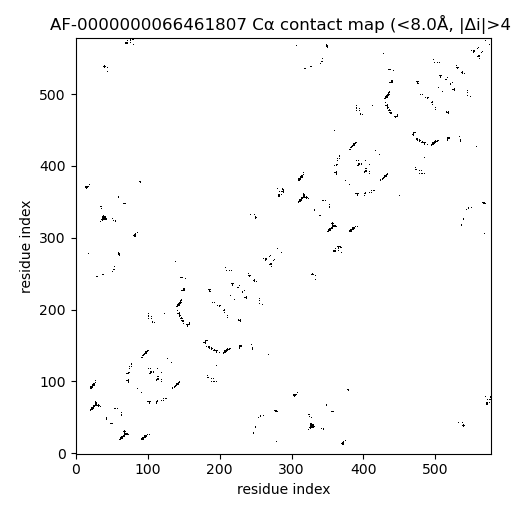6.066 -8.438 1 67.75 56 LEU B O 1
ATOM 2661 N N . ASN B 1 57 ? -2.07 3.994 -9.211 1 76.31 57 ASN B N 1
ATOM 2662 C CA . ASN B 1 57 ? -2.961 4.059 -10.367 1 76.31 57 ASN B CA 1
ATOM 2663 C C . ASN B 1 57 ? -4.426 4.074 -9.945 1 76.31 57 ASN B C 1
ATOM 2665 O O . ASN B 1 57 ? -5.27 4.664 -10.617 1 76.31 57 ASN B O 1
ATOM 2669 N N . TYR B 1 58 ? -4.594 3.484 -8.766 1 85.88 58 TYR B N 1
ATOM 2670 C CA . TYR B 1 58 ? -5.992 3.336 -8.375 1 85.88 58 TYR B CA 1
ATOM 2671 C C . TYR B 1 58 ? -6.316 4.188 -7.156 1 85.88 58 TYR B C 1
ATOM 2673 O O . TYR B 1 58 ? -7.355 4.008 -6.52 1 85.88 58 TYR B O 1
ATOM 2681 N N . ILE B 1 59 ? -5.379 5.09 -6.859 1 82.81 59 ILE B N 1
ATOM 2682 C CA . ILE B 1 59 ? -5.613 5.98 -5.73 1 82.81 59 ILE B CA 1
ATOM 2683 C C . ILE B 1 59 ? -6.918 6.746 -5.941 1 82.81 59 ILE B C 1
ATOM 2685 O O . ILE B 1 59 ? -7.223 7.176 -7.059 1 82.81 59 ILE B O 1
ATOM 2689 N N . ARG B 1 60 ? -7.785 6.883 -4.84 1 87.88 60 ARG B N 1
ATOM 2690 C CA . ARG B 1 60 ? -9.078 7.562 -4.836 1 87.88 60 ARG B CA 1
ATOM 2691 C C . ARG B 1 60 ? -10.094 6.801 -5.68 1 87.88 60 ARG B C 1
ATOM 2693 O O . ARG B 1 60 ? -11.172 7.324 -5.984 1 87.88 60 ARG B O 1
ATOM 2700 N N . ARG B 1 61 ? -9.75 5.578 -6.184 1 92.44 61 ARG B N 1
ATOM 2701 C CA . ARG B 1 61 ? -10.641 4.754 -6.996 1 92.44 61 ARG B CA 1
ATOM 2702 C C . ARG B 1 61 ? -10.969 3.443 -6.285 1 92.44 61 ARG B C 1
ATOM 2704 O O . ARG B 1 61 ? -12.117 3.217 -5.895 1 92.44 61 ARG B O 1
ATOM 2711 N N . PHE B 1 62 ? -9.984 2.637 -6.07 1 92.62 62 PHE B N 1
ATOM 2712 C CA . PHE B 1 62 ? -10.109 1.365 -5.367 1 92.62 62 PHE B CA 1
ATOM 2713 C C . PHE B 1 62 ? -9.102 1.278 -4.227 1 92.62 62 PHE B C 1
ATOM 2715 O O . PHE B 1 62 ? -8.016 1.86 -4.305 1 92.62 62 PHE B O 1
ATOM 2722 N N . ASP B 1 63 ? -9.508 0.583 -3.158 1 90.62 63 ASP B N 1
ATOM 2723 C CA . ASP B 1 63 ? -8.508 0.157 -2.184 1 90.62 63 ASP B CA 1
ATOM 2724 C C . ASP B 1 63 ? -7.785 -1.104 -2.652 1 90.62 63 ASP B C 1
ATOM 2726 O O . ASP B 1 63 ? -8.422 -2.088 -3.031 1 90.62 63 ASP B O 1
ATOM 2730 N N . ILE B 1 64 ? -6.477 -1.052 -2.699 1 88.62 64 ILE B N 1
ATOM 2731 C CA . ILE B 1 64 ? -5.672 -2.229 -3.006 1 88.62 64 ILE B CA 1
ATOM 2732 C C . ILE B 1 64 ? -5.301 -2.951 -1.712 1 88.62 64 ILE B C 1
ATOM 2734 O O . ILE B 1 64 ? -4.594 -2.396 -0.867 1 88.62 64 ILE B O 1
ATOM 2738 N N . ILE B 1 65 ? -5.781 -4.172 -1.528 1 90.62 65 ILE B N 1
ATOM 2739 C CA . ILE B 1 65 ? -5.59 -4.949 -0.309 1 90.62 65 ILE B CA 1
ATOM 2740 C C . ILE B 1 65 ? -4.555 -6.047 -0.554 1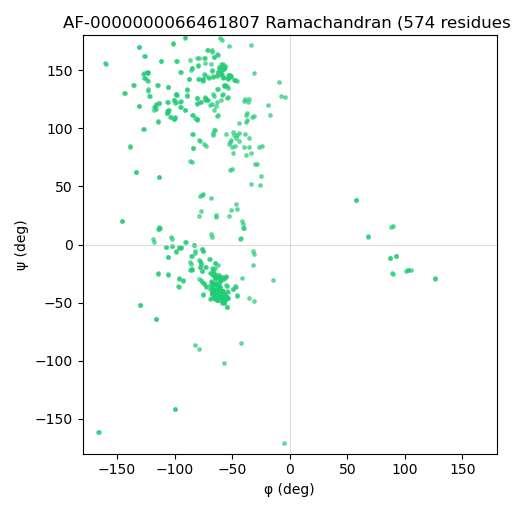 90.62 65 ILE B C 1
ATOM 2742 O O . ILE B 1 65 ? -4.75 -6.906 -1.418 1 90.62 65 ILE B O 1
ATOM 2746 N N . ASN B 1 66 ? -3.441 -5.941 0.162 1 88.5 66 ASN B N 1
ATOM 2747 C CA . ASN B 1 66 ? -2.381 -6.938 0.083 1 88.5 66 ASN B CA 1
ATOM 2748 C C . ASN B 1 66 ? -2.654 -8.125 1.008 1 88.5 66 ASN B C 1
ATOM 2750 O O . ASN B 1 66 ? -2.676 -7.965 2.23 1 88.5 66 ASN B O 1
ATOM 2754 N N . ARG B 1 67 ? -2.918 -9.203 0.448 1 93.5 67 ARG B N 1
ATOM 2755 C CA . ARG B 1 67 ? -3.035 -10.469 1.166 1 93.5 67 ARG B CA 1
ATOM 2756 C C . ARG B 1 67 ? -1.922 -11.43 0.763 1 93.5 67 ARG B C 1
ATOM 2758 O O . ARG B 1 67 ? -2.191 -12.516 0.248 1 93.5 67 ARG B O 1
ATOM 2765 N N . GLY B 1 68 ? -0.692 -10.945 0.984 1 92.25 68 GLY B N 1
ATOM 2766 C CA . GLY B 1 68 ? 0.503 -11.758 0.798 1 92.25 68 GLY B CA 1
ATOM 2767 C C . GLY B 1 68 ? 0.904 -12.523 2.043 1 92.25 68 GLY B C 1
ATOM 2768 O O . GLY B 1 68 ? 0.924 -11.969 3.143 1 92.25 68 GLY B O 1
ATOM 2769 N N . PHE B 1 69 ? 1.196 -13.781 1.875 1 94 69 PHE B N 1
ATOM 2770 C CA . PHE B 1 69 ? 1.581 -14.664 2.973 1 94 69 PHE B CA 1
ATOM 2771 C C . PHE B 1 69 ? 2.9 -15.359 2.67 1 94 69 PHE B C 1
ATOM 2773 O O . PHE B 1 69 ? 2.926 -16.375 1.966 1 94 69 PHE B O 1
ATOM 2780 N N . SER B 1 70 ? 3.939 -14.797 3.254 1 92.06 70 SER B N 1
ATOM 2781 C CA . SER B 1 70 ? 5.293 -15.266 2.975 1 92.06 70 SER B CA 1
ATOM 2782 C C . SER B 1 70 ? 5.418 -16.766 3.207 1 92.06 70 SER B C 1
ATOM 2784 O O . SER B 1 70 ? 5.023 -17.281 4.262 1 92.06 70 SER B O 1
ATOM 2786 N N . GLY B 1 71 ? 5.898 -17.438 2.225 1 95.88 71 GLY B N 1
ATOM 2787 C CA . GLY B 1 71 ? 6.207 -18.859 2.328 1 95.88 71 GLY B CA 1
ATOM 2788 C C . GLY B 1 71 ? 5.02 -19.75 2.027 1 95.88 71 GLY B C 1
ATOM 2789 O O . GLY B 1 71 ? 5.176 -20.953 1.84 1 95.88 71 GLY B O 1
ATOM 2790 N N . TYR B 1 72 ? 3.822 -19.188 1.946 1 97.06 72 TYR B N 1
ATOM 2791 C CA . TYR B 1 72 ? 2.623 -20 1.758 1 97.06 72 TYR B CA 1
ATOM 2792 C C . TYR B 1 72 ? 2.623 -20.672 0.386 1 97.06 72 TYR B C 1
ATOM 2794 O O . TYR B 1 72 ? 3.109 -20.094 -0.589 1 97.06 72 TYR B O 1
ATOM 2802 N N . THR B 1 73 ? 2.123 -21.828 0.318 1 98.38 73 THR B N 1
ATOM 2803 C CA . THR B 1 73 ? 1.828 -22.547 -0.917 1 98.38 73 THR B CA 1
ATOM 2804 C C . THR B 1 73 ? 0.339 -22.484 -1.243 1 98.38 73 THR B C 1
ATOM 2806 O O . THR B 1 73 ? -0.447 -21.938 -0.463 1 98.38 73 THR B O 1
ATOM 2809 N N . SER B 1 74 ? -0.007 -22.984 -2.428 1 98.56 74 SER B N 1
ATOM 2810 C CA . SER B 1 74 ? -1.409 -23.047 -2.826 1 98.56 74 SER B CA 1
ATOM 2811 C C . SER B 1 74 ? -2.236 -23.844 -1.828 1 98.56 74 SER B C 1
ATOM 2813 O O . SER B 1 74 ? -3.424 -23.578 -1.638 1 98.56 74 SER B O 1
ATOM 2815 N N . GLN B 1 75 ? -1.627 -24.812 -1.146 1 97.69 75 GLN B N 1
ATOM 2816 C CA . GLN B 1 75 ? -2.324 -25.625 -0.159 1 97.69 75 GLN B CA 1
ATOM 2817 C C . GLN B 1 75 ? -2.699 -24.797 1.07 1 97.69 75 GLN B C 1
ATOM 2819 O O . GLN B 1 75 ? -3.826 -24.891 1.561 1 97.69 75 GLN B O 1
ATOM 2824 N N . GLN B 1 76 ? -1.822 -24.078 1.521 1 97.31 76 GLN B N 1
ATOM 2825 C CA . GLN B 1 76 ? -2.066 -23.219 2.674 1 97.31 76 GLN B CA 1
ATOM 2826 C C . GLN B 1 76 ? -3.016 -22.078 2.314 1 97.31 76 GLN B C 1
ATOM 2828 O O . GLN B 1 76 ? -3.865 -21.688 3.121 1 97.31 76 GLN B O 1
ATOM 2833 N N . ALA B 1 77 ? -2.82 -21.562 1.085 1 97.75 77 ALA B N 1
ATOM 2834 C CA . ALA B 1 77 ? -3.701 -20.516 0.575 1 97.75 77 ALA B CA 1
ATOM 2835 C C . ALA B 1 77 ? -5.16 -20.969 0.595 1 97.75 77 ALA B C 1
ATOM 2837 O O . ALA B 1 77 ? -6.039 -20.234 1.051 1 97.75 77 ALA B O 1
ATOM 2838 N N . LEU B 1 78 ? -5.387 -22.141 0.099 1 97.38 78 LEU B N 1
ATOM 2839 C CA . LEU B 1 78 ? -6.738 -22.688 0.056 1 97.38 78 LEU B CA 1
ATOM 2840 C C . LEU B 1 78 ? -7.32 -22.812 1.461 1 97.38 78 LEU B C 1
ATOM 2842 O O . LEU B 1 78 ? -8.492 -22.484 1.682 1 97.38 78 LEU B O 1
ATOM 2846 N N . ALA B 1 79 ? -6.523 -23.172 2.426 1 96.38 79 ALA B N 1
ATOM 2847 C CA . ALA B 1 79 ? -6.969 -23.391 3.797 1 96.38 79 ALA B CA 1
ATOM 2848 C C . ALA B 1 79 ? -7.406 -22.078 4.457 1 96.38 79 ALA B C 1
ATOM 2850 O O . ALA B 1 79 ? -8.375 -22.062 5.215 1 96.38 79 ALA B O 1
ATOM 2851 N N . ILE B 1 80 ? -6.742 -20.969 4.148 1 95.81 80 ILE B N 1
ATOM 2852 C CA . ILE B 1 80 ? -7.012 -19.75 4.895 1 95.81 80 ILE B CA 1
ATOM 2853 C C . ILE B 1 80 ? -7.98 -18.859 4.113 1 95.81 80 ILE B C 1
ATOM 2855 O O . ILE B 1 80 ? -8.492 -17.875 4.637 1 95.81 80 ILE B O 1
ATOM 2859 N N . PHE B 1 81 ? -8.312 -19.234 2.898 1 96.5 81 PHE B N 1
ATOM 2860 C CA . PHE B 1 81 ? -9.07 -18.406 1.979 1 96.5 81 PHE B CA 1
ATOM 2861 C C . PHE B 1 81 ? -10.367 -17.922 2.625 1 96.5 81 PHE B C 1
ATOM 2863 O O . PHE B 1 81 ? -10.656 -16.719 2.637 1 96.5 81 PHE B O 1
ATOM 2870 N N . PRO B 1 82 ? -11.156 -18.766 3.305 1 95.31 82 PRO B N 1
ATOM 2871 C CA . PRO B 1 82 ? -12.422 -18.312 3.889 1 95.31 82 PRO B CA 1
ATOM 2872 C C . PRO B 1 82 ? -12.219 -17.328 5.031 1 95.31 82 PRO B C 1
ATOM 2874 O O . PRO B 1 82 ? -13.133 -16.562 5.359 1 95.31 82 PRO B O 1
ATOM 2877 N N . SER B 1 83 ? -11.023 -17.359 5.582 1 94.44 83 SER B N 1
ATOM 2878 C CA . SER B 1 83 ? -10.789 -16.547 6.77 1 94.44 83 SER B CA 1
ATOM 2879 C C . SER B 1 83 ? -10.422 -15.117 6.391 1 94.44 83 SER B C 1
ATOM 2881 O O . SER B 1 83 ? -10.57 -14.203 7.199 1 94.44 83 SER B O 1
ATOM 2883 N N . PHE B 1 84 ? -9.938 -14.891 5.191 1 93.38 84 PHE B N 1
ATOM 2884 C CA . PHE B 1 84 ? -9.523 -13.523 4.926 1 93.38 84 PHE B CA 1
ATOM 2885 C C . PHE B 1 84 ? -10.391 -12.891 3.848 1 93.38 84 PHE B C 1
ATOM 2887 O O . PHE B 1 84 ? -10.422 -11.664 3.711 1 93.38 84 PHE B O 1
ATOM 2894 N N . PHE B 1 85 ? -11.031 -13.641 2.938 1 96.44 85 PHE B N 1
ATOM 2895 C CA . PHE B 1 85 ? -11.859 -13.07 1.886 1 96.44 85 PHE B CA 1
ATOM 2896 C C . PHE B 1 85 ? -13.156 -12.508 2.465 1 96.44 85 PHE B C 1
ATOM 2898 O O . PHE B 1 85 ? -13.922 -13.227 3.107 1 96.44 85 PHE B O 1
ATOM 2905 N N . PRO B 1 86 ? -13.445 -11.266 2.232 1 96.19 86 PRO B N 1
ATOM 2906 C CA . PRO B 1 86 ? -14.547 -10.625 2.961 1 96.19 86 PRO B CA 1
ATOM 2907 C C . PRO B 1 86 ? -15.922 -11.039 2.445 1 96.19 86 PRO B C 1
ATOM 2909 O O . PRO B 1 86 ? -16.094 -11.227 1.238 1 96.19 86 PRO B O 1
ATOM 2912 N N . PRO B 1 87 ? -16.891 -11.219 3.332 1 95.31 87 PRO B N 1
ATOM 2913 C CA . PRO B 1 87 ? -18.266 -11.32 2.865 1 95.31 87 PRO B CA 1
ATOM 2914 C C . PRO B 1 87 ? -18.75 -10.047 2.184 1 95.31 87 PRO B C 1
ATOM 2916 O O . PRO B 1 87 ? -18.188 -8.977 2.389 1 95.31 87 PRO B O 1
ATOM 2919 N N . VAL B 1 88 ? -19.812 -10.094 1.448 1 94.56 88 VAL B N 1
ATOM 2920 C CA . VAL B 1 88 ? -20.297 -9.016 0.599 1 94.56 88 VAL B CA 1
ATOM 2921 C C . VAL B 1 88 ? -20.734 -7.836 1.464 1 94.56 88 VAL B C 1
ATOM 2923 O O . VAL B 1 88 ? -20.703 -6.688 1.021 1 94.56 88 VAL B O 1
ATOM 2926 N N . GLN B 1 89 ? -21.094 -8.109 2.748 1 92.5 89 GLN B N 1
ATOM 2927 C CA . GLN B 1 89 ? -21.562 -7.055 3.643 1 92.5 89 GLN B CA 1
ATOM 2928 C C . GLN B 1 89 ? -20.391 -6.227 4.176 1 92.5 89 GLN B C 1
ATOM 2930 O O . GLN B 1 89 ? -20.578 -5.094 4.621 1 92.5 89 GLN B O 1
ATOM 2935 N N . LYS B 1 90 ? -19.188 -6.82 4.082 1 93.81 90 LYS B N 1
ATOM 2936 C CA . LYS B 1 90 ? -18.016 -6.16 4.648 1 93.81 90 LYS B CA 1
ATOM 2937 C C . LYS B 1 90 ? -17.266 -5.379 3.584 1 93.81 90 LYS B C 1
ATOM 2939 O O . LYS B 1 90 ? -16.75 -4.293 3.854 1 93.81 90 LYS B O 1
ATOM 2944 N N . ALA B 1 91 ? -17.234 -5.938 2.412 1 95.25 91 ALA B N 1
ATOM 2945 C CA . ALA B 1 91 ? -16.516 -5.273 1.323 1 95.25 91 ALA B CA 1
ATOM 2946 C C . ALA B 1 91 ? -17 -5.777 -0.034 1 95.25 91 ALA B C 1
ATOM 2948 O O . ALA B 1 91 ? -17.547 -6.879 -0.137 1 95.25 91 ALA B O 1
ATOM 2949 N N . LYS B 1 92 ? -16.828 -4.973 -0.999 1 96.31 92 LYS B N 1
ATOM 2950 C CA . LYS B 1 92 ? -17.062 -5.352 -2.389 1 96.31 92 LYS B CA 1
ATOM 2951 C C . LYS B 1 92 ? -15.75 -5.543 -3.137 1 96.31 92 LYS B C 1
ATOM 2953 O O . LYS B 1 92 ? -15.008 -4.586 -3.35 1 96.31 92 LYS B O 1
ATOM 2958 N N . VAL B 1 93 ? -15.484 -6.746 -3.545 1 97.94 93 VAL B N 1
ATOM 2959 C CA . VAL B 1 93 ? -14.25 -7.074 -4.246 1 97.94 93 VAL B CA 1
ATOM 2960 C C . VAL B 1 93 ? -14.484 -7.023 -5.754 1 97.94 93 VAL B C 1
ATOM 2962 O O . VAL B 1 93 ? -15.289 -7.785 -6.293 1 97.94 93 VAL B O 1
ATOM 2965 N N . ARG B 1 94 ? -13.758 -6.125 -6.438 1 97.56 94 ARG B N 1
ATOM 2966 C CA . ARG B 1 94 ? -13.953 -5.934 -7.871 1 97.56 94 ARG B CA 1
ATOM 2967 C C . ARG B 1 94 ? -12.945 -6.75 -8.672 1 97.56 94 ARG B C 1
ATOM 2969 O O . ARG B 1 94 ? -13.219 -7.137 -9.812 1 97.56 94 ARG B O 1
ATOM 2976 N N . LEU B 1 95 ? -11.828 -6.949 -8.07 1 97.81 95 LEU B N 1
ATOM 2977 C CA . LEU B 1 95 ? -10.781 -7.758 -8.695 1 97.81 95 LEU B CA 1
ATOM 2978 C C . LEU B 1 95 ? -10.039 -8.578 -7.648 1 97.81 95 LEU B C 1
ATOM 2980 O O . LEU B 1 95 ? -9.648 -8.055 -6.602 1 97.81 95 LEU B O 1
ATOM 2984 N N . MET B 1 96 ? -9.898 -9.828 -7.891 1 97.94 96 MET B N 1
ATOM 2985 C CA . MET B 1 96 ? -9.055 -10.711 -7.094 1 97.94 96 MET B CA 1
ATOM 2986 C C . MET B 1 96 ? -7.922 -11.289 -7.938 1 97.94 96 MET B C 1
ATOM 2988 O O . MET B 1 96 ? -8.164 -11.961 -8.938 1 97.94 96 MET B O 1
ATOM 2992 N N . ILE B 1 97 ? -6.742 -10.969 -7.539 1 97.56 97 ILE B N 1
ATOM 2993 C CA . ILE B 1 97 ? -5.543 -11.5 -8.172 1 97.56 97 ILE B CA 1
ATOM 2994 C C . ILE B 1 97 ? -5.012 -12.688 -7.367 1 97.56 97 ILE B C 1
ATOM 2996 O O . ILE B 1 97 ? -4.918 -12.617 -6.141 1 97.56 97 ILE B O 1
ATOM 3000 N N . VAL B 1 98 ? -4.766 -13.797 -8.008 1 98.75 98 VAL B N 1
ATOM 3001 C CA . VAL B 1 98 ? -4.242 -15 -7.375 1 98.75 98 VAL B CA 1
ATOM 3002 C C . VAL B 1 98 ? -2.838 -15.289 -7.898 1 98.75 98 VAL B C 1
ATOM 3004 O O . VAL B 1 98 ? -2.639 -15.438 -9.109 1 98.75 98 VAL B O 1
ATOM 3007 N N . PHE B 1 99 ? -1.836 -15.344 -6.953 1 98.44 99 PHE B N 1
ATOM 3008 C CA . PHE B 1 99 ? -0.435 -15.422 -7.352 1 98.44 99 PHE B CA 1
ATOM 3009 C C . PHE B 1 99 ? 0.321 -16.406 -6.469 1 98.44 99 PHE B C 1
ATOM 3011 O O . PHE B 1 99 ? 0.977 -16.016 -5.504 1 98.44 99 PHE B O 1
ATOM 3018 N N . PHE B 1 100 ? 0.246 -17.734 -6.824 1 98.69 100 PHE B N 1
ATOM 3019 C CA . PHE B 1 100 ? 0.941 -18.797 -6.117 1 98.69 100 PHE B CA 1
ATOM 3020 C C . PHE B 1 100 ? 1.696 -19.688 -7.098 1 98.69 100 PHE B C 1
ATOM 3022 O O . PHE B 1 100 ? 1.532 -19.562 -8.312 1 98.69 100 PHE B O 1
ATOM 3029 N N . GLY B 1 101 ? 2.521 -20.562 -6.594 1 98.75 101 GLY B N 1
ATOM 3030 C CA . GLY B 1 101 ? 3.268 -21.516 -7.406 1 98.75 101 GLY B CA 1
ATOM 3031 C C . GLY B 1 101 ? 4.762 -21.469 -7.141 1 98.75 101 GLY B C 1
ATOM 3032 O O . GLY B 1 101 ? 5.453 -22.484 -7.305 1 98.75 101 GLY B O 1
ATOM 3033 N N . ALA B 1 102 ? 5.297 -20.281 -6.738 1 98.12 102 ALA B N 1
ATOM 3034 C CA . ALA B 1 102 ? 6.727 -20.156 -6.48 1 98.12 102 ALA B CA 1
ATOM 3035 C C . ALA B 1 102 ? 7.18 -21.141 -5.398 1 98.12 102 ALA B C 1
ATOM 3037 O O . ALA B 1 102 ? 8.156 -21.859 -5.578 1 98.12 102 ALA B O 1
ATOM 3038 N N . ASN B 1 103 ? 6.477 -21.156 -4.293 1 98.06 103 ASN B N 1
ATOM 3039 C CA . ASN B 1 103 ? 6.82 -22.062 -3.199 1 98.06 103 ASN B CA 1
ATOM 3040 C C . ASN B 1 103 ? 6.359 -23.484 -3.48 1 98.06 103 ASN B C 1
ATOM 3042 O O . ASN B 1 103 ? 7.027 -24.438 -3.096 1 98.06 103 ASN B O 1
ATOM 3046 N N . ASP B 1 104 ? 5.266 -23.641 -4.227 1 98.62 104 ASP B N 1
ATOM 3047 C CA . ASP B 1 104 ? 4.758 -24.953 -4.602 1 98.62 104 ASP B CA 1
ATOM 3048 C C . ASP B 1 104 ? 5.785 -25.734 -5.418 1 98.62 104 ASP B C 1
ATOM 3050 O O . ASP B 1 104 ? 5.875 -26.953 -5.316 1 98.62 104 ASP B O 1
ATOM 3054 N N . ALA B 1 105 ? 6.543 -25.047 -6.148 1 98.62 105 ALA B N 1
ATOM 3055 C CA . ALA B 1 105 ? 7.434 -25.641 -7.145 1 98.62 105 ALA B CA 1
ATOM 3056 C C . ALA B 1 105 ? 8.734 -26.109 -6.504 1 98.62 105 ALA B C 1
ATOM 3058 O O . ALA B 1 105 ? 9.617 -26.625 -7.191 1 98.62 105 ALA B O 1
ATOM 3059 N N . VAL B 1 106 ? 8.852 -25.906 -5.238 1 97.38 106 VAL B N 1
ATOM 3060 C CA . VAL B 1 106 ? 9.984 -26.5 -4.535 1 97.38 106 VAL B CA 1
ATOM 3061 C C . VAL B 1 106 ? 10.055 -28 -4.84 1 97.38 106 VAL B C 1
ATOM 3063 O O . VAL B 1 106 ? 9.023 -28.656 -4.996 1 97.38 106 VAL B O 1
ATOM 3066 N N . LEU B 1 107 ? 11.289 -28.516 -4.91 1 96.5 107 LEU B N 1
ATOM 3067 C CA . LEU B 1 107 ? 11.492 -29.891 -5.344 1 96.5 107 LEU B CA 1
ATOM 3068 C C . LEU B 1 107 ? 10.922 -30.875 -4.316 1 96.5 107 LEU B C 1
ATOM 3070 O O . LEU B 1 107 ? 10.836 -30.547 -3.131 1 96.5 107 LEU B O 1
ATOM 3074 N N . PRO B 1 108 ? 10.461 -32.062 -4.832 1 95.88 108 PRO B N 1
ATOM 3075 C CA . PRO B 1 108 ? 10.039 -33.094 -3.885 1 95.88 108 PRO B CA 1
ATOM 3076 C C . PRO B 1 108 ? 11.086 -33.375 -2.818 1 95.88 108 PRO B C 1
ATOM 3078 O O . PRO B 1 108 ? 12.289 -33.406 -3.113 1 95.88 108 PRO B O 1
ATOM 3081 N N . GLY B 1 109 ? 10.609 -33.656 -1.578 1 93.62 109 GLY B N 1
ATOM 3082 C CA . GLY B 1 109 ? 11.516 -33.906 -0.475 1 93.62 109 GLY B CA 1
ATOM 3083 C C . GLY B 1 109 ? 11.664 -32.75 0.476 1 93.62 109 GLY B C 1
ATOM 3084 O O . GLY B 1 109 ? 12.109 -32.906 1.613 1 93.62 109 GLY B O 1
ATOM 3085 N N . PHE B 1 110 ? 11.344 -31.609 -0.064 1 93.12 110 PHE B N 1
ATOM 3086 C CA . PHE B 1 110 ? 11.367 -30.438 0.787 1 93.12 110 PHE B CA 1
ATOM 3087 C C . PHE B 1 110 ? 9.969 -30.109 1.296 1 93.12 110 PHE B C 1
ATOM 3089 O O . PHE B 1 110 ? 8.969 -30.453 0.657 1 93.12 110 PHE B O 1
ATOM 3096 N N . GLU B 1 111 ? 9.836 -29.391 2.379 1 92 111 GLU B N 1
ATOM 3097 C CA . GLU B 1 111 ? 8.602 -29.203 3.129 1 92 111 GLU B CA 1
ATOM 3098 C C . GLU B 1 111 ? 7.574 -28.422 2.309 1 92 111 GLU B C 1
ATOM 3100 O O . GLU B 1 111 ? 6.371 -28.672 2.398 1 92 111 GLU B O 1
ATOM 3105 N N . GLN B 1 112 ? 7.965 -27.5 1.494 1 95.69 112 GLN B N 1
ATOM 3106 C CA . GLN B 1 112 ? 7.035 -26.609 0.805 1 95.69 112 GLN B CA 1
ATOM 3107 C C . GLN B 1 112 ? 6.523 -27.234 -0.486 1 95.69 112 GLN B C 1
ATOM 3109 O O . GLN B 1 112 ? 5.578 -26.734 -1.1 1 95.69 112 GLN B O 1
ATOM 3114 N N . HIS B 1 113 ? 7.121 -28.344 -0.886 1 97.44 113 HIS B N 1
ATOM 3115 C CA . HIS B 1 113 ? 6.762 -28.953 -2.164 1 97.44 113 HIS B CA 1
ATOM 3116 C C . HIS B 1 113 ? 5.281 -29.297 -2.209 1 97.44 113 HIS B C 1
ATOM 3118 O O . HIS B 1 113 ? 4.758 -29.922 -1.283 1 97.44 113 HIS B O 1
ATOM 3124 N N . VAL B 1 114 ? 4.578 -28.891 -3.26 1 98.44 114 VAL B N 1
ATOM 3125 C CA . VAL B 1 114 ? 3.225 -29.312 -3.604 1 98.44 114 VAL B CA 1
ATOM 3126 C C . VAL B 1 114 ? 3.236 -30.016 -4.957 1 98.44 114 VAL B C 1
ATOM 3128 O O . VAL B 1 114 ? 3.572 -29.422 -5.977 1 98.44 114 VAL B O 1
ATOM 3131 N N . PRO B 1 115 ? 2.904 -31.297 -4.977 1 98.69 115 PRO B N 1
ATOM 3132 C CA . PRO B 1 115 ? 2.875 -31.984 -6.27 1 98.69 115 PRO B CA 1
ATOM 3133 C C . PRO B 1 115 ? 2.053 -31.234 -7.316 1 98.69 115 PRO B C 1
ATOM 3135 O O . PRO B 1 115 ? 1.023 -30.641 -6.988 1 98.69 115 PRO B O 1
ATOM 3138 N N . LEU B 1 116 ? 2.502 -31.297 -8.586 1 98.69 116 LEU B N 1
ATOM 3139 C CA . LEU B 1 116 ? 1.948 -30.5 -9.68 1 98.69 116 LEU B CA 1
ATOM 3140 C C . LEU B 1 116 ? 0.444 -30.719 -9.805 1 98.69 116 LEU B C 1
ATOM 3142 O O . LEU B 1 116 ? -0.32 -29.75 -9.891 1 98.69 116 LEU B O 1
ATOM 3146 N N . PRO B 1 117 ? -0.118 -31.953 -9.781 1 98.62 117 PRO B N 1
ATOM 3147 C CA . PRO B 1 117 ? -1.57 -32.125 -9.867 1 98.62 117 PRO B CA 1
ATOM 3148 C C . PRO B 1 117 ? -2.311 -31.484 -8.695 1 98.62 117 PRO B C 1
ATOM 3150 O O . PRO B 1 117 ? -3.404 -30.938 -8.875 1 98.62 117 PRO B O 1
ATOM 3153 N N . THR B 1 118 ? -1.725 -31.562 -7.523 1 98.62 118 THR B N 1
ATOM 3154 C CA . THR B 1 118 ? -2.322 -30.953 -6.344 1 98.62 118 THR B CA 1
ATOM 3155 C C . THR B 1 118 ? -2.344 -29.438 -6.48 1 98.62 118 THR B C 1
ATOM 3157 O O . THR B 1 118 ? -3.338 -28.781 -6.137 1 98.62 118 THR B O 1
ATOM 3160 N N . TYR B 1 119 ? -1.269 -28.875 -6.973 1 98.75 119 TYR B N 1
ATOM 3161 C CA . TYR B 1 119 ? -1.188 -27.438 -7.234 1 98.75 119 TYR B CA 1
ATOM 3162 C C . TYR B 1 119 ? -2.299 -27 -8.18 1 98.75 119 TYR B C 1
ATOM 3164 O O . TYR B 1 119 ? -3.016 -26.031 -7.895 1 98.75 119 TYR B O 1
ATOM 3172 N N . GLU B 1 120 ? -2.439 -27.688 -9.273 1 98.81 120 GLU B N 1
ATOM 3173 C CA . GLU B 1 120 ? -3.49 -27.359 -10.234 1 98.81 120 GLU B CA 1
ATOM 3174 C C . GLU B 1 120 ? -4.867 -27.422 -9.586 1 98.81 120 GLU B C 1
ATOM 3176 O O . GLU B 1 120 ? -5.699 -26.531 -9.789 1 98.81 120 GLU B O 1
ATOM 3181 N N . ALA B 1 121 ? -5.102 -28.484 -8.82 1 98.75 121 ALA B N 1
ATOM 3182 C CA . ALA B 1 121 ? -6.387 -28.656 -8.148 1 98.75 121 ALA B CA 1
ATOM 3183 C C . ALA B 1 121 ? -6.652 -27.516 -7.164 1 98.75 121 ALA B C 1
ATOM 3185 O O . ALA B 1 121 ? -7.777 -27.031 -7.062 1 98.75 121 ALA B O 1
ATOM 3186 N N . ASN B 1 122 ? -5.641 -27.188 -6.422 1 98.75 122 ASN B N 1
ATOM 3187 C CA . ASN B 1 122 ? -5.777 -26.109 -5.457 1 98.75 122 ASN B CA 1
ATOM 3188 C C . ASN B 1 122 ? -6.141 -24.797 -6.141 1 98.75 122 ASN B C 1
ATOM 3190 O O . ASN B 1 122 ? -7.016 -24.062 -5.668 1 98.75 122 ASN B O 1
ATOM 3194 N N . LEU B 1 123 ? -5.445 -24.438 -7.281 1 98.81 123 LEU B N 1
ATOM 3195 C CA . LEU B 1 123 ? -5.777 -23.219 -8.023 1 98.81 123 LEU B CA 1
ATOM 3196 C C . LEU B 1 123 ? -7.238 -23.234 -8.469 1 98.81 123 LEU B C 1
ATOM 3198 O O . LEU B 1 123 ? -7.941 -22.234 -8.336 1 98.81 123 LEU B O 1
ATOM 3202 N N . ARG B 1 124 ? -7.676 -24.391 -8.969 1 98.81 124 ARG B N 1
ATOM 3203 C CA . ARG B 1 124 ? -9.055 -24.5 -9.414 1 98.81 124 ARG B CA 1
ATOM 3204 C C . ARG B 1 124 ? -10.031 -24.25 -8.273 1 98.81 124 ARG B C 1
ATOM 3206 O O . ARG B 1 124 ? -11.016 -23.531 -8.438 1 98.81 124 ARG B O 1
ATOM 3213 N N . LYS B 1 125 ? -9.758 -24.812 -7.113 1 98.5 125 LYS B N 1
ATOM 3214 C CA . LYS B 1 125 ? -10.625 -24.641 -5.953 1 98.5 125 LYS B CA 1
ATOM 3215 C C . LYS B 1 125 ? -10.648 -23.203 -5.48 1 98.5 125 LYS B C 1
ATOM 3217 O O . LYS B 1 125 ? -11.703 -22.672 -5.113 1 98.5 125 LYS B O 1
ATOM 3222 N N . ILE B 1 126 ? -9.5 -22.547 -5.5 1 98.44 126 ILE B N 1
ATOM 3223 C CA . ILE B 1 126 ? -9.43 -21.141 -5.082 1 98.44 126 ILE B CA 1
ATOM 3224 C C . ILE B 1 126 ? -10.234 -20.281 -6.051 1 98.44 126 ILE B C 1
ATOM 3226 O O . ILE B 1 126 ? -11.078 -19.484 -5.629 1 98.44 126 ILE B O 1
ATOM 3230 N N . LEU B 1 127 ? -10.062 -20.469 -7.344 1 98.69 127 LEU B N 1
ATOM 3231 C CA . LEU B 1 127 ? -10.641 -19.609 -8.375 1 98.69 127 LEU B CA 1
ATOM 3232 C C . LEU B 1 127 ? -12.141 -19.844 -8.492 1 98.69 127 LEU B C 1
ATOM 3234 O O . LEU B 1 127 ? -12.867 -19 -9.039 1 98.69 127 LEU B O 1
ATOM 3238 N N . THR B 1 128 ? -12.633 -20.984 -8 1 98.31 128 THR B N 1
ATOM 3239 C CA . THR B 1 128 ? -14.055 -21.297 -8.102 1 98.31 128 THR B CA 1
ATOM 3240 C C . THR B 1 128 ? -14.703 -21.312 -6.723 1 98.31 128 THR B C 1
ATOM 3242 O O . THR B 1 128 ? -15.797 -21.859 -6.551 1 98.31 128 THR B O 1
ATOM 3245 N N . HIS B 1 129 ? -14.039 -20.781 -5.758 1 97.31 129 HIS B N 1
ATOM 3246 C CA . HIS B 1 129 ? -14.523 -20.844 -4.383 1 97.31 129 HIS B CA 1
ATOM 3247 C C . HIS B 1 129 ? -15.906 -20.219 -4.262 1 97.31 129 HIS B C 1
ATOM 3249 O O . HIS B 1 129 ? -16.172 -19.156 -4.852 1 97.31 129 HIS B O 1
ATOM 3255 N N . PRO B 1 130 ? -16.812 -20.688 -3.457 1 96.31 130 PRO B N 1
ATOM 3256 C CA . PRO B 1 130 ? -18.172 -20.172 -3.326 1 96.31 130 PRO B CA 1
ATOM 3257 C C . PRO B 1 130 ? -18.219 -18.734 -2.803 1 96.31 130 PRO B C 1
ATOM 3259 O O . PRO B 1 130 ? -19.109 -17.969 -3.18 1 96.31 130 PRO B O 1
ATOM 3262 N N . LEU B 1 131 ? -17.312 -18.375 -1.983 1 96 131 LEU B N 1
ATOM 3263 C CA . LEU B 1 131 ? -17.297 -17.016 -1.428 1 96 131 LEU B CA 1
ATOM 3264 C C . LEU B 1 131 ? -17.078 -15.984 -2.527 1 96 131 LEU B C 1
ATOM 3266 O O . LEU B 1 131 ? -17.625 -14.883 -2.451 1 96 131 LEU B O 1
ATOM 3270 N N . ILE B 1 132 ? -16.281 -16.328 -3.547 1 96.94 132 ILE B N 1
ATOM 3271 C CA . ILE B 1 132 ? -16.062 -15.43 -4.676 1 96.94 132 ILE B CA 1
ATOM 3272 C C . ILE B 1 132 ? -17.359 -15.273 -5.465 1 96.94 132 ILE B C 1
ATOM 3274 O O . ILE B 1 132 ? -17.703 -14.172 -5.895 1 96.94 132 ILE B O 1
ATOM 3278 N N . LYS B 1 133 ? -18.078 -16.312 -5.594 1 95.31 133 LYS B N 1
ATOM 3279 C CA . LYS B 1 133 ? -19.312 -16.312 -6.371 1 95.31 133 LYS B CA 1
ATOM 3280 C C . LYS B 1 133 ? -20.359 -15.406 -5.738 1 95.31 133 LYS B C 1
ATOM 3282 O O . LYS B 1 133 ? -21.25 -14.906 -6.426 1 95.31 133 LYS B O 1
ATOM 3287 N N . GLU B 1 134 ? -20.266 -15.266 -4.441 1 96.06 134 GLU B N 1
ATOM 3288 C CA . GLU B 1 134 ? -21.188 -14.359 -3.76 1 96.06 134 GLU B CA 1
ATOM 3289 C C . GLU B 1 134 ? -20.969 -12.914 -4.203 1 96.06 134 GLU B C 1
ATOM 3291 O O . GLU B 1 134 ? -21.875 -12.078 -4.086 1 96.06 134 GLU B O 1
ATOM 3296 N N . HIS B 1 135 ? -19.734 -12.586 -4.59 1 96.69 135 HIS B N 1
ATOM 3297 C CA . HIS B 1 135 ? -19.406 -11.281 -5.164 1 96.69 135 HIS B CA 1
ATOM 3298 C C . HIS B 1 135 ? -19.672 -11.266 -6.668 1 96.69 135 HIS B C 1
ATOM 3300 O O . HIS B 1 135 ? -18.797 -11.602 -7.461 1 96.69 135 HIS B O 1
ATOM 3306 N N . LYS B 1 136 ? -20.766 -10.836 -7.105 1 95.06 136 LYS B N 1
ATOM 3307 C CA . LYS B 1 136 ? -21.234 -10.977 -8.484 1 95.06 136 LYS B CA 1
ATOM 3308 C C . LYS B 1 136 ? -20.359 -10.18 -9.445 1 95.06 136 LYS B C 1
ATOM 3310 O O . LYS B 1 136 ? -20.266 -10.523 -10.625 1 95.06 136 LYS B O 1
ATOM 3315 N N . GLU B 1 137 ? -19.75 -9.18 -8.945 1 96.31 137 GLU B N 1
ATOM 3316 C CA . GLU B 1 137 ? -19.016 -8.281 -9.836 1 96.31 137 GLU B CA 1
ATOM 3317 C C . GLU B 1 137 ? -17.516 -8.547 -9.773 1 96.31 137 GLU B C 1
ATOM 3319 O O . GLU B 1 137 ? -16.719 -7.812 -10.367 1 96.31 137 GLU B O 1
ATOM 3324 N N . THR B 1 138 ? -17.078 -9.562 -9.055 1 98.06 138 THR B N 1
ATOM 3325 C CA . THR B 1 138 ? -15.648 -9.828 -8.891 1 98.06 138 THR B CA 1
ATOM 3326 C C . THR B 1 138 ? -15.055 -10.398 -10.172 1 98.06 138 THR B C 1
ATOM 3328 O O . THR B 1 138 ? -15.602 -11.336 -10.75 1 98.06 138 THR B O 1
ATOM 3331 N N . ASN B 1 139 ? -14.039 -9.797 -10.633 1 98.44 139 ASN B N 1
ATOM 3332 C CA . ASN B 1 139 ? -13.195 -10.336 -11.703 1 98.44 139 ASN B CA 1
ATOM 3333 C C . ASN B 1 139 ? -11.984 -11.07 -11.141 1 98.44 139 ASN B C 1
ATOM 3335 O O . ASN B 1 139 ? -11.508 -10.75 -10.047 1 98.44 139 ASN B O 1
ATOM 3339 N N . LEU B 1 140 ? -11.547 -12.094 -11.883 1 98.75 140 LEU B N 1
ATOM 3340 C CA . LEU B 1 140 ? -10.406 -12.891 -11.438 1 98.75 140 LEU B CA 1
ATOM 3341 C C . LEU B 1 140 ? -9.227 -12.727 -12.398 1 98.75 140 LEU B C 1
ATOM 3343 O O . LEU B 1 140 ? -9.414 -12.672 -13.617 1 98.75 140 LEU B O 1
ATOM 3347 N N . LEU B 1 141 ? -8.062 -12.586 -11.883 1 98.75 141 LEU B N 1
ATOM 3348 C CA . LEU B 1 141 ? -6.816 -12.555 -12.641 1 98.75 141 LEU B CA 1
ATOM 3349 C C . LEU B 1 141 ? -5.789 -13.5 -12.031 1 98.75 141 LEU B C 1
ATOM 3351 O O . LEU B 1 141 ? -5.453 -13.375 -10.852 1 98.75 141 LEU B O 1
ATOM 3355 N N . LEU B 1 142 ? -5.355 -14.469 -12.773 1 98.94 142 LEU B N 1
ATOM 3356 C CA . LEU B 1 142 ? -4.387 -15.461 -12.328 1 98.94 142 LEU B CA 1
ATOM 3357 C C . LEU B 1 142 ? -2.982 -15.109 -12.805 1 98.94 142 LEU B C 1
ATOM 3359 O O . LEU B 1 142 ? -2.795 -14.727 -13.961 1 98.94 142 LEU B O 1
ATOM 3363 N N . LEU B 1 143 ? -1.991 -15.102 -11.906 1 98.88 143 LEU B N 1
ATOM 3364 C CA . LEU B 1 143 ? -0.603 -14.836 -12.273 1 98.88 143 LEU B CA 1
ATOM 3365 C C . LEU B 1 143 ? 0.219 -16.125 -12.242 1 98.88 143 LEU B C 1
ATOM 3367 O O . LEU B 1 143 ? 0.099 -16.922 -11.305 1 98.88 143 LEU B O 1
ATOM 3371 N N . THR B 1 144 ? 1.036 -16.359 -13.211 1 98.94 144 THR B N 1
ATOM 3372 C CA . THR B 1 144 ? 1.962 -17.484 -13.18 1 98.94 144 THR B CA 1
ATOM 3373 C C . THR B 1 144 ? 3.117 -17.203 -12.219 1 98.94 144 THR B C 1
ATOM 3375 O O . THR B 1 144 ? 3.514 -16.047 -12.039 1 98.94 144 THR B O 1
ATOM 3378 N N . PRO B 1 145 ? 3.627 -18.281 -11.562 1 98.75 145 PRO B N 1
ATOM 3379 C CA . PRO B 1 145 ? 4.848 -18.047 -10.789 1 98.75 145 PRO B CA 1
ATOM 3380 C C . PRO B 1 145 ? 6.004 -17.547 -11.656 1 98.75 145 PRO B C 1
ATOM 3382 O O . PRO B 1 145 ? 6.086 -17.906 -12.836 1 98.75 145 PRO B O 1
ATOM 3385 N N . PRO B 1 146 ? 6.852 -16.688 -11.125 1 98.19 146 PRO B N 1
ATOM 3386 C CA . PRO B 1 146 ? 8 -16.172 -11.875 1 98.19 146 PRO B CA 1
ATOM 3387 C C . PRO B 1 146 ? 9.109 -17.203 -12.039 1 98.19 146 PRO B C 1
ATOM 3389 O O . PRO B 1 146 ? 9.102 -18.25 -11.359 1 98.19 146 PRO B O 1
ATOM 3392 N N . PRO B 1 147 ? 10 -16.984 -13.023 1 98.5 147 PRO B N 1
ATOM 3393 C CA . PRO B 1 147 ? 11.18 -17.844 -13.086 1 98.5 147 PRO B CA 1
ATOM 3394 C C . PRO B 1 147 ? 12.109 -17.672 -11.891 1 98.5 147 PRO B C 1
ATOM 3396 O O . PRO B 1 147 ? 11.969 -16.703 -11.133 1 98.5 147 PRO B O 1
ATOM 3399 N N . VAL B 1 148 ? 12.992 -18.656 -11.648 1 97.94 148 VAL B N 1
ATOM 3400 C CA . VAL B 1 148 ? 14.031 -18.547 -10.625 1 97.94 148 VAL B CA 1
ATOM 3401 C C . VAL B 1 148 ? 15.398 -18.484 -11.297 1 97.94 148 VAL B C 1
ATOM 3403 O O . VAL B 1 148 ? 15.547 -18.828 -12.469 1 97.94 148 VAL B O 1
ATOM 3406 N N . ASP B 1 149 ? 16.344 -17.969 -10.609 1 97.31 149 ASP B N 1
ATOM 3407 C CA . ASP B 1 149 ? 17.75 -18 -11.008 1 97.31 149 ASP B CA 1
ATOM 3408 C C . ASP B 1 149 ? 18.578 -18.844 -10.047 1 97.31 149 ASP B C 1
ATOM 3410 O O . ASP B 1 149 ? 18.938 -18.391 -8.961 1 97.31 149 ASP B O 1
ATOM 3414 N N . GLU B 1 150 ? 18.953 -20.016 -10.5 1 96 150 GLU B N 1
ATOM 3415 C CA . GLU B 1 150 ? 19.641 -21 -9.664 1 96 150 GLU B CA 1
ATOM 3416 C C . GLU B 1 150 ? 21 -20.453 -9.195 1 96 150 GLU B C 1
ATOM 3418 O O . GLU B 1 150 ? 21.469 -20.812 -8.117 1 96 150 GLU B O 1
ATOM 3423 N N . TYR B 1 151 ? 21.578 -19.562 -9.914 1 94.56 151 TYR B N 1
ATOM 3424 C CA . TYR B 1 151 ? 22.891 -19.016 -9.602 1 94.56 151 TYR B CA 1
ATOM 3425 C C . TYR B 1 151 ? 22.844 -18.156 -8.344 1 94.56 151 TYR B C 1
ATOM 3427 O O . TYR B 1 151 ? 23.859 -17.969 -7.664 1 94.56 151 TYR B O 1
ATOM 3435 N N . GLN B 1 152 ? 21.719 -17.641 -8.039 1 93.44 152 GLN B N 1
ATOM 3436 C CA . GLN B 1 152 ? 21.625 -16.688 -6.938 1 93.44 152 GLN B CA 1
ATOM 3437 C C . GLN B 1 152 ? 21.234 -17.375 -5.637 1 93.44 152 GLN B C 1
ATOM 3439 O O . GLN B 1 152 ? 21.156 -16.734 -4.586 1 93.44 152 GLN B O 1
ATOM 3444 N N . PHE B 1 153 ? 21.016 -18.656 -5.75 1 89.25 153 PHE B N 1
ATOM 3445 C CA . PHE B 1 153 ? 20.703 -19.375 -4.523 1 89.25 153 PHE B CA 1
ATOM 3446 C C . PHE B 1 153 ? 21.969 -19.625 -3.717 1 89.25 153 PHE B C 1
ATOM 3448 O O . PHE B 1 153 ? 23.031 -19.906 -4.285 1 89.25 153 PHE B O 1
ATOM 3455 N N . SER B 1 154 ? 21.953 -19.125 -2.475 1 72.56 154 SER B N 1
ATOM 3456 C CA . SER B 1 154 ? 23.094 -19.375 -1.603 1 72.56 154 SER B CA 1
ATOM 3457 C C . SER B 1 154 ? 23.031 -20.766 -0.997 1 72.56 154 SER B C 1
ATOM 3459 O O . SER B 1 154 ? 21.969 -21.406 -0.996 1 72.56 154 SER B O 1
ATOM 3461 N N . ALA B 1 155 ? 24.312 -21.375 -0.617 1 57.72 155 ALA B N 1
ATOM 3462 C CA . ALA B 1 155 ? 24.422 -22.641 0.084 1 57.72 155 ALA B CA 1
ATOM 3463 C C . ALA B 1 155 ? 23.453 -22.703 1.265 1 57.72 155 ALA B C 1
ATOM 3465 O O . ALA B 1 155 ? 22.969 -23.781 1.622 1 57.72 155 ALA B O 1
ATOM 3466 N N . ALA B 1 156 ? 23.234 -21.562 1.96 1 49.84 156 ALA B N 1
ATOM 3467 C CA . ALA B 1 156 ? 22.375 -21.5 3.139 1 49.84 156 ALA B CA 1
ATOM 3468 C C . ALA B 1 156 ? 20.906 -21.453 2.74 1 49.84 156 ALA B C 1
ATOM 3470 O O . ALA B 1 156 ? 20.016 -21.531 3.594 1 49.84 156 ALA B O 1
ATOM 3471 N N . ASP B 1 157 ? 20.719 -21.203 1.526 1 51.69 157 ASP B N 1
ATOM 3472 C CA . ASP B 1 157 ? 19.328 -21.078 1.083 1 51.69 157 ASP B CA 1
ATOM 3473 C C . ASP B 1 157 ? 18.578 -22.391 1.235 1 51.69 157 ASP B C 1
ATOM 3475 O O . ASP B 1 157 ? 18.203 -23.016 0.242 1 51.69 157 ASP B O 1
ATOM 3479 N N . THR B 1 158 ? 19.188 -23.156 2.24 1 42.34 158 THR B N 1
ATOM 3480 C CA . THR B 1 158 ? 18.391 -24.297 2.701 1 42.34 158 THR B CA 1
ATOM 3481 C C . THR B 1 158 ? 17.047 -23.812 3.256 1 42.34 158 THR B C 1
ATOM 3483 O O . THR B 1 158 ? 16.859 -22.625 3.5 1 42.34 158 THR B O 1
ATOM 3486 N N . ASP B 1 159 ? 16.234 -24.688 3.609 1 42.88 159 ASP B N 1
ATOM 3487 C CA . ASP B 1 159 ? 14.891 -24.438 4.137 1 42.88 159 ASP B CA 1
ATOM 3488 C C . ASP B 1 159 ? 14.898 -23.266 5.129 1 42.88 159 ASP B C 1
ATOM 3490 O O . ASP B 1 159 ? 14 -23.156 5.969 1 42.88 159 ASP B O 1
ATOM 3494 N N . THR B 1 160 ? 16.031 -22.609 5.27 1 37.78 160 THR B N 1
ATOM 3495 C CA . THR B 1 160 ? 16.094 -21.656 6.371 1 37.78 160 THR B CA 1
ATOM 3496 C C . THR B 1 160 ? 15.172 -20.469 6.117 1 37.78 160 THR B C 1
ATOM 3498 O O . THR B 1 160 ? 15.406 -19.359 6.609 1 37.78 160 THR B O 1
ATOM 3501 N N . ASP B 1 161 ? 14.414 -20.547 5.168 1 37.69 161 ASP B N 1
ATOM 3502 C CA . ASP B 1 161 ? 13.523 -19.391 5.273 1 37.69 161 ASP B CA 1
ATOM 3503 C C . ASP B 1 161 ? 13.125 -19.141 6.727 1 37.69 161 ASP B C 1
ATOM 3505 O O . ASP B 1 161 ? 11.938 -19 7.035 1 37.69 161 ASP B O 1
ATOM 3509 N N . MET B 1 162 ? 13.891 -19.828 7.742 1 31.34 162 MET B N 1
ATOM 3510 C CA . MET B 1 162 ? 13.633 -19.641 9.164 1 31.34 162 MET B CA 1
ATOM 3511 C C . MET B 1 162 ? 13.961 -18.219 9.594 1 31.34 162 MET B C 1
ATOM 3513 O O . MET B 1 162 ? 15.031 -17.703 9.289 1 31.34 162 MET B O 1
ATOM 3517 N N . GLY B 1 163 ? 13.18 -17.375 9.719 1 31.12 163 GLY B N 1
ATOM 3518 C CA . GLY B 1 163 ? 13.273 -16.078 10.367 1 31.12 163 GLY B CA 1
ATOM 3519 C C . GLY B 1 163 ? 14.211 -16.078 11.562 1 31.12 163 GLY B C 1
ATOM 3520 O O . GLY B 1 163 ? 14.188 -15.156 12.383 1 31.12 163 GLY B O 1
ATOM 3521 N N . THR B 1 164 ? 14.805 -17.312 12.008 1 28.39 164 THR B N 1
ATOM 3522 C CA . THR B 1 164 ? 15.547 -17.172 13.25 1 28.39 164 THR B CA 1
ATOM 3523 C C . THR B 1 164 ? 16.906 -16.531 12.984 1 28.39 164 THR B C 1
ATOM 3525 O O . THR B 1 164 ? 17.719 -17.078 12.234 1 28.39 164 THR B O 1
A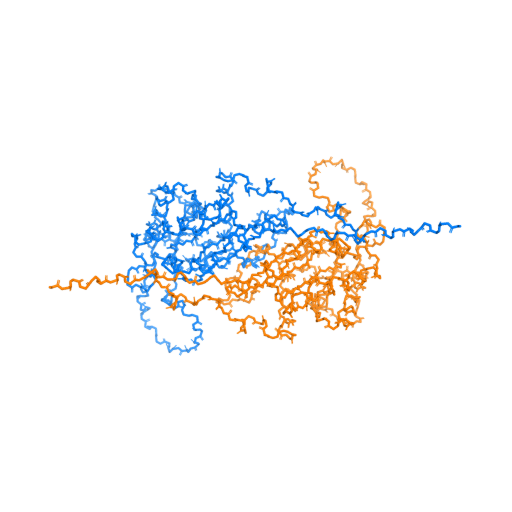TOM 3528 N N . ASP B 1 165 ? 17.125 -15.305 12.977 1 28.78 165 ASP B N 1
ATOM 3529 C CA . ASP B 1 165 ? 18.391 -14.617 13.109 1 28.78 165 ASP B CA 1
ATOM 3530 C C . ASP B 1 165 ? 19.219 -15.203 14.258 1 28.78 165 ASP B C 1
ATOM 3532 O O . ASP B 1 165 ? 19.188 -14.688 15.375 1 28.78 165 ASP B O 1
ATOM 3536 N N . THR B 1 166 ? 19.156 -16.531 14.664 1 27.5 166 THR B N 1
ATOM 3537 C CA . THR B 1 166 ? 20.156 -16.844 15.688 1 27.5 166 THR B CA 1
ATOM 3538 C C . THR B 1 166 ? 21.562 -16.75 15.117 1 27.5 166 THR B C 1
ATOM 3540 O O . THR B 1 166 ? 21.891 -17.453 14.156 1 27.5 166 THR B O 1
ATOM 3543 N N . GLY B 1 167 ? 22.297 -15.664 15.211 1 27.06 167 GLY B N 1
ATOM 3544 C CA . GLY B 1 167 ? 23.703 -15.328 15.047 1 27.06 167 GLY B CA 1
ATOM 3545 C C . GLY B 1 167 ? 24.641 -16.359 15.641 1 27.06 167 GLY B C 1
ATOM 3546 O O . GLY B 1 167 ? 25.484 -16.031 16.469 1 27.06 167 GLY B O 1
ATOM 3547 N N . THR B 1 168 ? 24.266 -17.641 15.898 1 26.73 168 THR B N 1
ATOM 3548 C CA . THR B 1 168 ? 25.422 -18.312 16.484 1 26.73 168 THR B CA 1
ATOM 3549 C C . THR B 1 168 ? 26.547 -18.453 15.453 1 26.73 168 THR B C 1
ATOM 3551 O O . THR B 1 168 ? 26.281 -18.797 14.297 1 26.73 168 THR B O 1
ATOM 3554 N N . ALA B 1 169 ? 27.734 -17.906 15.695 1 28.3 169 ALA B N 1
ATOM 3555 C CA . ALA B 1 169 ? 29.047 -17.969 15.07 1 28.3 169 ALA B CA 1
ATOM 3556 C C . ALA B 1 169 ? 29.484 -19.422 14.844 1 28.3 169 ALA B C 1
ATOM 3558 O O . ALA B 1 169 ? 29.734 -20.156 15.805 1 28.3 169 ALA B O 1
ATOM 3559 N N . THR B 1 170 ? 28.828 -20.297 13.969 1 27.88 170 THR B N 1
ATOM 3560 C CA . THR B 1 170 ? 29.469 -21.609 13.844 1 27.88 170 THR B CA 1
ATOM 3561 C C . THR B 1 170 ? 30.906 -21.469 13.367 1 27.88 170 THR B C 1
ATOM 3563 O O . THR B 1 170 ? 31.219 -20.578 12.578 1 27.88 170 THR B O 1
ATOM 3566 N N . PRO B 1 171 ? 31.812 -22.312 13.844 1 30.3 171 PRO B N 1
ATOM 3567 C CA . PRO B 1 171 ? 33.25 -22.391 13.625 1 30.3 171 PRO B CA 1
ATOM 3568 C C . PRO B 1 171 ? 33.625 -22.531 12.156 1 30.3 171 PRO B C 1
ATOM 3570 O O . PRO B 1 171 ? 32.812 -23 11.352 1 30.3 171 PRO B O 1
ATOM 3573 N N . SER B 1 172 ? 34.906 -22.016 11.711 1 31.83 172 SER B N 1
ATOM 3574 C CA . SER B 1 172 ? 35.688 -21.703 10.516 1 31.83 172 SER B CA 1
ATOM 3575 C C . SER B 1 172 ? 35.969 -22.953 9.68 1 31.83 172 SER B C 1
ATOM 3577 O O . SER B 1 172 ? 36.688 -22.891 8.695 1 31.83 172 SER B O 1
ATOM 3579 N N . GLY B 1 173 ? 35.844 -24.219 10.211 1 33.75 173 GLY B N 1
ATOM 3580 C CA . GLY B 1 173 ? 36.5 -25.141 9.289 1 33.75 173 GLY B CA 1
ATOM 3581 C C . GLY B 1 173 ? 35.844 -25.188 7.926 1 33.75 173 GLY B C 1
ATOM 3582 O O . GLY B 1 173 ? 34.625 -24.969 7.809 1 33.75 173 GLY B O 1
ATOM 3583 N N . THR B 1 174 ? 36.625 -24.891 6.883 1 35.78 174 THR B N 1
ATOM 3584 C CA . THR B 1 174 ? 36.312 -24.812 5.461 1 35.78 174 THR B CA 1
ATOM 3585 C C . THR B 1 174 ? 35.594 -26.078 5.004 1 35.78 174 THR B C 1
ATOM 3587 O O . THR B 1 174 ? 36.219 -27.094 4.727 1 35.78 174 THR B O 1
ATOM 3590 N N . PRO B 1 175 ? 34.781 -26.812 5.875 1 34.97 175 PRO B N 1
ATOM 3591 C CA . PRO B 1 175 ? 34.375 -28.031 5.188 1 34.97 175 PRO B CA 1
ATOM 3592 C C . PRO B 1 175 ? 33.875 -27.766 3.768 1 34.97 175 PRO B C 1
ATOM 3594 O O . PRO B 1 175 ? 33.438 -26.656 3.451 1 34.97 175 PRO B O 1
ATOM 3597 N N . GLU B 1 176 ? 34.25 -28.719 2.805 1 37.44 176 GLU B N 1
ATOM 3598 C CA . GLU B 1 176 ? 33.719 -28.734 1.454 1 37.44 176 GLU B CA 1
ATOM 3599 C C . GLU B 1 176 ? 32.25 -28.234 1.444 1 37.44 176 GLU B C 1
ATOM 3601 O O . GLU B 1 176 ? 31.484 -28.578 2.34 1 37.44 176 GLU B O 1
ATOM 3606 N N . PRO B 1 177 ? 32.062 -27.078 0.901 1 37.31 177 PRO B N 1
ATOM 3607 C CA . PRO B 1 177 ? 30.672 -26.625 0.904 1 37.31 177 PRO B CA 1
ATOM 3608 C C . PRO B 1 177 ? 29.672 -27.75 0.651 1 37.31 177 PRO B C 1
ATOM 3610 O O . PRO B 1 177 ? 29.812 -28.5 -0.323 1 37.31 177 PRO B O 1
ATOM 3613 N N . ALA B 1 178 ? 29.375 -28.594 1.622 1 37.81 178 ALA B N 1
ATOM 3614 C CA . ALA B 1 178 ? 28.328 -29.609 1.51 1 37.81 178 ALA B CA 1
ATOM 3615 C C . ALA B 1 178 ? 27.359 -29.266 0.382 1 37.81 178 ALA B C 1
ATOM 3617 O O . ALA B 1 178 ? 27.094 -28.078 0.113 1 37.81 178 ALA B O 1
ATOM 3618 N N . SER B 1 179 ? 27.219 -30.156 -0.67 1 42 179 SER B N 1
ATOM 3619 C CA . SER B 1 179 ? 26.297 -30.062 -1.793 1 42 179 SER B CA 1
ATOM 3620 C C . SER B 1 179 ? 25.016 -29.328 -1.396 1 42 179 SER B C 1
ATOM 3622 O O . SER B 1 179 ? 24.297 -29.766 -0.495 1 42 179 SER B O 1
ATOM 3624 N N . VAL B 1 180 ? 25.031 -28.078 -1.136 1 48.22 180 VAL B N 1
ATOM 3625 C CA . VAL B 1 180 ? 23.859 -27.25 -0.833 1 48.22 180 VAL B CA 1
ATOM 3626 C C . VAL B 1 180 ? 22.672 -27.719 -1.646 1 48.22 180 VAL B C 1
ATOM 3628 O O . VAL B 1 180 ? 22.703 -27.719 -2.877 1 48.22 180 VAL B O 1
ATOM 3631 N N . ALA B 1 181 ? 21.922 -28.781 -1.167 1 57.66 181 ALA B N 1
ATOM 3632 C CA . ALA B 1 181 ? 20.75 -29.328 -1.833 1 57.66 181 ALA B CA 1
ATOM 3633 C C . ALA B 1 181 ? 19.906 -28.219 -2.459 1 57.66 181 ALA B C 1
ATOM 3635 O O . ALA B 1 181 ? 19.578 -27.234 -1.794 1 57.66 181 ALA B O 1
ATOM 3636 N N . VAL B 1 182 ? 19.859 -28.156 -3.848 1 79.94 182 VAL B N 1
ATOM 3637 C CA . VAL B 1 182 ? 19.094 -27.25 -4.676 1 79.94 182 VAL B CA 1
ATOM 3638 C C . VAL B 1 182 ? 17.594 -27.469 -4.43 1 79.94 182 VAL B C 1
ATOM 3640 O O . VAL B 1 182 ? 17.078 -28.562 -4.656 1 79.94 182 VAL B O 1
ATOM 3643 N N . MET B 1 183 ? 16.922 -26.547 -3.838 1 91.06 183 MET B N 1
ATOM 3644 C CA . MET B 1 183 ? 15.523 -26.656 -3.471 1 91.06 183 MET B CA 1
ATOM 3645 C C . MET B 1 183 ? 14.625 -26.234 -4.625 1 91.06 183 MET B C 1
ATOM 3647 O O . MET B 1 183 ? 13.453 -26.625 -4.688 1 91.06 183 MET B O 1
ATOM 3651 N N . ARG B 1 184 ? 15.188 -25.453 -5.527 1 95.75 184 ARG B N 1
ATOM 3652 C CA . ARG B 1 184 ? 14.422 -24.906 -6.641 1 95.75 184 ARG B CA 1
ATOM 3653 C C . ARG B 1 184 ? 15.195 -25.016 -7.949 1 95.75 184 ARG B C 1
ATOM 3655 O O . ARG B 1 184 ? 16.406 -24.828 -7.98 1 95.75 184 ARG B O 1
ATOM 3662 N N . LYS B 1 185 ? 14.5 -25.391 -8.969 1 96.81 185 LYS B N 1
ATOM 3663 C CA . LYS B 1 185 ? 15.07 -25.469 -10.305 1 96.81 185 LYS B CA 1
ATOM 3664 C C . LYS B 1 185 ? 14.242 -24.672 -11.305 1 96.81 185 LYS B C 1
ATOM 3666 O O . LYS B 1 185 ? 13.016 -24.672 -11.242 1 96.81 185 LYS B O 1
ATOM 3671 N N . ALA B 1 186 ? 14.93 -24.047 -12.234 1 97.88 186 ALA B N 1
ATOM 3672 C CA . ALA B 1 186 ? 14.273 -23.281 -13.281 1 97.88 186 ALA B CA 1
ATOM 3673 C C . ALA B 1 186 ? 13.297 -24.141 -14.078 1 97.88 186 ALA B C 1
ATOM 3675 O O . ALA B 1 186 ? 12.188 -23.703 -14.391 1 97.88 186 ALA B O 1
ATOM 3676 N N . SER B 1 187 ? 13.766 -25.359 -14.383 1 97.81 187 SER B N 1
ATOM 3677 C CA . SER B 1 187 ? 12.938 -26.266 -15.172 1 97.81 187 SER B CA 1
ATOM 3678 C C . SER B 1 187 ? 11.672 -26.656 -14.414 1 97.81 187 SER B C 1
ATOM 3680 O O . SER B 1 187 ? 10.594 -26.75 -15 1 97.81 187 SER B O 1
ATOM 3682 N N . GLN B 1 188 ? 11.797 -26.891 -13.109 1 98 188 GLN B N 1
ATOM 3683 C CA . GLN B 1 188 ? 10.648 -27.25 -12.281 1 98 188 GLN B CA 1
ATOM 3684 C C . GLN B 1 188 ? 9.664 -26.094 -12.195 1 98 188 GLN B C 1
ATOM 3686 O O . GLN B 1 188 ? 8.453 -26.281 -12.344 1 98 188 GLN B O 1
ATOM 3691 N N . THR B 1 189 ? 10.141 -24.922 -11.984 1 98.12 189 THR B N 1
ATOM 3692 C CA . THR B 1 189 ? 9.289 -23.734 -11.883 1 98.12 189 THR B CA 1
ATOM 3693 C C . THR B 1 189 ? 8.539 -23.5 -13.188 1 98.12 189 THR B C 1
ATOM 3695 O O . THR B 1 189 ? 7.371 -23.094 -13.18 1 98.12 189 THR B O 1
ATOM 3698 N N . LYS B 1 190 ? 9.211 -23.734 -14.312 1 98.62 190 LYS B N 1
ATOM 3699 C CA . LYS B 1 190 ? 8.547 -23.594 -15.609 1 98.62 190 LYS B CA 1
ATOM 3700 C C . LYS B 1 190 ? 7.34 -24.516 -15.703 1 98.62 190 LYS B C 1
ATOM 3702 O O . LYS B 1 190 ? 6.301 -24.125 -16.25 1 98.62 190 LYS B O 1
ATOM 3707 N N . LYS B 1 191 ? 7.453 -25.734 -15.195 1 98.69 191 LYS B N 1
ATOM 3708 C CA . LYS B 1 191 ? 6.336 -26.688 -15.219 1 98.69 191 LYS B CA 1
ATOM 3709 C C . LYS B 1 191 ? 5.125 -26.125 -14.477 1 98.69 191 LYS B C 1
ATOM 3711 O O . LYS B 1 191 ? 3.988 -26.281 -14.914 1 98.69 191 LYS B O 1
ATOM 3716 N N . TYR B 1 192 ? 5.355 -25.5 -13.414 1 98.88 192 TYR B N 1
ATOM 3717 C CA . TYR B 1 192 ? 4.27 -24.938 -12.609 1 98.88 192 TYR B CA 1
ATOM 3718 C C . TYR B 1 192 ? 3.668 -23.719 -13.289 1 98.88 192 TYR B C 1
ATOM 3720 O O . TYR B 1 192 ? 2.457 -23.484 -13.219 1 98.88 192 TYR B O 1
ATOM 3728 N N . ALA B 1 193 ? 4.488 -22.891 -13.969 1 98.88 193 ALA B N 1
ATOM 3729 C CA . ALA B 1 193 ? 3.959 -21.781 -14.766 1 98.88 193 ALA B CA 1
ATOM 3730 C C . ALA B 1 193 ? 3.07 -22.297 -15.891 1 98.88 193 ALA B C 1
ATOM 3732 O O . ALA B 1 193 ? 1.995 -21.75 -16.141 1 98.88 193 ALA B O 1
ATOM 3733 N N . ASP B 1 194 ? 3.557 -23.375 -16.531 1 98.81 194 ASP B N 1
ATOM 3734 C CA . ASP B 1 194 ? 2.771 -24 -17.594 1 98.81 194 ASP B CA 1
ATOM 3735 C C . ASP B 1 194 ? 1.438 -24.516 -17.062 1 98.81 194 ASP B C 1
ATOM 3737 O O . ASP B 1 194 ? 0.393 -24.312 -17.688 1 98.81 194 ASP B O 1
ATOM 3741 N N . ALA B 1 195 ? 1.518 -25.156 -15.953 1 98.88 195 ALA B N 1
ATOM 3742 C CA . ALA B 1 195 ? 0.303 -25.672 -15.336 1 98.88 195 ALA B CA 1
ATOM 3743 C C . ALA B 1 195 ? -0.652 -24.547 -14.961 1 98.88 195 ALA B C 1
ATOM 3745 O O . ALA B 1 195 ? -1.866 -24.672 -15.141 1 98.88 195 ALA B O 1
ATOM 3746 N N . CYS B 1 196 ? -0.138 -23.484 -14.438 1 98.94 196 CYS B N 1
ATOM 3747 C CA . CYS B 1 196 ? -0.933 -22.312 -14.086 1 98.94 196 CYS B CA 1
ATOM 3748 C C . CYS B 1 196 ? -1.675 -21.766 -15.305 1 98.94 196 CYS B C 1
ATOM 3750 O O . CYS B 1 196 ? -2.875 -21.5 -15.234 1 98.94 196 CYS B O 1
ATOM 3752 N N . ARG B 1 197 ? -0.982 -21.641 -16.438 1 98.81 197 ARG B N 1
ATOM 3753 C CA . ARG B 1 197 ? -1.599 -21.188 -17.688 1 98.81 197 ARG B CA 1
ATOM 3754 C C . ARG B 1 197 ? -2.736 -22.109 -18.109 1 98.81 197 ARG B C 1
ATOM 3756 O O . ARG B 1 197 ? -3.795 -21.656 -18.531 1 98.81 197 ARG B O 1
ATOM 3763 N N . GLN B 1 198 ? -2.502 -23.375 -17.922 1 98.81 198 GLN B N 1
ATOM 3764 C CA . GLN B 1 198 ? -3.504 -24.359 -18.312 1 98.81 198 GLN B CA 1
ATOM 3765 C C . GLN B 1 198 ? -4.75 -24.25 -17.453 1 98.81 198 GLN B C 1
ATOM 3767 O O . GLN B 1 198 ? -5.875 -24.375 -17.938 1 98.81 198 GLN B O 1
ATOM 3772 N N . VAL B 1 199 ? -4.566 -24.047 -16.156 1 98.88 199 VAL B N 1
ATOM 3773 C CA . VAL B 1 199 ? -5.699 -23.875 -15.25 1 98.88 199 VAL B CA 1
ATOM 3774 C C . VAL B 1 199 ? -6.496 -22.641 -15.656 1 98.88 199 VAL B C 1
ATOM 3776 O O . VAL B 1 199 ? -7.727 -22.688 -15.727 1 98.88 199 VAL B O 1
ATOM 3779 N N . GLY B 1 200 ? -5.773 -21.5 -15.898 1 98.88 200 GLY B N 1
ATOM 3780 C CA . GLY B 1 200 ? -6.453 -20.297 -16.359 1 98.88 200 GLY B CA 1
ATOM 3781 C C . GLY B 1 200 ? -7.273 -20.516 -17.625 1 98.88 200 GLY B C 1
ATOM 3782 O O . GLY B 1 200 ? -8.438 -20.109 -17.688 1 98.88 200 GLY B O 1
ATOM 3783 N N . LYS B 1 201 ? -6.707 -21.203 -18.562 1 98.69 201 LYS B N 1
ATOM 3784 C CA . LYS B 1 201 ? -7.387 -21.516 -19.812 1 98.69 201 LYS B CA 1
ATOM 3785 C C . LYS B 1 201 ? -8.617 -22.391 -19.578 1 98.69 201 LYS B C 1
ATOM 3787 O O . LYS B 1 201 ? -9.695 -22.094 -20.094 1 98.69 201 LYS B O 1
ATOM 3792 N N . ALA B 1 202 ? -8.453 -23.406 -18.828 1 98.69 202 ALA B N 1
ATOM 3793 C CA . ALA B 1 202 ? -9.531 -24.359 -18.578 1 98.69 202 ALA B CA 1
ATOM 3794 C C . ALA B 1 202 ? -10.719 -23.688 -17.891 1 98.69 202 ALA B C 1
ATOM 3796 O O . ALA B 1 202 ? -11.867 -24.047 -18.141 1 98.69 202 ALA B O 1
ATOM 3797 N N . LEU B 1 203 ? -10.484 -22.734 -17.031 1 98.62 203 LEU B N 1
ATOM 3798 C CA . LEU B 1 203 ? -11.531 -22.078 -16.25 1 98.62 203 LEU B CA 1
ATOM 3799 C C . LEU B 1 203 ? -11.977 -20.781 -16.922 1 98.62 203 LEU B C 1
ATOM 3801 O O . LEU B 1 203 ? -12.867 -20.094 -16.422 1 98.62 203 LEU B O 1
ATOM 3805 N N . ASN B 1 204 ? -11.32 -20.422 -18.062 1 98.38 204 ASN B N 1
ATOM 3806 C CA . ASN B 1 204 ? -11.555 -19.141 -18.734 1 98.38 204 ASN B CA 1
ATOM 3807 C C . ASN B 1 204 ? -11.281 -17.969 -17.797 1 98.38 204 ASN B C 1
ATOM 3809 O O . ASN B 1 204 ? -12.094 -17.047 -17.719 1 98.38 204 ASN B O 1
ATOM 3813 N N . VAL B 1 205 ? -10.289 -18.094 -17 1 98.81 205 VAL B N 1
ATOM 3814 C CA . VAL B 1 205 ? -9.781 -17 -16.172 1 98.81 205 VAL B CA 1
ATOM 3815 C C . VAL B 1 205 ? -8.547 -16.375 -16.844 1 98.81 205 VAL B C 1
ATOM 3817 O O . VAL B 1 205 ? -7.582 -17.078 -17.141 1 98.81 205 VAL B O 1
ATOM 3820 N N . PRO B 1 206 ? -8.594 -15.039 -17.125 1 98.88 206 PRO B N 1
ATOM 3821 C CA . PRO B 1 206 ? -7.418 -14.398 -17.703 1 98.88 206 PRO B CA 1
ATOM 3822 C C . PRO B 1 206 ? -6.152 -14.625 -16.875 1 98.88 206 PRO B C 1
ATOM 3824 O O . PRO B 1 206 ? -6.207 -14.633 -15.648 1 98.88 206 PRO B O 1
ATOM 3827 N N . VAL B 1 207 ? -5.051 -14.781 -17.609 1 98.88 207 VAL B N 1
ATOM 3828 C CA . VAL B 1 207 ? -3.752 -15.008 -16.984 1 98.88 207 VAL B CA 1
ATOM 3829 C C . VAL B 1 207 ? -2.814 -13.852 -17.297 1 98.88 207 VAL B C 1
ATOM 3831 O O . VAL B 1 207 ? -2.656 -13.469 -18.469 1 98.88 207 VAL B O 1
ATOM 3834 N N . ALA B 1 208 ? -2.312 -13.156 -16.266 1 98.56 208 ALA B N 1
ATOM 3835 C CA . ALA B 1 208 ? -1.097 -12.359 -16.422 1 98.56 208 ALA B CA 1
ATOM 3836 C C . ALA B 1 208 ? 0.148 -13.234 -16.328 1 98.56 208 ALA B C 1
ATOM 3838 O O . ALA B 1 208 ? 0.5 -13.703 -15.242 1 98.56 208 ALA B O 1
ATOM 3839 N N . ASP B 1 209 ? 0.774 -13.445 -17.375 1 98.75 209 ASP B N 1
ATOM 3840 C CA . ASP B 1 209 ? 1.847 -14.43 -17.484 1 98.75 209 ASP B CA 1
ATOM 3841 C C . ASP B 1 209 ? 3.178 -13.844 -17.016 1 98.75 209 ASP B C 1
ATOM 3843 O O . ASP B 1 209 ? 4.02 -13.484 -17.844 1 98.75 209 ASP B O 1
ATOM 3847 N N . ILE B 1 210 ? 3.379 -13.859 -15.766 1 98.5 210 ILE B N 1
ATOM 3848 C CA . ILE B 1 210 ? 4.547 -13.258 -15.133 1 98.5 210 ILE B CA 1
ATOM 3849 C C . ILE B 1 210 ? 5.809 -14 -15.562 1 98.5 210 ILE B C 1
ATOM 3851 O O . ILE B 1 210 ? 6.84 -13.383 -15.844 1 98.5 210 ILE B O 1
ATOM 3855 N N . TRP B 1 211 ? 5.75 -15.336 -15.609 1 98.75 211 TRP B N 1
ATOM 3856 C CA . TRP B 1 211 ? 6.902 -16.125 -16.031 1 98.75 211 TRP B CA 1
ATOM 3857 C C . TRP B 1 211 ? 7.402 -15.672 -17.406 1 98.75 211 TRP B C 1
ATOM 3859 O O . TRP B 1 211 ? 8.578 -15.328 -17.562 1 98.75 211 TRP B O 1
ATOM 3869 N N . THR B 1 212 ? 6.57 -15.625 -18.375 1 98.5 212 THR B N 1
ATOM 3870 C CA . THR B 1 212 ? 6.938 -15.25 -19.734 1 98.5 212 THR B CA 1
ATOM 3871 C C . THR B 1 212 ? 7.434 -13.805 -19.781 1 98.5 212 THR B C 1
ATOM 3873 O O . THR B 1 212 ? 8.383 -13.492 -20.5 1 98.5 212 THR B O 1
ATOM 3876 N N . ALA B 1 213 ? 6.727 -12.922 -19.031 1 98.19 213 ALA B N 1
ATOM 3877 C CA . ALA B 1 213 ? 7.148 -11.523 -19 1 98.19 213 ALA B CA 1
ATOM 3878 C C . ALA B 1 213 ? 8.594 -11.398 -18.531 1 98.19 213 ALA B C 1
ATOM 3880 O O . ALA B 1 213 ? 9.375 -10.617 -19.094 1 98.19 213 ALA B O 1
ATOM 3881 N N . PHE B 1 214 ? 8.953 -12.156 -17.469 1 98.31 214 PHE B N 1
ATOM 3882 C CA . PHE B 1 214 ? 10.32 -12.141 -16.969 1 98.31 214 PHE B CA 1
ATOM 3883 C C . PHE B 1 214 ? 11.281 -12.711 -18 1 98.31 214 PHE B C 1
ATOM 3885 O O . PHE B 1 214 ? 12.359 -12.156 -18.234 1 98.31 214 PHE B O 1
ATOM 3892 N N . MET B 1 215 ? 10.898 -13.797 -18.609 1 98.44 215 MET B N 1
ATOM 3893 C CA . MET B 1 215 ? 11.758 -14.43 -19.609 1 98.44 215 MET B CA 1
ATOM 3894 C C . MET B 1 215 ? 11.953 -13.516 -20.812 1 98.44 215 MET B C 1
ATOM 3896 O O . MET B 1 215 ? 13.055 -13.445 -21.359 1 98.44 215 MET B O 1
ATOM 3900 N N . THR B 1 216 ? 10.922 -12.836 -21.219 1 98.25 216 THR B N 1
ATOM 3901 C CA . THR B 1 216 ? 11.016 -11.867 -22.297 1 98.25 216 THR B CA 1
ATOM 3902 C C . THR B 1 216 ? 11.961 -10.727 -21.922 1 98.25 216 THR B C 1
ATOM 3904 O O . THR B 1 216 ? 12.828 -10.344 -22.719 1 98.25 216 THR B O 1
ATOM 3907 N N . ALA B 1 217 ? 11.812 -10.203 -20.703 1 97.5 217 ALA B N 1
ATOM 3908 C CA . ALA B 1 217 ? 12.695 -9.141 -20.234 1 97.5 217 ALA B CA 1
ATOM 3909 C C . ALA B 1 217 ? 14.148 -9.617 -20.188 1 97.5 217 ALA B C 1
ATOM 3911 O O . ALA B 1 217 ? 15.078 -8.828 -20.359 1 97.5 217 ALA B O 1
ATOM 3912 N N . ALA B 1 218 ? 14.289 -10.93 -19.984 1 97.75 218 ALA B N 1
ATOM 3913 C CA . ALA B 1 218 ? 15.617 -11.531 -19.906 1 97.75 218 ALA B CA 1
ATOM 3914 C C . ALA B 1 218 ? 16.172 -11.812 -21.297 1 97.75 218 ALA B C 1
ATOM 3916 O O . ALA B 1 218 ? 17.312 -12.258 -21.438 1 97.75 218 ALA B O 1
ATOM 3917 N N . GLY B 1 219 ? 15.406 -11.609 -22.312 1 97.5 219 GLY B N 1
ATOM 3918 C CA . GLY B 1 219 ? 15.844 -11.797 -23.688 1 97.5 219 GLY B CA 1
ATOM 3919 C C . GLY B 1 219 ? 15.656 -13.219 -24.188 1 97.5 219 GLY B C 1
ATOM 3920 O O . GLY B 1 219 ? 16.25 -13.617 -25.188 1 97.5 219 GLY B O 1
ATOM 3921 N N . TRP B 1 220 ? 14.898 -13.977 -23.516 1 96.81 220 TRP B N 1
ATOM 3922 C CA . TRP B 1 220 ? 14.695 -15.375 -23.859 1 96.81 220 TRP B CA 1
ATOM 3923 C C . TRP B 1 220 ? 13.555 -15.531 -24.859 1 96.81 220 TRP B C 1
ATOM 3925 O O . TRP B 1 220 ? 12.531 -14.852 -24.75 1 96.81 220 TRP B O 1
ATOM 3935 N N . VAL B 1 221 ? 13.703 -16.453 -25.797 1 94.19 221 VAL B N 1
ATOM 3936 C CA . VAL B 1 221 ? 12.672 -16.859 -26.734 1 94.19 221 VAL B CA 1
ATOM 3937 C C . VAL B 1 221 ? 12.445 -18.375 -26.641 1 94.19 221 VAL B C 1
ATOM 3939 O O . VAL B 1 221 ? 13.375 -19.125 -26.359 1 94.19 221 VAL B O 1
ATOM 3942 N N . GLU B 1 222 ? 11.211 -18.734 -26.891 1 92.12 222 GLU B N 1
ATOM 3943 C CA . GLU B 1 222 ? 10.867 -20.141 -26.812 1 92.12 222 GLU B CA 1
ATOM 3944 C C . GLU B 1 222 ? 11.789 -20.984 -27.688 1 92.12 222 GLU B C 1
ATOM 3946 O O . GLU B 1 222 ? 12.094 -20.609 -28.828 1 92.12 222 GLU B O 1
ATOM 3951 N N . GLY B 1 223 ? 12.242 -22.047 -27.172 1 91.75 223 GLY B N 1
ATOM 3952 C CA . GLY B 1 223 ? 13.141 -22.922 -27.906 1 91.75 223 GLY B CA 1
ATOM 3953 C C . GLY B 1 223 ? 14.586 -22.781 -27.484 1 91.75 223 GLY B C 1
ATOM 3954 O O . GLY B 1 223 ? 15.414 -23.656 -27.766 1 91.75 223 GLY B O 1
ATOM 3955 N N . GLN B 1 224 ? 14.914 -21.703 -26.922 1 94.44 224 GLN B N 1
ATOM 3956 C CA . GLN B 1 224 ? 16.266 -21.484 -26.422 1 94.44 224 GLN B CA 1
ATOM 3957 C C . GLN B 1 224 ? 16.469 -22.156 -25.062 1 94.44 224 GLN B C 1
ATOM 3959 O O . GLN B 1 224 ? 15.5 -22.516 -24.391 1 94.44 224 GLN B O 1
ATOM 3964 N N . PRO B 1 225 ? 17.781 -22.359 -24.75 1 95.38 225 PRO B N 1
ATOM 3965 C CA . PRO B 1 225 ? 18.047 -22.906 -23.406 1 95.38 225 PRO B CA 1
ATOM 3966 C C . PRO B 1 225 ? 17.469 -22.031 -22.297 1 95.38 225 PRO B C 1
ATOM 3968 O O . PRO B 1 225 ? 17.406 -20.797 -22.453 1 95.38 225 PRO B O 1
ATOM 3971 N N . LEU B 1 226 ? 17.141 -22.641 -21.25 1 97.06 226 LEU B N 1
ATOM 3972 C CA . LEU B 1 226 ? 16.344 -22.016 -20.203 1 97.06 226 LEU B CA 1
ATOM 3973 C C . LEU B 1 226 ? 17.203 -21.141 -19.297 1 97.06 226 LEU B C 1
ATOM 3975 O O . LEU B 1 226 ? 17.938 -21.672 -18.453 1 97.06 226 LEU B O 1
ATOM 3979 N N . PRO B 1 227 ? 17.062 -19.812 -19.406 1 96.88 227 PRO B N 1
ATOM 3980 C CA . PRO B 1 227 ? 17.781 -18.969 -18.438 1 96.88 227 PRO B CA 1
ATOM 3981 C C . PRO B 1 227 ? 17.438 -19.312 -16.984 1 96.88 227 PRO B C 1
ATOM 3983 O O . PRO B 1 227 ? 16.297 -19.672 -16.688 1 96.88 227 PRO B O 1
ATOM 3986 N N . GLY B 1 228 ? 18.438 -19.031 -16.062 1 96.94 228 GLY B N 1
ATOM 3987 C CA . GLY B 1 228 ? 18.25 -19.328 -14.656 1 96.94 228 GLY B CA 1
ATOM 3988 C C . GLY B 1 228 ? 18.719 -20.734 -14.281 1 96.94 228 GLY B C 1
ATOM 3989 O O . GLY B 1 228 ? 18.953 -21.016 -13.109 1 96.94 228 GLY B O 1
ATOM 3990 N N . SER B 1 229 ? 18.734 -21.641 -15.242 1 96.75 229 SER B N 1
ATOM 3991 C CA . SER B 1 229 ? 19.281 -22.984 -15.023 1 96.75 229 SER B CA 1
ATOM 3992 C C . SER B 1 229 ? 20.797 -22.984 -15 1 96.75 229 SER B C 1
ATOM 3994 O O . SER B 1 229 ? 21.438 -22.297 -15.812 1 96.75 229 SER B O 1
ATOM 3996 N N . ARG B 1 230 ? 21.359 -23.781 -14.164 1 94.5 230 ARG B N 1
ATOM 3997 C CA . ARG B 1 230 ? 22.812 -23.891 -14.094 1 94.5 230 ARG B CA 1
ATOM 3998 C C . ARG B 1 230 ? 23.359 -24.703 -15.25 1 94.5 230 ARG B C 1
ATOM 4000 O O . ARG B 1 230 ? 24.578 -24.812 -15.43 1 94.5 230 ARG B O 1
ATOM 4007 N N . ASP B 1 231 ? 22.469 -25.219 -16.031 1 94.75 231 ASP B N 1
ATOM 4008 C CA . ASP B 1 231 ? 22.875 -25.969 -17.219 1 94.75 231 ASP B CA 1
ATOM 4009 C C . ASP B 1 231 ? 23.312 -25.031 -18.328 1 94.75 231 ASP B C 1
ATOM 4011 O O . ASP B 1 231 ? 23.875 -25.469 -19.344 1 94.75 231 ASP B O 1
ATOM 4015 N N . VAL B 1 232 ? 23 -23.781 -18.281 1 96.25 232 VAL B N 1
ATOM 4016 C CA . VAL B 1 232 ? 23.375 -22.75 -19.234 1 96.25 232 VAL B CA 1
ATOM 4017 C C . VAL B 1 232 ? 24.062 -21.594 -18.5 1 96.25 232 VAL B C 1
ATOM 4019 O O . VAL B 1 232 ? 23.984 -21.5 -17.281 1 96.25 232 VAL B O 1
ATOM 4022 N N . PRO B 1 233 ? 24.781 -20.734 -19.203 1 96.31 233 PRO B N 1
ATOM 4023 C CA . PRO B 1 233 ? 25.422 -19.609 -18.531 1 96.31 233 PRO B CA 1
ATOM 4024 C C . PRO B 1 233 ? 24.422 -18.688 -17.828 1 96.31 233 PRO B C 1
ATOM 4026 O O . PRO B 1 233 ? 23.266 -18.578 -18.266 1 96.31 233 PRO B O 1
ATOM 4029 N N . ALA B 1 234 ? 24.938 -18.141 -16.828 1 97.06 234 ALA B N 1
ATOM 4030 C CA . ALA B 1 234 ? 24.109 -17.203 -16.062 1 97.06 234 ALA B CA 1
ATOM 4031 C C . ALA B 1 234 ? 23.578 -16.094 -16.969 1 97.06 234 ALA B C 1
ATOM 4033 O O . ALA B 1 234 ? 24.297 -15.594 -17.844 1 97.06 234 ALA B O 1
ATOM 4034 N N . ASN B 1 235 ? 22.359 -15.734 -16.844 1 98 235 ASN B N 1
ATOM 4035 C CA . ASN B 1 235 ? 21.719 -14.656 -17.578 1 98 235 ASN B CA 1
ATOM 4036 C C . ASN B 1 235 ? 21.641 -13.375 -16.75 1 98 235 ASN B C 1
ATOM 4038 O O . ASN B 1 235 ? 20.844 -13.273 -15.82 1 98 235 ASN B O 1
ATOM 4042 N N . LYS B 1 236 ? 22.406 -12.359 -17.078 1 97.94 236 LYS B N 1
ATOM 4043 C CA . LYS B 1 236 ? 22.547 -11.141 -16.281 1 97.94 236 LYS B CA 1
ATOM 4044 C C . LYS B 1 236 ? 21.25 -10.344 -16.25 1 97.94 236 LYS B C 1
ATOM 4046 O O . LYS B 1 236 ? 20.938 -9.695 -15.258 1 97.94 236 LYS B O 1
ATOM 4051 N N . LYS B 1 237 ? 20.516 -10.391 -17.328 1 98.19 237 LYS B N 1
ATOM 4052 C CA . LYS B 1 237 ? 19.25 -9.664 -17.391 1 98.19 237 LYS B CA 1
ATOM 4053 C C . LYS B 1 237 ? 18.219 -10.266 -16.438 1 98.19 237 LYS B C 1
ATOM 4055 O O . LYS B 1 237 ? 17.484 -9.539 -15.766 1 98.19 237 LYS B O 1
ATOM 4060 N N . LEU B 1 238 ? 18.141 -11.57 -16.359 1 98.31 238 LEU B N 1
ATOM 4061 C CA . LEU B 1 238 ? 17.25 -12.211 -15.391 1 98.31 238 LEU B CA 1
ATOM 4062 C C . LEU B 1 238 ? 17.688 -11.914 -13.961 1 98.31 238 LEU B C 1
ATOM 4064 O O . LEU B 1 238 ? 16.859 -11.594 -13.109 1 98.31 238 LEU B O 1
ATOM 4068 N N . GLN B 1 239 ? 18.984 -11.992 -13.711 1 97.31 239 GLN B N 1
ATOM 4069 C CA . GLN B 1 239 ? 19.531 -11.734 -12.391 1 97.31 239 GLN B CA 1
ATOM 4070 C C . GLN B 1 239 ? 19.203 -10.312 -11.922 1 97.31 239 GLN B C 1
ATOM 4072 O O . GLN B 1 239 ? 19.016 -10.078 -10.727 1 97.31 239 GLN B O 1
ATOM 4077 N N . ALA B 1 240 ? 19.094 -9.461 -12.875 1 95.56 240 ALA B N 1
ATOM 4078 C CA . ALA B 1 240 ? 18.844 -8.055 -12.562 1 95.56 240 ALA B CA 1
ATOM 4079 C C . ALA B 1 240 ? 17.391 -7.828 -12.141 1 95.56 240 ALA B C 1
ATOM 4081 O O . ALA B 1 240 ? 17.031 -6.738 -11.68 1 95.56 240 ALA B O 1
ATOM 4082 N N . LEU B 1 241 ? 16.578 -8.828 -12.211 1 94.25 241 LEU B N 1
ATOM 4083 C CA . LEU B 1 241 ? 15.164 -8.711 -11.859 1 94.25 241 LEU B CA 1
ATOM 4084 C C . LEU B 1 241 ? 14.875 -9.359 -10.516 1 94.25 241 LEU B C 1
ATOM 4086 O O . LEU B 1 241 ? 13.789 -9.211 -9.961 1 94.25 241 LEU B O 1
ATOM 4090 N N . LEU B 1 242 ? 15.883 -10.109 -10 1 93.25 242 LEU B N 1
ATOM 4091 C CA . LEU B 1 242 ? 15.703 -10.898 -8.789 1 93.25 242 LEU B CA 1
ATOM 4092 C C . LEU B 1 242 ? 16.734 -10.516 -7.727 1 93.25 242 LEU B C 1
ATOM 4094 O O . LEU B 1 242 ? 17.859 -10.156 -8.055 1 93.25 242 LEU B O 1
ATOM 4098 N N . SER B 1 243 ? 16.359 -10.594 -6.469 1 88.06 243 SER B N 1
ATOM 4099 C CA . SER B 1 243 ? 17.281 -10.219 -5.395 1 88.06 243 SER B CA 1
ATOM 4100 C C . SER B 1 243 ? 18.062 -11.422 -4.883 1 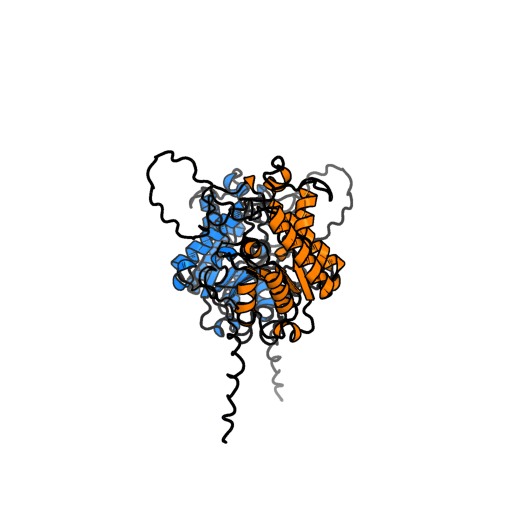88.06 243 SER B C 1
ATOM 4102 O O . SER B 1 243 ? 19.188 -11.281 -4.414 1 88.06 243 SER B O 1
ATOM 4104 N N . ASP B 1 244 ? 17.422 -12.609 -4.957 1 89.75 244 ASP B N 1
ATOM 4105 C CA . ASP B 1 244 ? 18.047 -13.805 -4.398 1 89.75 244 ASP B CA 1
ATOM 4106 C C . ASP B 1 244 ? 17.703 -15.047 -5.219 1 89.75 244 ASP B C 1
ATOM 4108 O O . ASP B 1 244 ? 17.688 -16.156 -4.695 1 89.75 244 ASP B O 1
ATOM 4112 N N . GLY B 1 245 ? 17.297 -14.805 -6.441 1 95.06 245 GLY B N 1
ATOM 4113 C CA . GLY B 1 245 ? 16.953 -15.898 -7.336 1 95.06 245 GLY B CA 1
ATOM 4114 C C . GLY B 1 245 ? 15.477 -16.266 -7.301 1 95.06 245 GLY B C 1
ATOM 4115 O O . GLY B 1 245 ? 15 -17.031 -8.133 1 95.06 245 GLY B O 1
ATOM 4116 N N . LEU B 1 246 ? 14.75 -15.703 -6.336 1 93.81 246 LEU B N 1
ATOM 4117 C CA . LEU B 1 246 ? 13.328 -16 -6.152 1 93.81 246 LEU B CA 1
ATOM 4118 C C . LEU B 1 246 ? 12.516 -14.719 -6.043 1 93.81 246 LEU B C 1
ATOM 4120 O O . LEU B 1 246 ? 11.578 -14.508 -6.812 1 93.81 246 LEU B O 1
ATOM 4124 N N . HIS B 1 247 ? 12.984 -13.852 -5.133 1 91.69 247 HIS B N 1
ATOM 4125 C CA . HIS B 1 247 ? 12.234 -12.633 -4.855 1 91.69 247 HIS B CA 1
ATOM 4126 C C . HIS B 1 247 ? 12.586 -11.531 -5.848 1 91.69 247 HIS B C 1
ATOM 4128 O O . HIS B 1 247 ? 13.719 -11.461 -6.328 1 91.69 247 HIS B O 1
ATOM 4134 N N . PHE B 1 248 ? 11.625 -10.672 -6.066 1 89.19 248 PHE B N 1
ATOM 4135 C CA . PHE B 1 248 ? 11.805 -9.586 -7.023 1 89.19 248 PHE B CA 1
ATOM 4136 C C . PHE B 1 248 ? 12.617 -8.453 -6.41 1 89.19 248 PHE B C 1
ATOM 4138 O O . PHE B 1 248 ? 12.5 -8.172 -5.215 1 89.19 248 PHE B O 1
ATOM 4145 N N . ASN B 1 249 ? 13.414 -7.891 -7.152 1 83.81 249 ASN B N 1
ATOM 4146 C CA . ASN B 1 249 ? 13.867 -6.535 -6.848 1 83.81 249 ASN B CA 1
ATOM 4147 C C . ASN B 1 249 ? 12.977 -5.488 -7.504 1 83.81 249 ASN B C 1
ATOM 4149 O O . ASN B 1 249 ? 11.961 -5.824 -8.117 1 83.81 249 ASN B O 1
ATOM 4153 N N . PRO B 1 250 ? 13.156 -4.199 -7.348 1 79 250 PRO B N 1
ATOM 4154 C CA . PRO B 1 250 ? 12.25 -3.195 -7.898 1 79 250 PRO B CA 1
ATOM 4155 C C . PRO B 1 250 ? 12.023 -3.359 -9.398 1 79 250 PRO B C 1
ATOM 4157 O O . PRO B 1 250 ? 10.906 -3.203 -9.883 1 79 250 PRO B O 1
ATOM 4160 N N . ALA B 1 251 ? 13.07 -3.66 -10.109 1 85.81 251 ALA B N 1
ATOM 4161 C CA . ALA B 1 251 ? 12.93 -3.877 -11.547 1 85.81 251 ALA B CA 1
ATOM 4162 C C . ALA B 1 251 ? 12.016 -5.062 -11.836 1 85.81 251 ALA B C 1
ATOM 4164 O O . ALA B 1 251 ? 11.227 -5.031 -12.781 1 85.81 251 ALA B O 1
ATOM 4165 N N . GLY B 1 252 ? 12.156 -6.113 -11.055 1 90.56 252 GLY B N 1
ATOM 4166 C CA . GLY B 1 252 ? 11.266 -7.254 -11.188 1 90.56 252 GLY B CA 1
ATOM 4167 C C . GLY B 1 252 ? 9.812 -6.918 -10.898 1 90.56 252 GLY B C 1
ATOM 4168 O O . GLY B 1 252 ? 8.914 -7.359 -11.617 1 90.56 252 GLY B O 1
ATOM 4169 N N . TYR B 1 253 ? 9.57 -6.133 -9.883 1 87.31 253 TYR B N 1
ATOM 4170 C CA . TYR B 1 253 ? 8.211 -5.711 -9.57 1 87.31 253 TYR B CA 1
ATOM 4171 C C . TYR B 1 253 ? 7.637 -4.855 -10.695 1 87.31 253 TYR B C 1
ATOM 4173 O O . TYR B 1 253 ? 6.434 -4.898 -10.969 1 87.31 253 TYR B O 1
ATOM 4181 N N . GLN B 1 254 ? 8.484 -4.086 -11.305 1 85.94 254 GLN B N 1
ATOM 4182 C CA . GLN B 1 254 ? 8.016 -3.291 -12.438 1 85.94 254 GLN B CA 1
ATOM 4183 C C . GLN B 1 254 ? 7.527 -4.188 -13.57 1 85.94 254 GLN B C 1
ATOM 4185 O O . GLN B 1 254 ? 6.496 -3.912 -14.188 1 85.94 254 GLN B O 1
ATOM 4190 N N . VAL B 1 255 ? 8.305 -5.219 -13.844 1 91.56 255 VAL B N 1
ATOM 4191 C CA . VAL B 1 255 ? 7.887 -6.172 -14.867 1 91.56 255 VAL B CA 1
ATOM 4192 C C . VAL B 1 255 ? 6.523 -6.754 -14.508 1 91.56 255 VAL B C 1
ATOM 4194 O O . VAL B 1 255 ? 5.641 -6.855 -15.367 1 91.56 255 VAL B O 1
ATOM 4197 N N . MET B 1 256 ? 6.316 -7.102 -13.227 1 91.56 256 MET B N 1
ATOM 4198 C CA . MET B 1 256 ? 5.043 -7.645 -12.758 1 91.56 256 MET B CA 1
ATOM 4199 C C . MET B 1 256 ? 3.926 -6.621 -12.93 1 91.56 256 MET B C 1
ATOM 4201 O O . MET B 1 256 ? 2.852 -6.949 -13.43 1 91.56 256 MET B O 1
ATOM 4205 N N . TYR B 1 257 ? 4.172 -5.41 -12.508 1 87 257 TYR B N 1
ATOM 4206 C CA . TYR B 1 257 ? 3.16 -4.359 -12.586 1 87 257 TYR B CA 1
ATOM 4207 C C . TYR B 1 257 ? 2.734 -4.121 -14.031 1 87 257 TYR B C 1
ATOM 4209 O O . TYR B 1 257 ? 1.543 -3.996 -14.32 1 87 257 TYR B O 1
ATOM 4217 N N . ASP B 1 258 ? 3.719 -4.074 -14.906 1 90.31 258 ASP B N 1
ATOM 4218 C CA . ASP B 1 258 ? 3.424 -3.854 -16.312 1 90.31 258 ASP B CA 1
ATOM 4219 C C . ASP B 1 258 ? 2.551 -4.977 -16.875 1 90.31 258 ASP B C 1
ATOM 4221 O O . ASP B 1 258 ? 1.574 -4.715 -17.578 1 90.31 258 ASP B O 1
ATOM 4225 N N . GLU B 1 259 ? 2.912 -6.133 -16.562 1 94.94 259 GLU B N 1
ATOM 4226 C CA . GLU B 1 259 ? 2.17 -7.277 -17.094 1 94.94 259 GLU B CA 1
ATOM 4227 C C . GLU B 1 259 ? 0.76 -7.332 -16.516 1 94.94 259 GLU B C 1
ATOM 4229 O O . GLU B 1 259 ? -0.2 -7.637 -17.219 1 94.94 259 GLU B O 1
ATOM 4234 N N . VAL B 1 260 ? 0.603 -7.082 -15.219 1 94.5 260 VAL B N 1
ATOM 4235 C CA . VAL B 1 260 ? -0.701 -7.078 -14.562 1 94.5 260 VAL B CA 1
ATOM 4236 C C . VAL B 1 260 ? -1.573 -5.973 -15.156 1 94.5 260 VAL B C 1
ATOM 4238 O O . VAL B 1 260 ? -2.742 -6.203 -15.477 1 94.5 260 VAL B O 1
ATOM 4241 N N . THR B 1 261 ? -0.992 -4.801 -15.312 1 92.12 261 THR B N 1
ATOM 4242 C CA . THR B 1 261 ? -1.727 -3.68 -15.883 1 92.12 261 THR B CA 1
ATOM 4243 C C . THR B 1 261 ? -2.158 -3.986 -17.312 1 92.12 261 THR B C 1
ATOM 4245 O O . THR B 1 261 ? -3.287 -3.688 -17.703 1 92.12 261 THR B O 1
ATOM 4248 N N . ARG B 1 262 ? -1.255 -4.555 -18.094 1 95.5 262 ARG B N 1
ATOM 4249 C CA . ARG B 1 262 ? -1.599 -4.961 -19.453 1 95.5 262 ARG B CA 1
ATOM 4250 C C . ARG B 1 262 ? -2.768 -5.938 -19.453 1 95.5 262 ARG B C 1
ATOM 4252 O O . ARG B 1 262 ? -3.701 -5.801 -20.234 1 95.5 262 ARG B O 1
ATOM 4259 N N . ALA B 1 263 ? -2.699 -6.938 -18.594 1 97.44 263 ALA B N 1
ATOM 4260 C CA . ALA B 1 263 ? -3.75 -7.949 -18.531 1 97.44 263 ALA B CA 1
ATOM 4261 C C . ALA B 1 263 ? -5.09 -7.32 -18.156 1 97.44 263 ALA B C 1
ATOM 4263 O O . ALA B 1 263 ? -6.125 -7.676 -18.719 1 97.44 263 ALA B O 1
ATOM 4264 N N . ILE B 1 264 ? -5.102 -6.379 -17.188 1 96.44 264 ILE B N 1
ATOM 4265 C CA . ILE B 1 264 ? -6.328 -5.699 -16.797 1 96.44 264 ILE B CA 1
ATOM 4266 C C . ILE B 1 264 ? -6.898 -4.922 -17.969 1 96.44 264 ILE B C 1
ATOM 4268 O O . ILE B 1 264 ? -8.094 -5.016 -18.266 1 96.44 264 ILE B O 1
ATOM 4272 N N . ARG B 1 265 ? -6.035 -4.211 -18.656 1 96.5 265 ARG B N 1
ATOM 4273 C CA . ARG B 1 265 ? -6.473 -3.422 -19.797 1 96.5 265 ARG B CA 1
ATOM 4274 C C . ARG B 1 265 ? -7.082 -4.316 -20.875 1 96.5 265 ARG B C 1
ATOM 4276 O O . ARG B 1 265 ? -8.07 -3.943 -21.516 1 96.5 265 ARG B O 1
ATOM 4283 N N . THR B 1 266 ? -6.5 -5.43 -21.062 1 98.19 266 THR B N 1
ATOM 4284 C CA . THR B 1 266 ? -6.91 -6.344 -22.125 1 98.19 266 THR B CA 1
ATOM 4285 C C . THR B 1 266 ? -8.211 -7.059 -21.75 1 98.19 266 THR B C 1
ATOM 4287 O O . THR B 1 266 ? -9.133 -7.133 -22.562 1 98.19 266 THR B O 1
ATOM 4290 N N . HIS B 1 267 ? -8.328 -7.508 -20.516 1 98.5 267 HIS B N 1
ATOM 4291 C CA . HIS B 1 267 ? -9.398 -8.438 -20.188 1 98.5 267 HIS B CA 1
ATOM 4292 C C . HIS B 1 267 ? -10.508 -7.75 -19.391 1 98.5 267 HIS B C 1
ATOM 4294 O O . HIS B 1 267 ? -11.641 -8.219 -19.359 1 98.5 267 HIS B O 1
ATOM 4300 N N . TYR B 1 268 ? -10.172 -6.695 -18.688 1 98.06 268 TYR B N 1
ATOM 4301 C CA . TYR B 1 268 ? -11.125 -5.934 -17.891 1 98.06 268 TYR B CA 1
ATOM 4302 C C . TYR B 1 268 ? -10.961 -4.438 -18.125 1 98.06 268 TYR B C 1
ATOM 4304 O O . TYR B 1 268 ? -10.703 -3.672 -17.203 1 98.06 268 TYR B O 1
ATOM 4312 N N . PRO B 1 269 ? -11.18 -3.99 -19.359 1 97.19 269 PRO B N 1
ATOM 4313 C CA . PRO B 1 269 ? -10.961 -2.58 -19.672 1 97.19 269 PRO B CA 1
ATOM 4314 C C . PRO B 1 269 ? -11.75 -1.636 -18.766 1 97.19 269 PRO B C 1
ATOM 4316 O O . PRO B 1 269 ? -11.32 -0.505 -18.531 1 97.19 269 PRO B O 1
ATOM 4319 N N . HIS B 1 270 ? -12.875 -2.055 -18.219 1 97.06 270 HIS B N 1
ATOM 4320 C CA . HIS B 1 270 ? -13.688 -1.221 -17.344 1 97.06 270 HIS B CA 1
ATOM 4321 C C . HIS B 1 270 ? -12.992 -0.981 -16 1 97.06 270 HIS B C 1
ATOM 4323 O O . HIS B 1 270 ? -13.406 -0.114 -15.227 1 97.06 270 HIS B O 1
ATOM 4329 N N . LEU B 1 271 ? -11.93 -1.74 -15.727 1 96.44 271 LEU B N 1
ATOM 4330 C CA . LEU B 1 271 ? -11.172 -1.57 -14.484 1 96.44 271 LEU B CA 1
ATOM 4331 C C . LEU B 1 271 ? -9.883 -0.801 -14.734 1 96.44 271 LEU B C 1
ATOM 4333 O O . LEU B 1 271 ? -9.102 -0.568 -13.812 1 96.44 271 LEU B O 1
ATOM 4337 N N . THR B 1 272 ? -9.633 -0.437 -15.977 1 94.25 272 THR B N 1
ATOM 4338 C CA . THR B 1 272 ? -8.461 0.39 -16.266 1 94.25 272 THR B CA 1
ATOM 4339 C C . THR B 1 272 ? -8.586 1.747 -15.57 1 94.25 272 THR B C 1
ATOM 4341 O O . THR B 1 272 ? -9.656 2.357 -15.578 1 94.25 272 THR B O 1
ATOM 4344 N N . PRO B 1 273 ? -7.508 2.242 -14.891 1 88.38 273 PRO B N 1
ATOM 4345 C CA . PRO B 1 273 ? -7.59 3.469 -14.094 1 88.38 273 PRO B CA 1
ATOM 4346 C C . PRO B 1 273 ? -8.312 4.602 -14.828 1 88.38 273 PRO B C 1
ATOM 4348 O O . PRO B 1 273 ? -9.148 5.285 -14.234 1 88.38 273 PRO B O 1
ATOM 4351 N N . GLY B 1 274 ? -8.094 4.844 -16.016 1 88.44 274 GLY B N 1
ATOM 4352 C CA . GLY B 1 274 ? -8.734 5.898 -16.781 1 88.44 274 GLY B CA 1
ATOM 4353 C C . GLY B 1 274 ? -10.227 5.688 -16.953 1 88.44 274 GLY B C 1
ATOM 4354 O O . GLY B 1 274 ? -10.961 6.629 -17.281 1 88.44 274 GLY B O 1
ATOM 4355 N N . ASN B 1 275 ? -10.688 4.488 -16.703 1 92.75 275 ASN B N 1
ATOM 4356 C CA . ASN B 1 275 ? -12.086 4.152 -16.922 1 92.75 275 ASN B CA 1
ATOM 4357 C C . ASN B 1 275 ? -12.828 3.996 -15.594 1 92.75 275 ASN B C 1
ATOM 4359 O O . ASN B 1 275 ? -14.031 3.713 -15.578 1 92.75 275 ASN B O 1
ATOM 4363 N N . VAL B 1 276 ? -12.141 4.133 -14.492 1 92.62 276 VAL B N 1
ATOM 4364 C CA . VAL B 1 276 ? -12.742 4.035 -13.164 1 92.62 276 VAL B CA 1
ATOM 4365 C C . VAL B 1 276 ? -12.969 5.434 -12.594 1 92.62 276 VAL B C 1
ATOM 4367 O O . VAL B 1 276 ? -12.039 6.242 -12.523 1 92.62 276 VAL B O 1
ATOM 4370 N N . PRO B 1 277 ? -14.156 5.734 -12.234 1 90.88 277 PRO B N 1
ATOM 4371 C CA . PRO B 1 277 ? -14.422 7.062 -11.672 1 90.88 277 PRO B CA 1
ATOM 4372 C C . PRO B 1 277 ? -13.656 7.32 -10.375 1 90.88 277 PRO B C 1
ATOM 4374 O O . PRO B 1 277 ? -13.453 6.402 -9.578 1 90.88 277 PRO B O 1
ATOM 4377 N N . ILE B 1 278 ? -13.305 8.586 -10.156 1 89.94 278 ILE B N 1
ATOM 4378 C CA . ILE B 1 278 ? -12.656 9.016 -8.922 1 89.94 278 ILE B CA 1
ATOM 4379 C C . ILE B 1 278 ? -13.719 9.414 -7.898 1 89.94 278 ILE B C 1
ATOM 4381 O O . ILE B 1 278 ? -14.703 10.062 -8.242 1 89.94 278 ILE B O 1
ATOM 4385 N N . HIS B 1 279 ? -13.797 8.961 -6.648 1 89.06 279 HIS B N 1
ATOM 4386 C CA . HIS B 1 279 ? -14.812 9.227 -5.633 1 89.06 279 HIS B CA 1
ATOM 4387 C C . HIS B 1 279 ? -14.781 10.688 -5.199 1 89.06 279 HIS B C 1
ATOM 4389 O O . HIS B 1 279 ? -15.836 11.289 -4.973 1 89.06 279 HIS B O 1
ATOM 4395 N N . PHE B 1 280 ? -13.688 11.414 -5.027 1 91.56 280 PHE B N 1
ATOM 4396 C CA . PHE B 1 280 ? -13.539 12.781 -4.555 1 91.56 280 PHE B CA 1
ATOM 4397 C C . PHE B 1 280 ? -12.812 13.641 -5.586 1 91.56 280 PHE B C 1
ATOM 4399 O O . PHE B 1 280 ? -11.734 13.266 -6.062 1 91.56 280 PHE B O 1
ATOM 4406 N N . PRO B 1 281 ? -13.438 14.75 -5.91 1 90.62 281 PRO B N 1
ATOM 4407 C CA . PRO B 1 281 ? -12.945 15.539 -7.039 1 90.62 281 PRO B CA 1
ATOM 4408 C C . PRO B 1 281 ? -11.578 16.172 -6.77 1 90.62 281 PRO B C 1
ATOM 4410 O O . PRO B 1 281 ? -11.125 16.203 -5.625 1 90.62 281 PRO B O 1
ATOM 4413 N N . PRO B 1 282 ? -10.977 16.672 -7.832 1 90.62 282 PRO B N 1
ATOM 4414 C CA . PRO B 1 282 ? -9.75 17.453 -7.652 1 90.62 282 PRO B CA 1
ATOM 4415 C C . PRO B 1 282 ? -9.961 18.688 -6.773 1 90.62 282 PRO B C 1
ATOM 4417 O O . PRO B 1 282 ? -11.102 19.141 -6.613 1 90.62 282 PRO B O 1
ATOM 4420 N N . TRP B 1 283 ? -8.93 19.125 -6.188 1 92.19 283 TRP B N 1
ATOM 4421 C CA . TRP B 1 283 ? -9.039 20.141 -5.133 1 92.19 283 TRP B CA 1
ATOM 4422 C C . TRP B 1 283 ? -9.688 21.406 -5.664 1 92.19 283 TRP B C 1
ATOM 4424 O O . TRP B 1 283 ? -10.352 22.125 -4.918 1 92.19 283 TRP B O 1
ATOM 4434 N N . GLN B 1 284 ? -9.531 21.656 -6.934 1 91.12 284 GLN B N 1
ATOM 4435 C CA . GLN B 1 284 ? -10.07 22.875 -7.527 1 91.12 284 GLN B CA 1
ATOM 4436 C C . GLN B 1 284 ? -11.594 22.906 -7.449 1 91.12 284 GLN B C 1
ATOM 4438 O O . GLN B 1 284 ? -12.195 23.984 -7.406 1 91.12 284 GLN B O 1
ATOM 4443 N N . THR B 1 285 ? -12.188 21.703 -7.438 1 91.69 285 THR B N 1
ATOM 4444 C CA . THR B 1 285 ? -13.648 21.625 -7.449 1 91.69 285 THR B CA 1
ATOM 4445 C C . THR B 1 285 ? -14.164 20.953 -6.188 1 91.69 285 THR B C 1
ATOM 4447 O O . THR B 1 285 ? -15.367 20.734 -6.043 1 91.69 285 THR B O 1
ATOM 4450 N N . ALA B 1 286 ? -13.25 20.609 -5.297 1 92.19 286 ALA B N 1
ATOM 4451 C CA . ALA B 1 286 ? -13.648 19.922 -4.066 1 92.19 286 ALA B CA 1
ATOM 4452 C C . ALA B 1 286 ? -14.414 20.875 -3.143 1 92.19 286 ALA B C 1
ATOM 4454 O O . ALA B 1 286 ? -14.109 22.062 -3.064 1 92.19 286 ALA B O 1
ATOM 4455 N N . PRO B 1 287 ? -15.438 20.344 -2.436 1 88.44 287 PRO B N 1
ATOM 4456 C CA . PRO B 1 287 ? -16.203 21.188 -1.513 1 88.44 287 PRO B CA 1
ATOM 4457 C C . PRO B 1 287 ? -15.352 21.734 -0.365 1 88.44 287 PRO B C 1
ATOM 4459 O O . PRO B 1 287 ? -14.375 21.094 0.034 1 88.44 287 PRO B O 1
ATOM 4462 N N . LYS B 1 288 ? -15.742 22.953 0.01 1 86.06 288 LYS B N 1
ATOM 4463 C CA . LYS B 1 288 ? -15.117 23.594 1.163 1 86.06 288 LYS B CA 1
ATOM 4464 C C . LYS B 1 288 ? -16.156 23.969 2.213 1 86.06 288 LYS B C 1
ATOM 4466 O O . LYS B 1 288 ? -17.25 24.406 1.873 1 86.06 288 LYS B O 1
ATOM 4471 N N . LEU B 1 289 ? -15.867 23.656 3.461 1 76.5 289 LEU B N 1
ATOM 4472 C CA . LEU B 1 289 ? -16.797 24.078 4.504 1 76.5 289 LEU B CA 1
ATOM 4473 C C . LEU B 1 289 ? -16.391 25.438 5.062 1 76.5 289 LEU B C 1
ATOM 4475 O O . LEU B 1 289 ? -15.203 25.766 5.117 1 76.5 289 LEU B O 1
#

Solvent-accessible surface area (backbone atoms only — not comparable to full-atom values): 32080 Å² total; per-residue (Å²): 134,84,76,76,75,73,73,70,80,74,83,81,76,73,61,66,68,56,82,66,38,26,35,37,40,37,25,16,41,64,44,44,50,62,67,39,28,53,5,57,31,42,39,55,70,72,72,80,64,82,70,76,45,73,60,54,58,25,56,63,43,41,44,71,42,77,47,28,36,56,66,35,26,43,45,33,48,54,55,47,43,56,22,61,56,66,54,70,86,55,41,50,50,47,32,40,35,43,41,51,37,62,41,17,34,27,39,86,92,45,90,57,34,41,59,67,71,57,43,50,51,35,50,52,50,56,78,63,32,68,72,57,65,69,35,81,70,44,40,63,38,37,33,28,25,54,66,35,30,47,82,47,51,50,69,68,60,38,90,51,85,52,84,70,81,70,77,75,82,74,81,79,74,79,61,72,77,65,82,47,67,75,48,60,48,28,71,48,31,49,51,46,25,53,46,44,52,48,51,24,60,76,70,71,36,54,62,26,56,37,29,58,53,50,37,48,73,41,70,55,55,93,88,55,84,60,66,20,26,83,89,45,72,84,42,66,55,47,52,63,25,30,71,49,21,68,43,60,28,45,62,27,48,48,54,45,47,52,43,46,52,50,39,37,46,72,76,37,49,70,70,26,54,92,57,43,70,66,78,68,66,58,43,92,73,39,58,69,107,136,84,79,75,74,75,72,68,82,75,83,81,75,74,61,67,69,54,81,66,37,27,34,37,42,37,26,15,42,63,44,45,52,62,70,34,28,49,3,62,29,42,52,58,64,59,79,78,58,80,76,74,42,73,60,54,56,26,56,62,44,40,45,70,43,77,48,28,36,52,68,35,27,43,45,32,46,55,53,46,42,56,23,62,56,67,53,69,85,55,41,50,51,48,32,41,34,42,40,50,39,62,41,18,33,27,39,86,92,45,91,57,34,42,58,67,72,57,43,50,50,34,52,52,49,57,78,63,32,69,73,57,63,69,35,80,70,45,40,63,38,38,34,28,22,54,66,35,29,47,81,48,51,52,72,70,60,39,92,49,87,52,83,68,81,71,80,72,84,74,83,80,74,79,62,73,79,64,83,47,70,77,48,59,46,26,71,49,31,48,52,45,24,52,47,43,52,49,52,24,59,76,70,72,34,53,62,26,57,37,28,58,53,48,37,47,72,41,69,54,56,92,88,55,84,61,66,21,26,84,88,44,72,84,42,69,56,46,51,64,24,30,70,50,21,68,43,62,25,42,61,27,48,48,55,45,49,51,43,46,52,49,38,36,45,71,76,38,47,70,69,26,55,94,56,44,70,66,81,68,65,58,44,91,74,40,60,69,106

pLDDT: mean 82.39, std 24.29, range [26.0, 98.94]

Sequence (578 aa):
MLIKHTVIPEASSSPPYVEYEQFIIFGDSITQGSCDQGRGFAFSPALQSGGITLSLNYIRRFDIINRGFSGYTSQQALAIFPSFFPPVQKAKVRLMIVFFGANDAVLPGFEQHVPLPTYEANLRKILTHPLIKEHKETNLLLLTPPPVDEYQFSAADTDTDMGTDTGTATPSGTPEPASVAVMRKASQTKKYADACRQVGKALNVPVADIWTAFMTAAGWVEGQPLPGSRDVPANKKLQALLSDGLHFNPAGYQVMYDEVTRAIRTHYPHLTPGNVPIHFPPWQTAPKLMLIKHTVIPEASSSPPYVEYEQFIIFGDSITQGSCDQGRGFAFSPALQSGGITLSLNYIRRFDIINRGFSGYTSQQALAIFPSFFPPVQKAKVRLMIVFFGANDAVLPGFEQHVPLPTYEANLRKILTHPLIKEHKETNLLLLTPPPVDEYQFSAADTDTDMGTDTGTATPSGTPEPASVAVMRKASQTKKYADACRQVGKALNVPVADIWTAFMTAAGWVEGQPLPGSRDVPANKKLQALLSDGLHFNPAGYQVMYDEVTRAIRTHYPHLTPGNVPIHFPPWQTAPKL

Radius of gyration: 26.49 Å; Cα contacts (8 Å, |Δi|>4): 1061; chains: 2; bounding box: 85×96×52 Å

Nearest PDB structures (foldseek):
  3mil-assembly1_B  TM=8.428E-01  e=1.647E-21  Saccharomyces cerevisiae
  3dci-assembly1_A  TM=6.734E-01  e=3.856E-08  Agrobacterium fabrum str. C58
  4k7j-assembly1_A  TM=6.659E-01  e=7.983E-05  Neisseria meningitidis 4119
  3pt5-assembly1_A  TM=4.631E-01  e=2.377E-01  Escherichia coli O157:H7 str. EDL933
  4e4y-assembly1_A  TM=3.832E-01  e=4.359E+00  Francisella tularensis subsp. tularensis SCHU S4

Foldseek 3Di:
DPPPPPPPPPDPPPDDDDAAAEEEEAEEVQLVCLVVQPDPPPPPDPPDDDQDFPCNLQPLFHHYHGNYHYLDALVVSLVCVVVPQDAVVVHAYQEYEYEHQLQCLFDPPDDSHNDLVRRLVSVLCNVPPVRVVNRVNYAYEYEQAAFFAQVLADLPVPVCVPPPPPPDPPDDDPPPSPPSPRRHFRVSSVSNLVSSVVSCVVVVHHYLYLHVLLCVQLVDDPPDDGESGPVDDHRVSSVQQADRRHHGRPNVSSSVRVSVLVSCCVPPVCPRSVNGDRNADDPVPGDDD/DDPPPPPPPDDPDPDDDDAAAEEEEAEEVQLVCLVVQPDPPPPPPVVPDDQDFPCNLQPLFHHYHGRYHYLDALVVSLVCVVVPQDAVVVHAYQEYEYEHQLQCLFDPPDDSHNPLVRRLVSVLCNVPPVRVVNRVNYAYEYEQAAFFAQVLADLPVPVCVPPPPPPPPPDPDPPDSPPSPRGHFRVSSVSNLVSSVVSCVVVVHHYLYLHVLLCVQLVDDPPDDGESGPVDDHRVSSVQQADRRRHGRPNVSSSVRVSVLVSCCVPPVCPRSVNGDRNADDPVPGDDD